Protein 7CPO (pdb70)

B-factor: mean 33.88, std 17.29, range [8.69, 156.97]

Structure (mmCIF, N/CA/C/O backbone):
data_7CPO
#
_entry.id   7CPO
#
_cell.length_a   40.919
_cell.length_b   93.690
_cell.length_c   246.353
_cell.angle_alpha   90.000
_cell.angle_beta   90.000
_cell.angle_gamma   90.000
#
_symmetry.space_group_name_H-M   'I 2 2 2'
#
loop_
_entity.id
_entity.type
_entity.pdbx_description
1 polymer 'MHC CLASS I ANTIGEN'
2 polymer beta2-microglobulin
3 polymer HIS-VAL-TYR-GLY-PRO-LEU-LYS-PRO-ILE
4 water water
#
loop_
_atom_site.group_PDB
_atom_site.id
_atom_site.type_symbol
_atom_site.label_atom_id
_atom_site.label_alt_id
_atom_site.label_comp_id
_atom_site.label_asym_id
_atom_site.label_entity_id
_atom_site.label_seq_id
_atom_site.pdbx_PDB_ins_code
_atom_site.Cartn_x
_atom_site.Cartn_y
_atom_site.Cartn_z
_atom_site.occupancy
_atom_site.B_iso_or_equiv
_atom_site.auth_seq_id
_atom_site.auth_comp_id
_atom_site.auth_asym_id
_atom_site.auth_atom_id
_atom_site.pdbx_PDB_model_num
ATOM 1 N N . SER A 1 3 ? 3.08225 39.67825 33.55892 1.000 50.10116 1 SER A N 1
ATOM 2 C CA . SER A 1 3 ? 1.69569 39.77642 33.09941 1.000 48.64976 1 SER A CA 1
ATOM 3 C C . SER A 1 3 ? 1.61112 40.07994 31.59780 1.000 50.70450 1 SER A C 1
ATOM 4 O O . SER A 1 3 ? 1.10244 41.12257 31.19083 1.000 63.14104 1 SER A O 1
ATOM 7 N N . SER A 1 4 ? 2.08974 39.15465 30.77559 1.000 37.12795 2 SER A N 1
ATOM 8 C CA . SER A 1 4 ? 2.17203 39.34483 29.34076 1.000 29.54715 2 SER A CA 1
ATOM 9 C C . SER A 1 4 ? 0.95809 38.72537 28.64559 1.000 26.97924 2 SER A C 1
ATOM 10 O O . SER A 1 4 ? 0.09097 38.12344 29.27725 1.000 22.59218 2 SER A O 1
ATOM 13 N N . HIS A 1 5 ? 0.90728 38.86893 27.31801 1.000 23.44139 3 HIS A N 1
ATOM 14 C CA . HIS A 1 5 ? -0.11275 38.24062 26.48745 1.000 21.07533 3 HIS A CA 1
ATOM 15 C C . HIS A 1 5 ? 0.53548 37.51344 25.31787 1.000 21.08825 3 HIS A C 1
ATOM 16 O O . HIS A 1 5 ? 1.63512 37.85738 24.86850 1.000 20.21852 3 HIS A O 1
ATOM 23 N N . SER A 1 6 ? -0.17819 36.52865 24.79290 1.000 16.16068 4 SER A N 1
ATOM 24 C CA . SER A 1 6 ? 0.38998 35.68198 23.76471 1.000 18.00011 4 SER A CA 1
ATOM 25 C C . SER A 1 6 ? -0.67969 35.27258 22.76457 1.000 16.44296 4 SER A C 1
ATOM 26 O O . SER A 1 6 ? -1.86783 35.17892 23.08994 1.000 18.87788 4 SER A O 1
ATOM 29 N N . MET A 1 7 ? -0.23756 35.03429 21.53946 1.000 17.55838 5 MET A N 1
ATOM 30 C CA . MET A 1 7 ? -1.01890 34.34267 20.52309 1.000 20.98652 5 MET A CA 1
ATOM 31 C C . MET A 1 7 ? -0.29382 33.04991 20.17094 1.000 21.31921 5 MET A C 1
ATOM 32 O O . MET A 1 7 ? 0.91352 33.06585 19.90663 1.000 19.09669 5 MET A O 1
ATOM 37 N N . ARG A 1 8 ? -1.02583 31.94233 20.15640 1.000 20.11996 6 ARG A N 1
ATOM 38 C CA . ARG A 1 8 ? -0.41879 30.61884 20.14006 1.000 22.51465 6 ARG A CA 1
ATOM 39 C C . ARG A 1 8 ? -1.21652 29.71659 19.20473 1.000 25.22663 6 ARG A C 1
ATOM 40 O O . ARG A 1 8 ? -2.43679 29.60261 19.36670 1.000 23.28236 6 ARG A O 1
ATOM 48 N N . TYR A 1 9 ? -0.53863 29.06824 18.24505 1.000 18.41457 7 TYR A N 1
ATOM 49 C CA . TYR A 1 9 ? -1.14522 28.05211 17.38380 1.000 15.29074 7 TYR A CA 1
ATOM 50 C C . TYR A 1 9 ? -0.61123 26.65402 17.70116 1.000 19.87693 7 TYR A C 1
ATOM 51 O O . TYR A 1 9 ? 0.58357 26.46880 17.95524 1.000 15.85257 7 TYR A O 1
ATOM 60 N N . PHE A 1 10 ? -1.49753 25.66072 17.66001 1.000 16.99204 8 PHE A N 1
ATOM 61 C CA . PHE A 1 10 ? -1.13841 24.28654 17.98185 1.000 16.69935 8 PHE A CA 1
ATOM 62 C C . PHE A 1 10 ? -1.68852 23.37262 16.89849 1.000 24.67092 8 PHE A C 1
ATOM 63 O O . PHE A 1 10 ? -2.91215 23.25885 16.73502 1.000 20.85613 8 PHE A O 1
ATOM 71 N N . VAL A 1 11 ? -0.79196 22.68958 16.19627 1.000 16.65784 9 VAL A N 1
ATOM 72 C CA . VAL A 1 11 ? -1.13844 21.88272 15.04063 1.000 17.47624 9 VAL A CA 1
ATOM 73 C C . VAL A 1 11 ? -0.67944 20.45495 15.29137 1.000 21.49889 9 VAL A C 1
ATOM 74 O O . VAL A 1 11 ? 0.47109 20.23503 15.68426 1.000 19.38917 9 VAL A O 1
ATOM 78 N N . THR A 1 12 ? -1.56359 19.48689 15.02418 1.000 20.02074 10 THR A N 1
ATOM 79 C CA . THR A 1 12 ? -1.32645 18.07917 15.33779 1.000 24.51884 10 THR A CA 1
ATOM 80 C C . THR A 1 12 ? -1.72105 17.21304 14.15649 1.000 21.33903 10 THR A C 1
ATOM 81 O O . THR A 1 12 ? -2.84984 17.30466 13.65852 1.000 24.19000 10 THR A O 1
ATOM 85 N N . SER A 1 13 ? -0.81643 16.33360 13.75377 1.000 26.19157 11 SER A N 1
ATOM 86 C CA . SER A 1 13 ? -1.03897 15.45522 12.62064 1.000 25.58842 11 SER A CA 1
ATOM 87 C C . SER A 1 13 ? -0.67146 14.03689 13.03169 1.000 26.50630 11 SER A C 1
ATOM 88 O O . SER A 1 13 ? 0.43316 13.80296 13.53160 1.000 27.63480 11 SER A O 1
ATOM 91 N N . VAL A 1 14 ? -1.61186 13.10827 12.85469 1.000 22.08816 12 VAL A N 1
ATOM 92 C CA . VAL A 1 14 ? -1.44479 11.69866 13.19024 1.000 34.78870 12 VAL A CA 1
ATOM 93 C C . VAL A 1 14 ? -1.59051 10.88054 11.91361 1.000 35.00149 12 VAL A C 1
ATOM 94 O O . VAL A 1 14 ? -2.45622 11.17609 11.08228 1.000 40.34247 12 VAL A O 1
ATOM 98 N N . SER A 1 15 ? -0.77523 9.83300 11.77185 1.000 33.15918 13 SER A N 1
ATOM 99 C CA . SER A 1 15 ? -0.76684 9.05019 10.54115 1.000 52.40891 13 SER A CA 1
ATOM 100 C C . SER A 1 15 ? -1.64061 7.79654 10.60562 1.000 78.35265 13 SER A C 1
ATOM 101 O O . SER A 1 15 ? -2.50520 7.61195 9.74060 1.000 86.82505 13 SER A O 1
ATOM 104 N N . GLU A 1 16 ? -1.43593 6.87327 11.64828 1.000 67.33633 14 GLU A N 1
ATOM 105 C CA . GLU A 1 16 ? -2.54974 5.92909 11.49821 1.000 89.42069 14 GLU A CA 1
ATOM 106 C C . GLU A 1 16 ? -3.72572 6.30861 12.40933 1.000 107.65662 14 GLU A C 1
ATOM 107 O O . GLU A 1 16 ? -3.51938 6.82896 13.51019 1.000 109.82747 14 GLU A O 1
ATOM 113 N N . PRO A 1 17 ? -4.97456 6.06877 11.98042 1.000 128.90863 15 PRO A N 1
ATOM 114 C CA . PRO A 1 17 ? -6.10611 6.89312 12.45294 1.000 137.62305 15 PRO A CA 1
ATOM 115 C C . PRO A 1 17 ? -6.41264 6.74723 13.94169 1.000 141.32404 15 PRO A C 1
ATOM 116 O O . PRO A 1 17 ? -5.85386 5.91556 14.66092 1.000 140.74541 15 PRO A O 1
ATOM 120 N N . GLY A 1 18 ? -7.33999 7.60167 14.39598 1.000 154.64971 16 GLY A N 1
ATOM 121 C CA . GLY A 1 18 ? -7.74729 7.67166 15.79205 1.000 153.13900 16 GLY A CA 1
ATOM 122 C C . GLY A 1 18 ? -8.98120 8.51493 16.08748 1.000 151.19793 16 GLY A C 1
ATOM 123 O O . GLY A 1 18 ? -9.86899 8.64351 15.23813 1.000 156.96996 16 GLY A O 1
ATOM 124 N N . GLN A 1 19 ? -9.05812 9.07590 17.29812 1.000 140.40816 17 GLN A N 1
ATOM 125 C CA . GLN A 1 19 ? -10.16245 9.95623 17.70203 1.000 130.82159 17 GLN A CA 1
ATOM 126 C C . GLN A 1 19 ? -9.62786 11.23841 18.33644 1.000 119.36229 17 GLN A C 1
ATOM 127 O O . GLN A 1 19 ? -9.59399 11.36946 19.56169 1.000 111.48927 17 GLN A O 1
ATOM 133 N N . PRO A 1 22 ? -8.97098 11.81045 14.41103 1.000 139.08070 20 PRO A N 1
ATOM 134 C CA . PRO A 1 22 ? -8.64673 11.03510 13.20958 1.000 132.17953 20 PRO A CA 1
ATOM 135 C C . PRO A 1 22 ? -7.41997 11.58725 12.48837 1.000 109.88040 20 PRO A C 1
ATOM 136 O O . PRO A 1 22 ? -6.71220 10.81832 11.84621 1.000 107.35496 20 PRO A O 1
ATOM 140 N N . PHE A 1 24 ? -5.96466 15.36024 11.84971 1.000 22.69968 22 PHE A N 1
ATOM 141 C CA . PHE A 1 24 ? -5.51230 16.75973 11.86231 1.000 26.17881 22 PHE A CA 1
ATOM 142 C C . PHE A 1 24 ? -6.26596 17.66993 12.81288 1.000 24.97220 22 PHE A C 1
ATOM 143 O O . PHE A 1 24 ? -7.48702 17.65486 12.84862 1.000 28.73812 22 PHE A O 1
ATOM 151 N N . SER A 1 25 ? -5.51524 18.49386 13.54859 1.000 27.24750 23 SER A N 1
ATOM 152 C CA . SER A 1 25 ? -6.06008 19.47127 14.48752 1.000 21.22677 23 SER A CA 1
ATOM 153 C C . SER A 1 25 ? -5.22104 20.75258 14.45183 1.000 23.12971 23 SER A C 1
ATOM 154 O O . SER A 1 25 ? -3.99006 20.68686 14.38735 1.000 24.39220 23 SER A O 1
ATOM 157 N N . TYR A 1 26 ? -5.88604 21.91297 14.51841 1.000 22.32381 24 TYR A N 1
ATOM 158 C CA . TYR A 1 26 ? -5.23322 23.21695 14.33733 1.000 15.80644 24 TYR A CA 1
ATOM 159 C C . TYR A 1 26 ? -6.00131 24.23441 15.16854 1.000 19.14923 24 TYR A C 1
ATOM 160 O O . TYR A 1 26 ? -7.09459 24.64012 14.77399 1.000 20.88017 24 TYR A O 1
ATOM 169 N N . VAL A 1 27 ? -5.44024 24.67610 16.28793 1.000 17.29285 25 VAL A N 1
ATOM 170 C CA . VAL A 1 27 ? -6.16560 25.51821 17.23619 1.000 21.96571 25 VAL A CA 1
ATOM 171 C C . VAL A 1 27 ? -5.37413 26.79436 17.52230 1.000 16.79327 25 VAL A C 1
ATOM 172 O O . VAL A 1 27 ? -4.15057 26.76238 17.70125 1.000 19.20398 25 VAL A O 1
ATOM 176 N N . GLY A 1 28 ? -6.08343 27.91112 17.60518 1.000 15.50960 26 GLY A N 1
ATOM 177 C CA . GLY A 1 28 ? -5.48389 29.20664 17.88176 1.000 13.89123 26 GLY A CA 1
ATOM 178 C C . GLY A 1 28 ? -5.96830 29.73621 19.22124 1.000 16.94908 26 GLY A C 1
ATOM 179 O O . GLY A 1 28 ? -7.15616 29.64220 19.54181 1.000 14.33517 26 GLY A O 1
ATOM 180 N N . TYR A 1 29 ? -5.03388 30.28998 19.99677 1.000 18.02781 27 TYR A N 1
ATOM 181 C CA . TYR A 1 29 ? -5.31845 30.86795 21.30488 1.000 20.36215 27 TYR A CA 1
ATOM 182 C C . TYR A 1 29 ? -4.79523 32.29567 21.41381 1.000 20.72673 27 TYR A C 1
ATOM 183 O O . TYR A 1 29 ? -3.72763 32.64132 20.88315 1.000 18.63893 27 TYR A O 1
ATOM 192 N N . VAL A 1 30 ? -5.54408 33.11078 22.14358 1.000 19.85572 28 VAL A N 1
ATOM 193 C CA . VAL A 1 30 ? -5.02632 34.31827 22.76609 1.0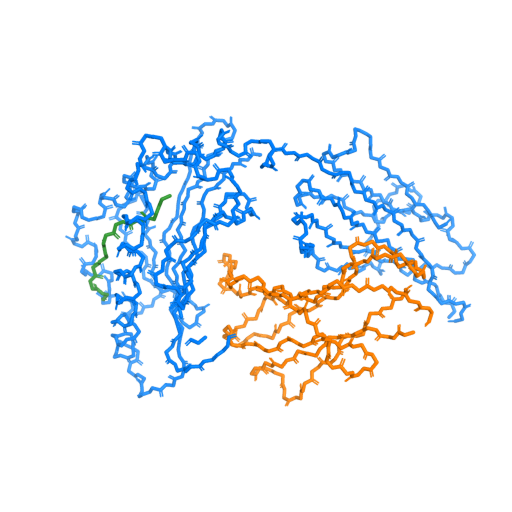00 17.04000 28 VAL A CA 1
ATOM 194 C C . VAL A 1 30 ? -5.17874 34.09242 24.26359 1.000 19.12105 28 VAL A C 1
ATOM 195 O O . VAL A 1 30 ? -6.30293 33.91727 24.75365 1.000 16.09916 28 VAL A O 1
ATOM 199 N N . ASP A 1 31 ? -4.04884 34.01026 24.97648 1.000 21.68501 29 ASP A N 1
ATOM 200 C CA . ASP A 1 31 ? -4.01976 33.85325 26.43719 1.000 19.99578 29 ASP A CA 1
ATOM 201 C C . ASP A 1 31 ? -4.91722 32.70910 26.90203 1.000 38.01645 29 ASP A C 1
ATOM 202 O O . ASP A 1 31 ? -5.83239 32.89711 27.71178 1.000 40.51785 29 ASP A O 1
ATOM 207 N N . ASP A 1 32 ? -4.67241 31.52573 26.35539 1.000 27.53685 30 ASP A N 1
ATOM 208 C CA . ASP A 1 32 ? -5.45885 30.32029 26.67870 1.000 42.76126 30 ASP A CA 1
ATOM 209 C C . ASP A 1 32 ? -6.98094 30.50943 26.52044 1.000 25.93895 30 ASP A C 1
ATOM 210 O O . ASP A 1 32 ? -7.75517 29.69161 27.02276 1.000 25.38275 30 ASP A O 1
ATOM 215 N N . GLN A 1 33 ? -7.44734 31.52603 25.78383 1.000 23.51582 31 GLN A N 1
ATOM 216 C CA . GLN A 1 33 ? -8.80095 31.51517 25.22076 1.000 28.20531 31 GLN A CA 1
ATOM 217 C C . GLN A 1 33 ? -8.71104 31.08501 23.76358 1.000 22.35828 31 GLN A C 1
ATOM 218 O O . GLN A 1 33 ? -8.01485 31.72226 22.96817 1.000 28.28372 31 GLN A O 1
ATOM 224 N N . GLU A 1 34 ? -9.38430 30.00150 23.41374 1.000 16.70258 32 GLU A N 1
ATOM 225 C CA . GLU A 1 34 ? -9.36350 29.56236 22.03078 1.000 16.34551 32 GLU A CA 1
ATOM 226 C C . GLU A 1 34 ? -10.23071 30.49851 21.19883 1.000 14.27195 32 GLU A C 1
ATOM 227 O O . GLU A 1 34 ? -11.33830 30.83966 21.60113 1.000 24.34963 32 GLU A O 1
ATOM 233 N N . PHE A 1 35 ? -9.72320 30.96947 20.06461 1.000 12.64262 33 PHE A N 1
ATOM 234 C CA . PHE A 1 35 ? -10.51498 31.87761 19.25122 1.000 13.41778 33 PHE A CA 1
ATOM 235 C C . PHE A 1 35 ? -10.73320 31.40521 17.82052 1.000 15.61207 33 PHE A C 1
ATOM 236 O O . PHE A 1 35 ? -11.70617 31.84408 17.19381 1.000 19.30833 33 PHE A O 1
ATOM 244 N N . VAL A 1 36 ? -9.89950 30.50149 17.29860 1.000 11.64738 34 VAL A N 1
ATOM 245 C CA . VAL A 1 36 ? -10.09665 29.94023 15.96886 1.000 12.62612 34 VAL A CA 1
ATOM 246 C C . VAL A 1 36 ? -9.72430 28.47361 16.03035 1.000 14.01903 34 VAL A C 1
ATOM 247 O O . VAL A 1 36 ? -8.94702 28.04505 16.88243 1.000 15.71800 34 VAL A O 1
ATOM 251 N N . SER A 1 37 ? -10.29729 27.68742 15.12488 1.000 13.52704 35 SER A N 1
ATOM 252 C CA . SER A 1 37 ? -9.75114 26.35563 14.95382 1.000 20.97133 35 SER A CA 1
ATOM 253 C C . SER A 1 37 ? -9.99130 25.92948 13.52146 1.000 17.98769 35 SER A C 1
ATOM 254 O O . SER A 1 37 ? -10.88646 26.43285 12.84325 1.000 17.96688 35 SER A O 1
ATOM 257 N N . TYR A 1 38 ? -9.14174 25.05691 13.04329 1.000 18.90390 36 TYR A N 1
ATOM 258 C CA . TYR A 1 38 ? -9.31338 24.51126 11.71457 1.000 24.84689 36 TYR A CA 1
ATOM 259 C C . TYR A 1 38 ? -9.86298 23.11919 11.93080 1.000 30.08797 36 TYR A C 1
ATOM 260 O O . TYR A 1 38 ? -9.16103 22.20969 12.37225 1.000 27.31851 36 TYR A O 1
ATOM 269 N N . ASN A 1 39 ? -11.13260 22.97368 11.64427 1.000 34.39626 37 ASN A N 1
ATOM 270 C CA . ASN A 1 39 ? -11.82771 21.72370 11.86917 1.000 55.32081 37 ASN A CA 1
ATOM 271 C C . ASN A 1 39 ? -11.46255 20.85609 10.65553 1.000 48.84615 37 ASN A C 1
ATOM 272 O O . ASN A 1 39 ? -11.83255 21.15553 9.51382 1.000 41.92906 37 ASN A O 1
ATOM 277 N N . ALA A 1 40 ? -10.57875 19.87044 10.88359 1.000 54.68134 38 ALA A N 1
ATOM 278 C CA . ALA A 1 40 ? -10.08164 19.04089 9.78701 1.000 43.65137 38 ALA A CA 1
ATOM 279 C C . ALA A 1 40 ? -11.22841 18.31848 9.11586 1.000 48.18587 38 ALA A C 1
ATOM 280 O O . ALA A 1 40 ? -11.15375 17.93894 7.93922 1.000 47.26401 38 ALA A O 1
ATOM 282 N N . SER A 1 41 ? -12.31152 18.11502 9.84802 1.000 51.54753 39 SER A N 1
ATOM 283 C CA . SER A 1 41 ? -13.55484 17.86032 9.15856 1.000 55.14383 39 SER A CA 1
ATOM 284 C C . SER A 1 41 ? -13.87536 19.05983 8.28393 1.000 63.55807 39 SER A C 1
ATOM 285 O O . SER A 1 41 ? -13.79522 18.93869 7.06661 1.000 78.08381 39 SER A O 1
ATOM 288 N N . THR A 1 42 ? -14.06084 20.27449 8.85888 1.000 66.86517 40 THR A N 1
ATOM 289 C CA . THR A 1 42 ? -14.66058 21.35797 8.02180 1.000 60.96806 40 THR A CA 1
ATOM 290 C C . THR A 1 42 ? -13.84383 21.71576 6.80994 1.000 54.93043 40 THR A C 1
ATOM 291 O O . THR A 1 42 ? -14.39854 22.26307 5.85016 1.000 50.26233 40 THR A O 1
ATOM 295 N N . ARG A 1 43 ? -12.52434 21.53812 6.87018 1.000 44.01577 41 ARG A N 1
ATOM 296 C CA . ARG A 1 43 ? -11.61352 22.14059 5.88567 1.000 42.82271 41 ARG A CA 1
ATOM 297 C C . ARG A 1 43 ? -11.74459 23.65726 5.85808 1.000 34.20335 41 ARG A C 1
ATOM 298 O O . ARG A 1 43 ? -11.33194 24.28729 4.89760 1.000 48.48691 41 ARG A O 1
ATOM 306 N N . ARG A 1 44 ? -12.34154 24.21350 6.91957 1.000 28.95943 42 ARG A N 1
ATOM 307 C CA . ARG A 1 44 ? -12.53050 25.64593 7.10952 1.000 25.96616 42 ARG A CA 1
ATOM 308 C C . ARG A 1 44 ? -11.84638 26.03828 8.39983 1.000 25.94157 42 ARG A C 1
ATOM 309 O O . ARG A 1 44 ? -11.97262 25.33260 9.39466 1.000 25.10770 42 ARG A O 1
ATOM 317 N N . TYR A 1 45 ? -11.07137 27.11216 8.35445 1.000 19.62254 43 TYR A N 1
ATOM 318 C CA . TYR A 1 45 ? -10.65023 27.80238 9.55999 1.000 20.72610 43 TYR A CA 1
ATOM 319 C C . TYR A 1 45 ? -11.86022 28.56352 10.10984 1.000 17.61217 43 TYR A C 1
ATOM 320 O O . TYR A 1 45 ? -12.43454 29.40624 9.41317 1.000 19.73902 43 TYR A O 1
ATOM 329 N N . LEU A 1 46 ? -12.28101 28.24053 11.32957 1.000 15.71528 44 LEU A N 1
ATOM 330 C CA . LEU A 1 46 ? -13.56119 28.73117 11.82357 1.000 20.84854 44 LEU A CA 1
ATOM 331 C C . LEU A 1 46 ? -13.41353 29.61429 13.06260 1.000 18.57671 44 LEU A C 1
ATOM 332 O O . LEU A 1 46 ? -12.49074 29.43992 13.86216 1.000 17.54260 44 LEU A O 1
ATOM 337 N N . PRO A 1 47 ? -14.32245 30.56981 13.24607 1.000 15.71064 45 PRO A N 1
ATOM 338 C CA . PRO A 1 47 ? -14.32058 31.35299 14.47888 1.000 14.88632 45 PRO A CA 1
ATOM 339 C C . PRO A 1 47 ? -14.86157 30.52828 15.63161 1.000 17.90790 45 PRO A C 1
ATOM 340 O O . PRO A 1 47 ? -15.78717 29.72986 15.46744 1.000 23.56460 45 PRO A O 1
ATOM 344 N N . LYS A 1 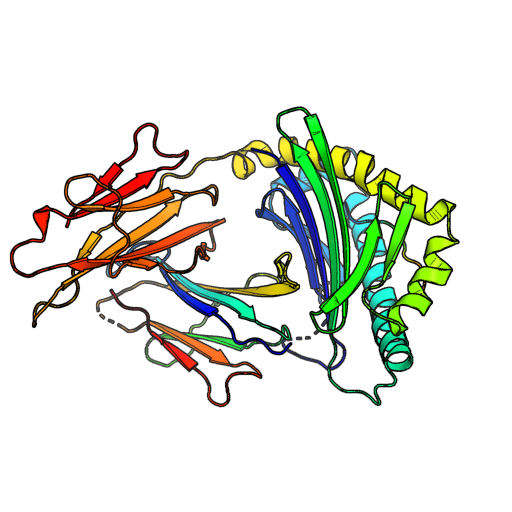48 ? -14.27980 30.73630 16.80613 1.000 15.71817 46 LYS A N 1
ATOM 345 C CA . LYS A 1 48 ? -14.68984 30.03612 18.01120 1.000 18.09182 46 LYS A CA 1
ATOM 346 C C . LYS A 1 48 ? -15.23143 30.96631 19.07900 1.000 18.29452 46 LYS A C 1
ATOM 347 O O . LYS A 1 48 ? -15.63339 30.48733 20.14133 1.000 20.91752 46 LYS A O 1
ATOM 353 N N . VAL A 1 49 ? -15.21197 32.27606 18.84067 1.000 18.77467 47 VAL A N 1
ATOM 354 C CA . VAL A 1 49 ? -15.68777 33.27820 19.79360 1.000 19.55964 47 VAL A CA 1
ATOM 355 C C . VAL A 1 49 ? -16.29936 34.42626 18.99630 1.000 18.08483 47 VAL A C 1
ATOM 356 O O . VAL A 1 49 ? -15.98327 34.61463 17.82468 1.000 23.35799 47 VAL A O 1
ATOM 360 N N . PRO A 1 50 ? -17.18757 35.19956 19.62269 1.000 20.75852 48 PRO A N 1
ATOM 361 C CA . PRO A 1 50 ? -17.89941 36.22262 18.83613 1.000 28.23165 48 PRO A CA 1
ATOM 362 C C . PRO A 1 50 ? -17.00567 37.35731 18.36370 1.000 21.75040 48 PRO A C 1
ATOM 363 O O . PRO A 1 50 ? -17.27758 37.96513 17.32340 1.000 29.21241 48 PRO A O 1
ATOM 367 N N . TRP A 1 51 ? -15.94962 37.67007 19.08927 1.000 18.45168 49 TRP A N 1
ATOM 368 C CA . TRP A 1 51 ? -15.25720 38.91804 18.82386 1.000 20.60127 49 TRP A CA 1
ATOM 369 C C . TRP A 1 51 ? -14.33034 38.84359 17.61616 1.000 27.23185 49 TRP A C 1
ATOM 370 O O . TRP A 1 51 ? -13.98702 39.89347 17.05853 1.000 28.27773 49 TRP A O 1
ATOM 381 N N . ILE A 1 52 ? -13.94522 37.64205 17.17016 1.000 28.96773 50 ILE A N 1
ATOM 382 C CA . ILE A 1 52 ? -13.00722 37.55401 16.04775 1.000 24.81986 50 ILE A CA 1
ATOM 383 C C . ILE A 1 52 ? -13.65052 37.98697 14.73231 1.000 24.79481 50 ILE A C 1
ATOM 384 O O . ILE A 1 52 ? -12.92797 38.33908 13.78816 1.000 24.88034 50 ILE A O 1
ATOM 389 N N . SER A 1 53 ? -14.98636 38.03627 14.64677 1.000 22.89078 51 SER A N 1
ATOM 390 C CA . SER A 1 53 ? -15.58265 38.52108 13.40296 1.000 25.70803 51 SER A CA 1
ATOM 391 C C . SER A 1 53 ? -15.30138 40.00243 13.16985 1.000 23.99872 51 SER A C 1
ATOM 392 O O . SER A 1 53 ? -15.44767 40.48342 12.04190 1.000 27.15255 51 SER A O 1
ATOM 395 N N . LYS A 1 54 ? -14.87069 40.73248 14.19368 1.000 20.11105 52 LYS A N 1
ATOM 396 C CA . LYS A 1 54 ? -14.49251 42.11991 13.97570 1.000 18.54318 52 LYS A CA 1
ATOM 397 C C . LYS A 1 54 ? -13.34025 42.25894 12.97748 1.000 20.72356 52 LYS A C 1
ATOM 398 O O . LYS A 1 54 ? -13.12317 43.35458 12.43836 1.000 18.51707 52 LYS A O 1
ATOM 404 N N . VAL A 1 55 ? -12.59935 41.18184 12.71031 1.000 16.24590 53 VAL A N 1
ATOM 405 C CA . VAL A 1 55 ? -11.52771 41.24049 11.72228 1.000 20.85126 53 VAL A CA 1
ATOM 406 C C . VAL A 1 55 ? -12.05084 41.45146 10.30721 1.000 21.83819 53 VAL A C 1
ATOM 407 O O . VAL A 1 55 ? -11.26805 41.72911 9.40120 1.000 25.79016 53 VAL A O 1
ATOM 411 N N . GLU A 1 56 ? -13.36517 41.35544 10.09971 1.000 24.97270 54 GLU A N 1
ATOM 412 C CA . GLU A 1 56 ? -13.89185 41.27388 8.74200 1.000 29.26393 54 GLU A CA 1
ATOM 413 C C . GLU A 1 56 ? -14.05955 42.63964 8.08969 1.000 31.02078 54 GLU A C 1
ATOM 414 O O . GLU A 1 56 ? -13.98374 42.73837 6.85580 1.000 23.84052 54 GLU A O 1
ATOM 420 N N . LYS A 1 57 ? -14.28103 43.69315 8.88567 1.000 25.68822 55 LYS A N 1
ATOM 421 C CA . LYS A 1 57 ? -14.43103 45.02314 8.30857 1.000 26.85706 55 LYS A CA 1
ATOM 422 C C . LYS A 1 57 ? -13.21746 45.38799 7.45011 1.000 31.26839 55 LYS A C 1
ATOM 423 O O . LYS A 1 57 ? -13.35932 45.72249 6.26828 1.000 38.18749 55 LYS A O 1
ATOM 429 N N . ASN A 1 58 ? -12.01133 45.28487 8.01226 1.000 26.15996 56 ASN A N 1
ATOM 430 C CA . ASN A 1 58 ? -10.79523 45.62499 7.27504 1.000 30.23829 56 ASN A CA 1
ATOM 431 C C . ASN A 1 58 ? -10.25905 44.47627 6.43643 1.000 31.58957 56 ASN A C 1
ATOM 432 O O . ASN A 1 58 ? -9.65899 44.71938 5.38771 1.000 36.95740 56 ASN A O 1
ATOM 437 N N . ASP A 1 59 ? -10.45114 43.23097 6.86220 1.000 28.58555 57 ASP A N 1
ATOM 438 C CA . ASP A 1 59 ? -9.89021 42.07251 6.16804 1.000 29.13235 57 ASP A CA 1
ATOM 439 C C . 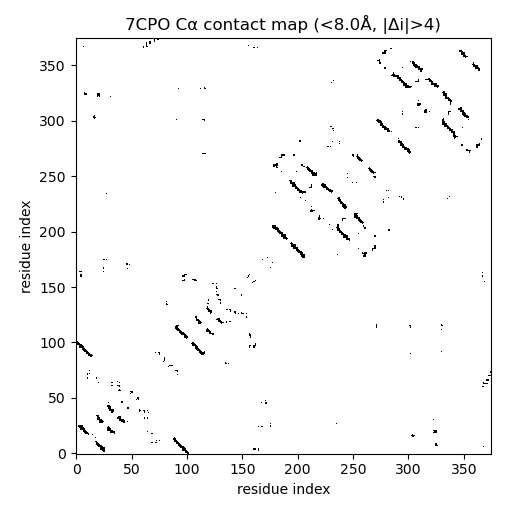ASP A 1 59 ? -11.00044 41.06994 5.86118 1.000 27.63868 57 ASP A C 1
ATOM 440 O O . ASP A 1 59 ? -11.08202 39.98909 6.46150 1.000 19.94660 57 ASP A O 1
ATOM 445 N N . PRO A 1 60 ? -11.86741 41.39683 4.90126 1.000 27.01791 58 PRO A N 1
ATOM 446 C CA . PRO A 1 60 ? -12.95397 40.47460 4.55179 1.000 26.71749 58 PRO A CA 1
ATOM 447 C C . PRO A 1 60 ? -12.46559 39.13879 4.01331 1.000 23.28505 58 PRO A C 1
ATOM 448 O O . PRO A 1 60 ? -13.27228 38.20717 3.91386 1.000 31.46805 58 PRO A O 1
ATOM 452 N N . ASP A 1 61 ? -11.18189 38.99283 3.70438 1.000 18.24125 59 ASP A N 1
ATOM 453 C CA . ASP A 1 61 ? -10.64613 37.73775 3.18587 1.000 23.94342 59 ASP A CA 1
ATOM 454 C C . ASP A 1 61 ? -9.98133 36.88490 4.25503 1.000 29.00741 59 ASP A C 1
ATOM 455 O O . ASP A 1 61 ? -9.42596 35.82576 3.92913 1.000 20.18813 59 ASP A O 1
ATOM 460 N N . TYR A 1 62 ? -10.03633 37.32792 5.51623 1.000 19.32712 60 TYR A N 1
ATOM 461 C CA . TYR A 1 62 ? -9.38887 36.64022 6.63006 1.000 18.76491 60 TYR A CA 1
ATOM 462 C C . TYR A 1 62 ? -9.68684 35.13970 6.65617 1.000 19.42815 60 TYR A C 1
ATOM 463 O O . TYR A 1 62 ? -8.77486 34.31746 6.80975 1.000 19.44689 60 TYR A O 1
ATOM 472 N N . TRP A 1 63 ? -10.96034 34.76278 6.51271 1.000 15.58369 61 TRP A N 1
ATOM 473 C CA . TRP A 1 63 ? -11.33568 33.35965 6.66195 1.000 18.51816 61 TRP A CA 1
ATOM 474 C C . TRP A 1 63 ? -10.86515 32.51821 5.47511 1.000 26.47458 61 TRP A C 1
ATOM 475 O O . TRP A 1 63 ? -10.41118 31.38021 5.66083 1.000 21.69403 61 TRP A O 1
ATOM 486 N N . GLU A 1 64 ? -10.93689 33.05738 4.25391 1.000 18.00460 62 GLU A N 1
ATOM 487 C CA . GLU A 1 64 ? -10.43476 32.30573 3.10984 1.000 23.62798 62 GLU A CA 1
ATOM 488 C C . GLU A 1 64 ? -8.92036 32.14431 3.18034 1.000 22.70734 62 GLU A C 1
ATOM 489 O O . GLU A 1 64 ? -8.39891 31.04098 2.96180 1.000 22.24924 62 GLU A O 1
ATOM 495 N N . ARG A 1 65 ? -8.19428 33.23630 3.46048 1.000 13.96266 63 ARG A N 1
ATOM 496 C CA . ARG A 1 65 ? -6.73254 33.15764 3.50474 1.000 21.70204 63 ARG A CA 1
ATOM 497 C C . ARG A 1 65 ? -6.26565 32.14531 4.54904 1.000 21.70068 63 ARG A C 1
ATOM 498 O O . ARG A 1 65 ? -5.47619 31.24520 4.24130 1.000 19.42648 63 ARG A O 1
ATOM 506 N N . ASN A 1 66 ? -6.78637 32.24278 5.77900 1.000 16.86599 64 ASN A N 1
ATOM 507 C CA . ASN A 1 66 ? -6.40597 31.29354 6.82276 1.000 16.55844 64 ASN A CA 1
ATOM 508 C C . ASN A 1 66 ? -6.80735 29.86716 6.46360 1.000 17.60345 64 ASN A C 1
ATOM 509 O O . ASN A 1 66 ? -6.06817 28.91462 6.74480 1.000 21.65662 64 ASN A O 1
ATOM 514 N N . THR A 1 67 ? -7.97970 29.69574 5.85310 1.000 18.95006 65 THR A N 1
ATOM 515 C CA . THR A 1 67 ? -8.40837 28.37444 5.39452 1.000 16.59510 65 THR A CA 1
ATOM 516 C C . THR A 1 67 ? -7.43645 27.79160 4.35772 1.000 21.70290 65 THR A C 1
ATOM 517 O O . THR A 1 67 ? -7.00852 26.63577 4.47155 1.000 17.35269 65 THR A O 1
ATOM 521 N N . LEU A 1 68 ? -7.08400 28.57419 3.32910 1.000 19.99128 66 LEU A N 1
ATOM 522 C CA . LEU A 1 68 ? -6.16027 28.08174 2.30053 1.000 24.13040 66 LEU A CA 1
ATOM 523 C C . LEU A 1 68 ? -4.80082 27.72569 2.90349 1.000 20.18020 66 LEU A C 1
ATOM 524 O O . LEU A 1 68 ? -4.24675 26.65891 2.62087 1.000 21.73053 66 LEU A O 1
ATOM 529 N N . TYR A 1 69 ? -4.26440 28.59770 3.76371 1.000 17.02760 67 TYR A N 1
ATOM 530 C CA . TYR A 1 69 ? -2.99794 28.31557 4.43477 1.000 16.97564 67 TYR A CA 1
ATOM 531 C C . TYR A 1 69 ? -3.09635 27.07521 5.31298 1.000 21.34986 67 TYR A C 1
ATOM 532 O O . TYR A 1 69 ? -2.20197 26.21822 5.29638 1.000 17.94287 67 TYR A O 1
ATOM 541 N N . ALA A 1 70 ? -4.15656 26.98793 6.13384 1.000 19.70466 68 ALA A N 1
ATOM 542 C CA . ALA A 1 70 ? -4.29465 25.84251 7.03310 1.000 27.07830 68 ALA A CA 1
ATOM 543 C C . ALA A 1 70 ? -4.40015 24.54268 6.23907 1.000 24.33190 68 ALA A C 1
ATOM 544 O O . ALA A 1 70 ? -3.76070 23.53538 6.58309 1.000 19.18390 68 ALA A O 1
ATOM 546 N N . GLN A 1 71 ? -5.18427 24.56238 5.15676 1.000 21.82433 69 GLN A N 1
ATOM 547 C CA . GLN A 1 71 ? -5.22280 23.43968 4.22652 1.000 21.13058 69 GLN A CA 1
ATOM 548 C C . GLN A 1 71 ? -3.83594 23.11992 3.69844 1.000 21.22574 69 GLN A C 1
ATOM 549 O O . GLN A 1 71 ? -3.43869 21.95067 3.64445 1.000 26.58275 69 GLN A O 1
ATOM 555 N N . GLY A 1 72 ? -3.09078 24.14723 3.27783 1.000 19.02250 70 GLY A N 1
ATOM 556 C CA . GLY A 1 72 ? -1.72084 23.91922 2.84218 1.000 16.32246 70 GLY A CA 1
ATOM 557 C C . GLY A 1 72 ? -0.88592 23.23638 3.90899 1.000 19.33562 70 GLY A C 1
ATOM 558 O O . GLY A 1 72 ? -0.13766 22.29814 3.62478 1.000 16.33533 70 GLY A O 1
ATOM 559 N N . HIS A 1 73 ? -1.01847 23.68251 5.15990 1.000 21.58112 71 HIS A N 1
ATOM 560 C CA . HIS A 1 73 ? -0.24146 23.08081 6.24319 1.000 27.23193 71 HIS A CA 1
ATOM 561 C C . HIS A 1 73 ? -0.62493 21.61798 6.45671 1.000 24.07914 71 HIS A C 1
ATOM 562 O O . HIS A 1 73 ? 0.24598 20.76985 6.68453 1.000 21.61601 71 HIS A O 1
ATOM 569 N N . GLU A 1 74 ? -1.92599 21.30548 6.39022 1.000 22.92258 72 GLU A N 1
ATOM 570 C CA . GLU A 1 74 ? -2.36910 19.91881 6.51301 1.000 22.17693 72 GLU A CA 1
ATOM 571 C C . GLU A 1 74 ? -1.71018 19.02574 5.46408 1.000 19.21181 72 GLU A C 1
ATOM 572 O O . GLU A 1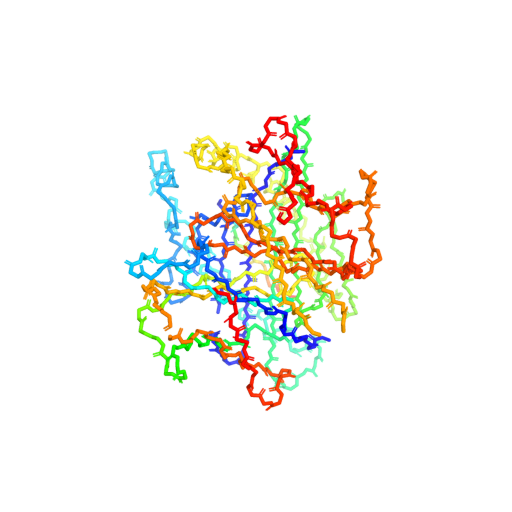 74 ? -1.17710 17.95864 5.78955 1.000 22.60860 72 GLU A O 1
ATOM 578 N N . ARG A 1 75 ? -1.72054 19.44853 4.19891 1.000 18.66704 73 ARG A N 1
ATOM 579 C CA . ARG A 1 75 ? -1.08119 18.63992 3.16151 1.000 18.01825 73 ARG A CA 1
ATOM 580 C C . ARG A 1 75 ? 0.41917 18.52084 3.40047 1.000 18.46673 73 ARG A C 1
ATOM 581 O O . ARG A 1 75 ? 0.99998 17.44561 3.21577 1.000 28.43707 73 ARG A O 1
ATOM 589 N N . SER A 1 76 ? 1.06661 19.61280 3.82004 1.000 25.54668 74 SER A N 1
ATOM 590 C CA . SER A 1 76 ? 2.50098 19.56524 4.12206 1.000 23.39208 74 SER A CA 1
ATOM 591 C C . SER A 1 76 ? 2.79225 18.57328 5.24029 1.000 23.33686 74 SER A C 1
ATOM 592 O O . SER A 1 76 ? 3.80435 17.86600 5.20873 1.000 22.54974 74 SER A O 1
ATOM 595 N N . PHE A 1 77 ? 1.91842 18.51148 6.24841 1.000 19.73156 75 PHE A N 1
ATOM 596 C CA . PHE A 1 77 ? 2.18261 17.62815 7.37844 1.000 23.94570 75 PHE A CA 1
ATOM 597 C C . PHE A 1 77 ? 2.06830 16.16530 6.96596 1.000 23.25702 75 PHE A C 1
ATOM 598 O O . PHE A 1 77 ? 2.85975 15.33082 7.41877 1.000 27.60635 75 PHE A O 1
ATOM 606 N N . ARG A 1 78 ? 1.12899 15.83686 6.07319 1.000 23.85723 76 ARG A N 1
ATOM 607 C CA . ARG A 1 78 ? 1.08854 14.47942 5.52802 1.000 26.43314 76 ARG A CA 1
ATOM 608 C C . ARG A 1 78 ? 2.41070 14.12371 4.87088 1.000 22.55354 76 ARG A C 1
ATOM 609 O O . ARG A 1 78 ? 2.96560 13.04082 5.10232 1.000 23.68491 76 ARG A O 1
ATOM 617 N N . ASP A 1 79 ? 2.93773 15.03739 4.05314 1.000 23.26176 77 ASP A N 1
ATOM 618 C CA . ASP A 1 79 ? 4.26737 14.84687 3.48653 1.000 19.88072 77 ASP A CA 1
ATOM 619 C C . ASP A 1 79 ? 5.32631 14.71087 4.57672 1.000 24.54565 77 ASP A C 1
ATOM 620 O O . ASP A 1 79 ? 6.23189 13.87891 4.46441 1.000 30.77645 77 ASP A O 1
ATOM 625 N N . HIS A 1 80 ? 5.25333 15.53640 5.62865 1.000 22.92481 78 HIS A N 1
ATOM 626 C CA . HIS A 1 80 ? 6.29450 15.48052 6.65329 1.000 27.84740 78 HIS A CA 1
ATOM 627 C C . HIS A 1 80 ? 6.29546 14.11651 7.32219 1.000 29.43332 78 HIS A C 1
ATOM 628 O O . HIS A 1 80 ? 7.34774 13.47956 7.45642 1.000 29.28317 78 HIS A O 1
ATOM 635 N N . LEU A 1 81 ? 5.11129 13.64323 7.72642 1.000 19.96903 79 LEU A N 1
ATOM 636 C CA . LEU A 1 81 ? 5.01301 12.33367 8.36273 1.000 24.40023 79 LEU A CA 1
ATOM 637 C C . LEU A 1 81 ? 5.60559 11.23606 7.48293 1.000 33.65118 79 LEU A C 1
ATOM 638 O O . LEU A 1 81 ? 6.24214 10.30799 7.99550 1.000 28.84695 79 LEU A O 1
ATOM 643 N N . ALA A 1 82 ? 5.42557 11.33149 6.15364 1.000 27.80436 80 ALA A N 1
ATOM 644 C CA . ALA A 1 82 ? 5.99608 10.32456 5.26070 1.000 26.47448 80 ALA A CA 1
ATOM 645 C C . ALA A 1 82 ? 7.51718 10.41493 5.21570 1.000 33.33072 80 ALA A C 1
ATOM 646 O O . ALA A 1 82 ? 8.20756 9.38974 5.20671 1.000 44.61637 80 ALA A O 1
ATOM 648 N N . THR A 1 83 ? 8.05870 11.62995 5.19049 1.000 35.67284 81 THR A N 1
ATOM 649 C CA . THR A 1 83 ? 9.50415 11.79114 5.08693 1.000 35.01311 81 THR A CA 1
ATOM 650 C C . THR A 1 83 ? 10.20709 11.37184 6.37396 1.000 39.37953 81 THR A C 1
ATOM 651 O O . THR A 1 83 ? 11.30198 10.79057 6.32693 1.000 35.52212 81 THR A O 1
ATOM 655 N N . LEU A 1 84 ? 9.59606 11.66194 7.53400 1.000 30.30690 82 LEU A N 1
ATOM 656 C CA . LEU A 1 84 ? 10.22718 11.31431 8.80474 1.000 38.39971 82 LEU A CA 1
ATOM 657 C C . LEU A 1 84 ? 10.27421 9.81341 9.02206 1.000 34.06697 82 LEU A C 1
ATOM 658 O O . LEU A 1 84 ? 11.18189 9.31679 9.69386 1.000 34.22838 82 LEU A O 1
ATOM 663 N N . ALA A 1 85 ? 9.29183 9.08427 8.49877 1.000 34.67247 83 ALA A N 1
ATOM 664 C CA . ALA A 1 85 ? 9.38980 7.63385 8.49937 1.000 37.36768 83 ALA A CA 1
ATOM 665 C C . ALA A 1 85 ? 10.67738 7.19150 7.82422 1.000 38.03131 83 ALA A C 1
ATOM 666 O O . ALA A 1 85 ? 11.38907 6.32320 8.33761 1.000 40.32464 83 ALA A O 1
ATOM 668 N N . GLU A 1 86 ? 11.00668 7.80265 6.68401 1.000 30.18363 84 GLU A N 1
ATOM 669 C CA . GLU A 1 86 ? 12.25151 7.47559 6.00225 1.000 38.40032 84 GLU A CA 1
ATOM 670 C C . GLU A 1 86 ? 13.45895 7.89219 6.83809 1.000 38.97612 84 GLU A C 1
ATOM 671 O O . GLU A 1 86 ? 14.35987 7.08356 7.08045 1.000 37.16846 84 GLU A O 1
ATOM 677 N N . TYR A 1 87 ? 13.46438 9.13652 7.33189 1.000 37.60955 85 TYR A N 1
ATOM 678 C CA . TYR A 1 87 ? 14.58880 9.64647 8.12101 1.000 38.53422 85 TYR A CA 1
ATOM 679 C C . TYR A 1 87 ? 14.91297 8.74571 9.30680 1.000 37.00504 85 TYR A C 1
ATOM 680 O O . TYR A 1 87 ? 16.08941 8.52552 9.62833 1.000 35.42638 85 TYR A O 1
ATOM 689 N N . TYR A 1 88 ? 13.88525 8.26290 10.00023 1.000 35.89389 86 TYR A N 1
ATOM 690 C CA . TYR A 1 88 ? 14.04559 7.36298 11.13062 1.000 34.96975 86 TYR A CA 1
ATOM 691 C C . TYR A 1 88 ? 13.93711 5.89562 10.71640 1.000 48.18251 86 TYR A C 1
ATOM 692 O O . TYR A 1 88 ? 13.97819 5.01248 11.58293 1.000 36.73054 86 TYR A O 1
ATOM 701 N N . ASN A 1 89 ? 13.83725 5.62603 9.40835 1.000 42.29135 87 ASN A N 1
ATOM 702 C CA . ASN A 1 89 ? 13.76592 4.27190 8.84878 1.000 51.51585 87 ASN A CA 1
ATOM 703 C C . ASN A 1 89 ? 12.79252 3.38327 9.62755 1.000 47.45064 87 ASN A C 1
ATOM 704 O O . ASN A 1 89 ? 13.16170 2.34037 10.17694 1.000 40.65370 87 ASN A O 1
ATOM 709 N N . GLN A 1 90 ? 11.53063 3.80260 9.66361 1.000 34.30685 88 GLN A N 1
ATOM 710 C CA . GLN A 1 90 ? 10.48264 3.08912 10.38016 1.000 45.41893 88 GLN A CA 1
ATOM 711 C C . GLN A 1 90 ? 9.48963 2.52582 9.37140 1.000 49.11315 88 GLN A C 1
ATOM 712 O O . GLN A 1 90 ? 8.82525 3.29136 8.66251 1.000 45.10465 88 GLN A O 1
ATOM 718 N N . SER A 1 91 ? 9.39340 1.18964 9.31150 1.000 49.97293 89 SER A N 1
ATOM 719 C CA . SER A 1 91 ? 8.51020 0.54346 8.34089 1.000 54.10446 89 SER A CA 1
ATOM 720 C C . SER A 1 91 ? 7.09055 1.07982 8.44816 1.000 52.86164 89 SER A C 1
ATOM 721 O O . SER A 1 91 ? 6.40469 1.23943 7.43374 1.000 50.44851 89 SER A O 1
ATOM 724 N N . GLY A 1 92 ? 6.63145 1.36158 9.65597 1.000 41.39943 90 GLY A N 1
ATOM 725 C CA . GLY A 1 92 ? 5.47596 2.21439 9.76242 1.000 49.29080 90 GLY A CA 1
ATOM 726 C C . GLY A 1 92 ? 4.48112 1.79446 10.80787 1.000 49.24857 90 GLY A C 1
ATOM 727 O O . GLY A 1 92 ? 3.75829 0.81234 10.62976 1.000 74.42776 90 GLY A O 1
ATOM 728 N N . GLY A 1 93 ? 4.42729 2.53271 11.90206 1.000 43.23658 91 GLY A N 1
ATOM 729 C CA . GLY A 1 93 ? 3.31959 2.37636 12.82014 1.000 41.58917 91 GLY A CA 1
ATOM 730 C C . GLY A 1 93 ? 2.45097 3.62225 12.84952 1.000 48.40435 91 GLY A C 1
ATOM 731 O O . GLY A 1 93 ? 2.30032 4.31303 11.83501 1.000 45.24248 91 GLY A O 1
ATOM 732 N N . LEU A 1 94 ? 1.86818 3.92055 14.00540 1.000 39.06405 92 LEU A N 1
ATOM 733 C CA . LEU A 1 94 ? 1.17170 5.18045 14.20776 1.000 43.18462 92 LEU A CA 1
ATOM 734 C C . LEU A 1 94 ? 2.17239 6.21117 14.71624 1.000 42.45494 92 LEU A C 1
ATOM 735 O O . LEU A 1 94 ? 2.90468 5.95784 15.67781 1.000 36.86340 92 LEU A O 1
ATOM 740 N N . HIS A 1 95 ? 2.18623 7.37705 14.07945 1.000 39.34722 93 HIS A N 1
ATOM 741 C CA . HIS A 1 95 ? 3.16795 8.40205 14.37763 1.000 33.13220 93 HIS A CA 1
ATOM 742 C C . HIS A 1 95 ? 2.47786 9.75510 14.44706 1.000 33.04630 93 HIS A C 1
ATOM 743 O O . HIS A 1 95 ? 1.37612 9.93828 13.92512 1.000 28.81071 93 HIS A O 1
ATOM 750 N N . THR A 1 96 ? 3.14814 10.70580 15.09502 1.000 23.15928 94 THR A N 1
ATOM 751 C CA . THR A 1 96 ? 2.58808 12.02217 15.35757 1.000 25.60567 94 THR A CA 1
ATOM 752 C C . THR A 1 96 ? 3.55307 13.11775 14.91835 1.000 21.14002 94 THR A C 1
ATOM 753 O O . THR A 1 96 ? 4.75893 13.01927 15.13670 1.000 23.53556 94 THR A O 1
ATOM 757 N N . PHE A 1 97 ? 3.01693 14.16751 14.30961 1.000 22.67773 95 PHE A N 1
ATOM 758 C CA . PHE A 1 97 ? 3.77707 15.37760 14.03286 1.000 20.10718 95 PHE A CA 1
ATOM 759 C C . PHE A 1 97 ? 3.04431 16.57817 14.61984 1.000 20.52904 95 PHE A C 1
ATOM 760 O O . PHE A 1 97 ? 1.84356 16.74205 14.39593 1.000 24.37636 95 PHE A O 1
ATOM 768 N N . GLN A 1 98 ? 3.76144 17.40547 15.38013 1.000 22.87071 96 GLN A N 1
ATOM 769 C CA . GLN A 1 98 ? 3.17956 18.54944 16.06860 1.000 22.02533 96 GLN A CA 1
ATOM 770 C C . GLN A 1 98 ? 3.99180 19.80099 15.76866 1.000 21.38267 96 GLN A C 1
ATOM 771 O O . GLN A 1 98 ? 5.21128 19.74773 15.60091 1.000 20.12404 96 GLN A O 1
ATOM 777 N N . TRP A 1 99 ? 3.29758 20.92983 15.71705 1.000 15.95268 97 TRP A N 1
ATOM 778 C CA . TRP A 1 99 ? 3.88669 22.22157 15.40190 1.000 16.37890 97 TRP A CA 1
ATOM 779 C C . TRP A 1 99 ? 3.27295 23.23078 16.35210 1.000 19.00129 97 TRP A C 1
ATOM 780 O O . TRP A 1 99 ? 2.04503 23.32646 16.42709 1.000 18.36430 97 TRP A O 1
ATOM 791 N N . MET A 1 100 ? 4.10433 23.95031 17.10240 1.000 14.20292 98 MET A N 1
ATOM 792 C CA . MET A 1 100 ? 3.59566 25.06205 17.89625 1.000 18.40589 98 MET A CA 1
ATOM 793 C C . MET A 1 100 ? 4.38975 26.31579 17.56872 1.000 18.23255 98 MET A C 1
ATOM 794 O O . MET A 1 100 ? 5.61056 26.27447 17.39858 1.000 19.08537 98 MET A O 1
ATOM 799 N N . TYR A 1 101 ? 3.68161 27.42627 17.45362 1.000 16.13523 99 TYR A N 1
ATOM 800 C CA . TYR A 1 101 ? 4.33950 28.68730 17.18902 1.000 17.13551 99 TYR A CA 1
ATOM 801 C C . TYR A 1 101 ? 3.47093 29.80896 17.71107 1.000 18.79986 99 TYR A C 1
ATOM 802 O O . TYR A 1 101 ? 2.24917 29.66989 17.82941 1.000 21.40454 99 TYR A O 1
ATOM 811 N N . GLY A 1 102 ? 4.11962 30.92320 18.00948 1.000 18.49946 100 GLY A N 1
ATOM 812 C CA . GLY A 1 102 ? 3.39999 32.10527 18.42094 1.000 21.01965 100 GLY A CA 1
ATOM 813 C C . GLY A 1 102 ? 4.35922 33.12422 18.99332 1.000 15.98515 100 GLY A C 1
ATOM 814 O O . GLY A 1 102 ? 5.57508 32.94998 18.95144 1.000 18.21879 100 GLY A O 1
ATOM 815 N N . CYS A 1 103 ? 3.77948 34.17584 19.55045 1.000 13.17311 101 CYS A N 1
ATOM 816 C CA . CYS A 1 103 ? 4.53395 35.29158 20.08415 1.000 18.09832 101 CYS A CA 1
ATOM 817 C C . CYS A 1 103 ? 4.02439 35.67421 21.45908 1.000 16.49624 101 CYS A C 1
ATOM 818 O O . CYS A 1 103 ? 2.88406 35.40183 21.83222 1.000 20.74609 101 CYS A O 1
ATOM 821 N N . GLU A 1 104 ? 4.87712 36.37154 22.17736 1.000 16.65774 102 GLU A N 1
ATOM 822 C CA . GLU A 1 104 ? 4.56217 36.89743 23.49215 1.000 23.18601 102 GLU A CA 1
ATOM 823 C C . GLU A 1 104 ? 4.83828 38.39544 23.49688 1.000 22.12755 102 GLU A C 1
ATOM 824 O O . GLU A 1 104 ? 5.89469 38.83659 23.03293 1.000 22.07046 102 GLU A O 1
ATOM 830 N N . LEU A 1 105 ? 3.89619 39.17027 24.01007 1.000 18.20381 103 LEU A N 1
ATOM 831 C CA . LEU A 1 105 ? 4.06836 40.60568 24.20637 1.000 21.44137 103 LEU A CA 1
ATOM 832 C C . LEU A 1 105 ? 4.02637 40.89457 25.70277 1.000 22.70889 103 LEU A C 1
ATOM 833 O O . LEU A 1 105 ? 2.96438 40.79131 26.32932 1.000 26.94044 103 LEU A O 1
ATOM 838 N N . ARG A 1 106 ? 5.16221 41.27281 26.27817 1.000 20.36728 104 ARG A N 1
ATOM 839 C CA . ARG A 1 106 ? 5.16172 41.50555 27.71872 1.000 19.49740 104 ARG A CA 1
ATOM 840 C C . ARG A 1 106 ? 4.69080 42.92222 28.04160 1.000 26.42309 104 ARG A C 1
ATOM 841 O O . ARG A 1 106 ? 4.57315 43.78637 27.16217 1.000 24.20292 104 ARG A O 1
ATOM 849 N N . ASN A 1 107 ? 4.38719 43.14815 29.33002 1.000 37.39351 105 ASN A N 1
ATOM 850 C CA . ASN A 1 107 ? 3.86527 44.44107 29.77420 1.000 30.18053 105 ASN A CA 1
ATOM 851 C C . ASN A 1 107 ? 4.87205 45.56385 29.61550 1.000 25.73465 105 ASN A C 1
ATOM 852 O O . ASN A 1 107 ? 4.48162 46.73580 29.58149 1.000 22.50578 105 ASN A O 1
ATOM 857 N N . ASP A 1 108 ? 6.15173 45.23805 29.54008 1.000 24.07027 106 ASP A N 1
ATOM 858 C CA . ASP A 1 108 ? 7.17057 46.24163 29.30007 1.000 23.14566 106 ASP A CA 1
ATOM 859 C C . ASP A 1 108 ? 7.40339 46.49440 27.80928 1.000 21.47350 106 ASP A C 1
ATOM 860 O O . ASP A 1 108 ? 8.35561 47.19765 27.46288 1.000 28.88367 106 ASP A O 1
ATOM 865 N N . TRP A 1 109 ? 6.56753 45.91977 26.93792 1.000 20.43671 107 TRP A N 1
ATOM 866 C CA . TRP A 1 109 ? 6.63102 46.05454 25.48159 1.000 22.57993 107 TRP A CA 1
ATOM 867 C C . TRP A 1 109 ? 7.86303 45.38710 24.86360 1.000 24.37673 107 TRP A C 1
ATOM 868 O O . TRP A 1 109 ? 8.21067 45.65184 23.70183 1.000 21.47244 107 TRP A O 1
ATOM 879 N N . SER A 1 110 ? 8.52595 44.50948 25.61018 1.000 21.16477 108 SER A N 1
ATOM 880 C CA . SER A 1 110 ? 9.39306 43.52498 24.99144 1.000 23.43705 108 SER A CA 1
ATOM 881 C C . SER A 1 110 ? 8.55545 42.34335 24.48813 1.000 25.72602 108 SER A C 1
ATOM 882 O O . SER A 1 110 ? 7.41933 42.10417 24.92904 1.000 22.62733 108 SER A O 1
ATOM 885 N N . LYS A 1 111 ? 9.13187 41.59826 23.55237 1.000 19.72143 109 LYS A N 1
ATOM 886 C CA . LYS A 1 111 ? 8.41620 40.52835 22.88740 1.000 22.05297 109 LYS A CA 1
ATOM 887 C C . LYS A 1 111 ? 9.29808 39.29426 22.77104 1.000 23.64167 109 LYS A C 1
ATOM 888 O O . LYS A 1 111 ? 10.52164 39.36441 22.85711 1.000 27.52710 109 LYS A O 1
ATOM 894 N N . GLY A 1 112 ? 8.64234 38.14791 22.60124 1.000 24.81622 110 GLY A N 1
ATOM 895 C CA . GLY A 1 112 ? 9.33088 36.91420 22.30716 1.000 17.50583 110 GLY A CA 1
ATOM 896 C C . GLY A 1 112 ? 8.53302 36.10439 21.30718 1.000 25.33583 110 GLY A C 1
ATOM 897 O O . GLY A 1 112 ? 7.42761 36.47936 20.90501 1.000 23.40602 110 GLY A O 1
ATOM 898 N N . GLY A 1 113 ? 9.10481 34.98396 20.90923 1.000 22.09129 111 GLY A N 1
ATOM 899 C CA . GLY A 1 113 ? 8.42180 34.14013 19.95432 1.000 18.67857 111 GLY A CA 1
ATOM 900 C C . GLY A 1 113 ? 9.11696 32.80766 19.85490 1.000 27.23750 111 GLY A C 1
ATOM 901 O O . GLY A 1 113 ? 10.28050 32.65950 20.24688 1.000 25.50276 111 GLY A O 1
ATOM 902 N N . TYR A 1 114 ? 8.38190 31.83428 19.33094 1.000 16.57116 112 TYR A N 1
ATOM 903 C CA . TYR A 1 114 ? 8.89760 30.48313 19.24253 1.000 19.14153 112 TYR A CA 1
ATOM 904 C C . TYR A 1 114 ? 8.27103 29.82502 18.02841 1.000 17.09205 112 TYR A C 1
ATOM 905 O O . TYR A 1 114 ? 7.25309 30.27640 17.50600 1.000 14.88720 112 TYR A O 1
ATOM 914 N N . TYR A 1 115 ? 8.89501 28.74072 17.59365 1.000 21.64469 113 TYR A N 1
ATOM 915 C CA . TYR A 1 115 ? 8.50272 28.06994 16.36419 1.000 24.54522 113 TYR A CA 1
ATOM 916 C C . TYR A 1 115 ? 9.14286 26.68489 16.38006 1.000 21.56147 113 TYR A C 1
ATOM 917 O O . TYR A 1 115 ? 10.34960 26.55985 16.15410 1.000 20.13541 113 TYR A O 1
ATOM 926 N N . GLN A 1 116 ? 8.35568 25.64797 16.68744 1.000 17.97911 114 GLN A N 1
ATOM 927 C CA . GLN A 1 116 ? 8.88509 24.35766 17.11085 1.000 14.38264 114 GLN A CA 1
ATOM 928 C C . GLN A 1 116 ? 8.05809 23.21647 16.54178 1.000 16.96199 114 GLN A C 1
ATOM 929 O O . GLN A 1 116 ? 6.83505 23.31985 16.40562 1.000 23.69566 114 GLN A O 1
ATOM 935 N N . TYR A 1 117 ? 8.73962 22.10558 16.26002 1.000 19.35622 115 TYR A N 1
ATOM 936 C CA . TYR A 1 117 ? 8.13636 20.88892 15.73549 1.000 16.02038 115 TYR A CA 1
ATOM 937 C C . TYR A 1 117 ? 8.55311 19.69794 16.58434 1.000 19.69886 115 TYR A C 1
ATOM 938 O O . TYR A 1 117 ? 9.69894 19.62663 17.03452 1.000 24.60879 115 TYR A O 1
ATOM 947 N N . ALA A 1 118 ? 7.63852 18.74815 16.77658 1.000 18.07304 116 ALA A N 1
ATOM 948 C CA . ALA A 1 118 ? 7.92218 17.51470 17.50448 1.000 22.47358 116 ALA A CA 1
ATOM 949 C C . ALA A 1 118 ? 7.47152 16.30059 16.70461 1.000 34.22333 116 ALA A C 1
ATOM 950 O O . ALA A 1 118 ? 6.37451 16.29629 16.12310 1.000 26.44965 116 ALA A O 1
ATOM 952 N N . TYR A 1 119 ? 8.29588 15.25260 16.71470 1.000 20.08968 117 TYR A N 1
ATOM 953 C CA . TYR A 1 119 ? 7.92823 13.97270 16.11675 1.000 23.59752 117 TYR A CA 1
ATOM 954 C C . TYR A 1 119 ? 7.69134 12.94416 17.21340 1.000 23.25633 117 TYR A C 1
ATOM 955 O O . TYR A 1 119 ? 8.54399 12.75492 18.08795 1.000 35.16099 117 TYR A O 1
ATOM 964 N N . ASP A 1 120 ? 6.54020 12.28663 17.16740 1.000 24.15465 118 ASP A N 1
ATOM 965 C CA . ASP A 1 120 ? 6.16544 11.29673 18.17850 1.000 26.45770 118 ASP A CA 1
ATOM 966 C C . ASP A 1 120 ? 6.36332 11.82788 19.59784 1.000 30.09921 118 ASP A C 1
ATOM 967 O O . ASP A 1 120 ? 6.83154 11.10949 20.48724 1.000 28.25777 118 ASP A O 1
ATOM 972 N N . GLY A 1 121 ? 6.03693 13.10668 19.80832 1.000 25.61953 119 GLY A N 1
ATOM 973 C CA . GLY A 1 121 ? 6.04151 13.69162 21.14514 1.000 26.68443 119 GLY A CA 1
ATOM 974 C C . GLY A 1 121 ? 7.39375 14.10795 21.69699 1.000 30.92874 119 GLY A C 1
ATOM 975 O O . GLY A 1 121 ? 7.45912 14.55053 22.85372 1.000 30.37412 119 GLY A O 1
ATOM 976 N N . ARG A 1 122 ? 8.46577 13.96498 20.91832 1.000 31.62146 120 ARG A N 1
ATOM 977 C CA . ARG A 1 122 ? 9.81742 14.38383 21.25851 1.000 27.22285 120 ARG A CA 1
ATOM 978 C C . ARG A 1 122 ? 10.21936 15.49114 20.29563 1.000 31.48899 120 ARG A C 1
ATOM 979 O O . ARG A 1 122 ? 9.81309 15.48243 19.12669 1.000 29.89712 120 ARG A O 1
ATOM 987 N N . ASP A 1 123 ? 11.00830 16.44829 20.78784 1.000 30.09207 121 ASP A N 1
ATOM 988 C CA . ASP A 1 123 ? 11.47027 17.54717 19.94784 1.000 25.87398 121 ASP A CA 1
ATOM 989 C C . ASP A 1 123 ? 12.07901 17.03044 18.66171 1.000 23.69505 121 ASP A C 1
ATOM 990 O O . ASP A 1 123 ? 12.82406 16.04734 18.65959 1.000 27.15533 121 ASP A O 1
ATOM 995 N N . TYR A 1 124 ? 11.77331 17.71085 17.56078 1.000 20.09359 122 TYR A N 1
ATOM 996 C CA . TYR A 1 124 ? 12.39951 17.38432 16.29774 1.000 16.60225 122 TYR A CA 1
ATOM 997 C C . TYR A 1 124 ? 13.31020 18.50467 15.80795 1.000 24.81200 122 TYR A C 1
ATOM 998 O O . TYR A 1 124 ? 14.52233 18.29585 15.67140 1.000 21.36322 122 TYR A O 1
ATOM 1007 N N . ILE A 1 125 ? 12.76127 19.68959 15.53416 1.000 24.31092 123 ILE A N 1
ATOM 1008 C CA . ILE A 1 125 ? 13.53693 20.84340 15.08580 1.000 18.60364 123 ILE A CA 1
ATOM 1009 C C . ILE A 1 125 ? 12.80625 22.10272 15.53650 1.000 23.30620 123 ILE A C 1
ATOM 1010 O O . ILE A 1 125 ? 11.57441 22.12372 15.64594 1.000 25.25020 123 ILE A O 1
ATOM 1015 N N . SER A 1 126 ? 13.57124 23.15145 15.84090 1.000 21.84874 124 SER A N 1
ATOM 1016 C CA . SER A 1 126 ? 12.97773 24.43411 16.20189 1.000 20.33368 124 SER A CA 1
ATOM 1017 C C . SER A 1 126 ? 13.83023 25.55971 15.64185 1.000 22.33140 124 SER A C 1
ATOM 1018 O O . SER A 1 126 ? 15.03422 25.40836 15.43979 1.000 26.35259 124 SER A O 1
ATOM 1021 N N . LEU A 1 127 ? 13.19518 26.68843 15.37609 1.000 23.64812 125 LEU A N 1
ATOM 1022 C CA . LEU A 1 127 ? 13.89910 27.83123 14.82506 1.000 24.24942 125 LEU A CA 1
ATOM 1023 C C . LEU A 1 127 ? 14.46244 28.64867 15.97107 1.000 19.37203 125 LEU A C 1
ATOM 1024 O O . LEU A 1 127 ? 13.75163 28.93864 16.93441 1.000 24.09251 125 LEU A O 1
ATOM 1029 N N . ASP A 1 128 ? 15.74300 28.98430 15.88238 1.000 29.26527 126 ASP A N 1
ATOM 1030 C CA . ASP A 1 128 ? 16.33994 29.98735 16.76191 1.000 29.29315 126 ASP A CA 1
ATOM 1031 C C . ASP A 1 128 ? 16.26379 31.30959 16.00834 1.000 33.04730 126 ASP A C 1
ATOM 1032 O O . ASP A 1 128 ? 17.01318 31.55392 15.05214 1.000 32.60002 126 ASP A O 1
ATOM 1037 N N . LYS A 1 129 ? 15.32626 32.14590 16.44671 1.000 31.78933 127 LYS A N 1
ATOM 1038 C CA . LYS A 1 129 ? 15.07855 33.45020 15.84954 1.000 35.11539 127 LYS A CA 1
ATOM 1039 C C . LYS A 1 129 ? 16.30757 34.36100 15.92716 1.000 28.79955 127 LYS A C 1
ATOM 1040 O O . LYS A 1 129 ? 16.52236 35.19516 15.03946 1.000 21.02413 127 LYS A O 1
ATOM 1046 N N . ASP A 1 130 ? 17.11955 34.21245 16.97465 1.000 22.16455 128 ASP A N 1
ATOM 1047 C CA . ASP A 1 130 ? 18.19612 35.14802 17.27444 1.000 29.62510 128 ASP A CA 1
ATOM 1048 C C . ASP A 1 130 ? 19.47802 34.86539 16.49785 1.000 32.36688 128 ASP A C 1
ATOM 1049 O O . ASP A 1 130 ? 20.28104 35.78692 16.29940 1.000 30.60096 128 ASP A O 1
ATOM 1054 N N . THR A 1 131 ? 19.69860 33.62081 16.06684 1.000 29.03412 129 THR A N 1
ATOM 1055 C CA . THR A 1 131 ? 20.82084 33.28186 15.20304 1.000 24.73095 129 THR A CA 1
ATOM 1056 C C . THR A 1 131 ? 20.38879 32.97975 13.78301 1.000 27.04069 129 THR A C 1
ATOM 1057 O O . THR A 1 131 ? 21.25290 32.79001 12.92065 1.000 30.42200 129 THR A O 1
ATOM 1061 N N . LEU A 1 132 ? 19.07853 32.92629 13.53054 1.000 26.89252 130 LEU A N 1
ATOM 1062 C CA . LEU A 1 132 ? 18.49668 32.49366 12.26218 1.000 18.48564 130 LEU A CA 1
ATOM 1063 C C . LEU A 1 132 ? 19.06519 31.15076 11.80558 1.000 20.96607 130 LEU A C 1
ATOM 1064 O O . LEU A 1 132 ? 19.42279 30.96400 10.64106 1.000 18.48928 130 LEU A O 1
ATOM 1069 N N . THR A 1 133 ? 19.14280 30.20179 12.73912 1.000 21.08973 131 THR A N 1
ATOM 1070 C CA . THR A 1 133 ? 19.52808 28.82733 12.44137 1.000 18.46625 131 THR A CA 1
ATOM 1071 C C . THR A 1 133 ? 18.53306 27.88786 13.10740 1.000 22.88146 131 THR A C 1
ATOM 1072 O O . THR A 1 133 ? 17.73042 28.29821 13.95149 1.000 22.40941 131 THR A O 1
ATOM 1076 N N . TRP A 1 134 ? 18.60548 26.60732 12.75423 1.000 21.41106 132 TRP A N 1
ATOM 1077 C CA . TRP A 1 134 ? 17.67964 25.61207 13.27956 1.000 20.51264 132 TRP A CA 1
ATOM 1078 C C . TRP A 1 134 ? 18.39316 24.66165 14.23638 1.000 26.52912 132 TRP A C 1
ATOM 1079 O O . TRP A 1 134 ? 19.53199 24.25626 13.98565 1.000 26.31080 132 TRP A O 1
ATOM 1090 N N . MET A 1 135 ? 17.71886 24.31213 15.33465 1.000 18.42787 133 MET A N 1
ATOM 1091 C CA . MET A 1 135 ? 18.20532 23.32207 16.29102 1.000 27.90073 133 MET A CA 1
ATOM 1092 C C . MET A 1 135 ? 17.55508 21.96937 16.01105 1.000 24.28385 133 MET A C 1
ATOM 1093 O O . MET A 1 135 ? 16.37289 21.76832 16.30396 1.000 27.10323 133 MET A O 1
ATOM 1098 N N . ALA A 1 136 ? 18.34602 21.03627 15.49561 1.000 25.15882 134 ALA A N 1
ATOM 1099 C CA . ALA A 1 136 ? 17.91838 19.65811 15.30775 1.000 27.26383 134 ALA A CA 1
ATOM 1100 C C . ALA A 1 136 ? 18.10025 18.87921 16.59875 1.000 24.46861 134 ALA A C 1
ATOM 1101 O O . ALA A 1 136 ? 19.11186 19.02279 17.28672 1.000 36.06692 134 ALA A O 1
ATOM 1103 N N . ALA A 1 137 ? 17.12490 18.03796 16.92214 1.000 28.07031 135 ALA A N 1
ATOM 1104 C CA . ALA A 1 137 ? 17.19540 17.31264 18.18338 1.000 31.63568 135 ALA A CA 1
ATOM 1105 C C . ALA A 1 137 ? 18.02339 16.03593 18.08301 1.000 30.91999 135 ALA A C 1
ATOM 1106 O O . ALA A 1 137 ? 18.49009 15.54265 19.11180 1.000 31.11406 135 ALA A O 1
ATOM 1108 N N . ASP A 1 138 ? 18.22644 15.49901 16.87982 1.000 31.82387 136 ASP A N 1
ATOM 1109 C CA . ASP A 1 138 ? 18.96195 14.25353 16.69965 1.000 34.25810 136 ASP A CA 1
ATOM 1110 C C . ASP A 1 138 ? 19.56775 14.23868 15.30301 1.000 39.03691 136 ASP A C 1
ATOM 1111 O O . ASP A 1 138 ? 19.38803 15.17586 14.52012 1.000 37.21189 136 ASP A O 1
ATOM 1116 N N . VAL A 1 139 ? 20.24729 13.14254 14.97173 1.000 45.07223 137 VAL A N 1
ATOM 1117 C CA . VAL A 1 139 ? 20.97632 13.07751 13.70489 1.000 39.84378 137 VAL A CA 1
ATOM 1118 C C . VAL A 1 139 ? 20.02324 12.94312 12.51348 1.000 42.54745 137 VAL A C 1
ATOM 1119 O O . VAL A 1 139 ? 20.32029 13.52912 11.46038 1.000 40.11445 137 VAL A O 1
ATOM 1123 N N . PRO A 1 140 ? 18.86428 12.25594 12.60379 1.000 36.65905 138 PRO A N 1
ATOM 1124 C CA . PRO A 1 140 ? 17.90231 12.35600 11.48528 1.000 36.09745 138 PRO A CA 1
ATOM 1125 C C . PRO A 1 140 ? 17.42434 13.77001 11.21207 1.000 33.70445 138 PRO A C 1
ATOM 1126 O O . PRO A 1 140 ? 17.35200 14.17481 10.04498 1.000 31.82654 138 PRO A O 1
ATOM 1130 N N . ALA A 1 141 ? 17.09706 14.54211 12.25082 1.000 33.12231 139 ALA A N 1
ATOM 1131 C CA . ALA A 1 141 ? 16.67337 15.92100 12.02375 1.000 29.64340 139 ALA A CA 1
ATOM 1132 C C . ALA A 1 141 ? 17.75137 16.76672 11.34918 1.000 30.84730 139 ALA A C 1
ATOM 1133 O O . ALA A 1 141 ? 17.42699 17.81340 10.76507 1.000 26.80148 139 ALA A O 1
ATOM 1135 N N . GLN A 1 142 ? 19.01757 16.32937 11.38502 1.000 25.21919 140 GLN A N 1
ATOM 1136 C CA . GLN A 1 142 ? 20.07122 17.08393 10.71192 1.000 26.34051 140 GLN A CA 1
ATOM 1137 C C . GLN A 1 142 ? 19.86375 17.12633 9.21354 1.000 26.96491 140 GLN A C 1
ATOM 1138 O O . GLN A 1 142 ? 20.33017 18.06599 8.56009 1.000 31.43493 140 GLN A O 1
ATOM 1144 N N . ASN A 1 143 ? 19.13586 16.15738 8.65957 1.000 26.96862 141 ASN A N 1
ATOM 1145 C CA . ASN A 1 143 ? 18.67936 16.28291 7.27958 1.000 30.79537 141 ASN A CA 1
ATOM 1146 C C . ASN A 1 143 ? 17.83448 17.54377 7.10605 1.000 30.27136 141 ASN A C 1
ATOM 1147 O O . ASN A 1 143 ? 18.07054 18.34942 6.20071 1.000 35.86918 141 ASN A O 1
ATOM 1152 N N . THR A 1 144 ? 16.86719 17.75528 7.99524 1.000 27.74177 142 THR A N 1
ATOM 1153 C CA . THR A 1 144 ? 16.03535 18.94538 7.88261 1.000 26.87307 142 THR A CA 1
ATOM 1154 C C . THR A 1 144 ? 16.83544 20.21227 8.17751 1.000 31.02128 142 THR A C 1
ATOM 1155 O O . THR A 1 144 ? 16.66854 21.22741 7.48941 1.000 23.53150 142 THR A O 1
ATOM 1159 N N . LYS A 1 145 ? 17.73740 20.16840 9.17395 1.000 25.42072 143 LYS A N 1
ATOM 1160 C CA . LYS A 1 145 ? 18.51095 21.36259 9.53348 1.000 28.41395 143 LYS A CA 1
ATOM 1161 C C . LYS A 1 145 ? 19.25569 21.92118 8.34104 1.000 32.69878 143 LYS A C 1
ATOM 1162 O O . LYS A 1 145 ? 19.61905 23.10036 8.29315 1.000 35.24797 143 LYS A O 1
ATOM 1168 N N . ARG A 1 146 ? 19.42791 21.11007 7.34846 1.000 39.87423 144 ARG A N 1
ATOM 1169 C CA . ARG A 1 146 ? 20.23953 21.44788 6.21460 1.000 33.59559 144 ARG A CA 1
ATOM 1170 C C . ARG A 1 146 ? 19.63625 22.33645 5.16965 1.000 31.35044 144 ARG A C 1
ATOM 1171 O O . ARG A 1 146 ? 20.20026 23.35162 4.74644 1.000 41.61225 144 ARG A O 1
ATOM 1179 N N . LYS A 1 147 ? 18.55349 21.80497 4.65121 1.000 34.43174 145 LYS A N 1
ATOM 1180 C CA . LYS A 1 147 ? 17.72939 22.53486 3.73350 1.000 35.04233 145 LYS A CA 1
ATOM 1181 C C . LYS A 1 147 ? 17.32578 23.85175 4.36697 1.000 32.09565 145 LYS A C 1
ATOM 1182 O O . LYS A 1 147 ? 17.50681 24.91800 3.76696 1.000 34.77338 145 LYS A O 1
ATOM 1188 N N . TRP A 1 148 ? 16.95472 23.81013 5.64606 1.000 24.15643 146 TRP A N 1
ATOM 1189 C CA . TRP A 1 148 ? 16.34620 24.98140 6.25820 1.000 28.17016 146 TRP A CA 1
ATOM 1190 C C . TRP A 1 148 ? 17.38490 26.01222 6.68717 1.000 25.80662 146 TRP A C 1
ATOM 1191 O O . TRP A 1 148 ? 17.15256 27.21430 6.52195 1.000 27.14434 146 TRP A O 1
ATOM 1202 N N . ASP A 1 149 ? 18.53693 25.57915 7.21426 1.000 24.44043 147 ASP A N 1
ATOM 1203 C CA . ASP A 1 149 ? 19.60143 26.53809 7.51078 1.000 22.90170 147 ASP A CA 1
ATOM 1204 C C . ASP A 1 149 ? 19.97214 27.34147 6.27882 1.000 23.00470 147 ASP A C 1
ATOM 1205 O O . ASP A 1 149 ? 20.25063 28.53991 6.37446 1.000 28.09531 147 ASP A O 1
ATOM 1210 N N . ALA A 1 150 ? 19.94843 26.71384 5.11013 1.000 29.23836 148 ALA A N 1
ATOM 1211 C CA . ALA A 1 150 ? 20.36864 27.38481 3.88707 1.000 30.32679 148 ALA A CA 1
ATOM 1212 C C . ALA A 1 150 ? 19.28902 28.24450 3.23935 1.000 35.45070 148 ALA A C 1
ATOM 1213 O O . ALA A 1 150 ? 19.59888 28.94628 2.27085 1.000 41.37519 148 ALA A O 1
ATOM 1215 N N . ASP A 1 151 ? 18.04605 28.21010 3.72640 1.000 28.69458 149 ASP A N 1
ATOM 1216 C CA . ASP A 1 151 ? 16.95660 28.98042 3.11337 1.000 24.87318 149 ASP A CA 1
ATOM 1217 C C . ASP A 1 151 ? 16.82153 30.33474 3.81190 1.000 27.81815 149 ASP A C 1
ATOM 1218 O O . ASP A 1 151 ? 15.84985 30.61056 4.52182 1.000 26.97812 149 ASP A O 1
ATOM 1223 N N . PHE A 1 152 ? 17.82206 31.19116 3.56143 1.000 23.40236 150 PHE A N 1
ATOM 1224 C CA . PHE A 1 152 ? 17.96039 32.45206 4.28526 1.000 26.48361 150 PHE A CA 1
ATOM 1225 C C . PHE A 1 152 ? 16.69465 33.28860 4.19507 1.000 25.42862 150 PHE A C 1
ATOM 1226 O O . PHE A 1 152 ? 16.24015 33.84996 5.20346 1.000 27.02998 150 PHE A O 1
ATOM 1234 N N . ARG A 1 153 ? 16.10683 33.37196 2.99534 1.000 23.48982 151 ARG A N 1
ATOM 1235 C CA . ARG A 1 153 ? 14.92628 34.20736 2.79449 1.000 27.68556 151 ARG A CA 1
ATOM 1236 C C . ARG A 1 153 ? 13.73663 33.68220 3.59778 1.000 25.12989 151 ARG A C 1
ATOM 1237 O O . ARG A 1 153 ? 13.06697 34.44749 4.30316 1.000 24.22332 151 ARG A O 1
ATOM 1245 N N . ASP A 1 154 ? 13.46689 32.37346 3.51759 1.000 32.75164 152 ASP A N 1
ATOM 1246 C CA . ASP A 1 154 ? 12.33415 31.81797 4.25193 1.000 32.34691 152 ASP A CA 1
ATOM 1247 C C . ASP A 1 154 ? 12.54682 31.95158 5.74933 1.000 26.65011 152 ASP A C 1
ATOM 1248 O O . ASP A 1 154 ? 11.60326 32.24435 6.49036 1.000 31.29958 152 ASP A O 1
ATOM 1253 N N . ASN A 1 155 ? 13.78184 31.76063 6.21327 1.000 31.53026 153 ASN A N 1
ATOM 1254 C CA . ASN A 1 155 ? 14.04865 31.93878 7.63472 1.000 27.75756 153 ASN A CA 1
ATOM 1255 C C . ASN A 1 155 ? 13.75403 33.36391 8.07730 1.000 22.92949 153 ASN A C 1
ATOM 1256 O O . ASN A 1 155 ? 13.31948 33.57649 9.21320 1.000 18.32164 153 ASN A O 1
ATOM 1261 N N . GLU A 1 156 ? 13.95564 34.34951 7.19260 1.000 19.94117 154 GLU A N 1
ATOM 1262 C CA . GLU A 1 156 ? 13.63581 35.72104 7.56731 1.000 18.56826 154 GLU A CA 1
ATOM 1263 C C . GLU A 1 156 ? 12.12907 35.96311 7.58250 1.000 23.92443 154 GLU A C 1
ATOM 1264 O O . GLU A 1 156 ? 11.63706 36.70923 8.43676 1.000 29.92648 154 GLU A O 1
ATOM 1270 N N . TYR A 1 157 ? 11.36612 35.32541 6.68139 1.000 20.27204 155 TYR A N 1
ATOM 1271 C CA . TYR A 1 157 ? 9.90645 35.43508 6.77166 1.000 24.23623 155 TYR A CA 1
ATOM 1272 C C . TYR A 1 157 ? 9.41771 35.00969 8.14320 1.000 24.68625 155 TYR A C 1
ATOM 1273 O O . TYR A 1 157 ? 8.47114 35.59642 8.68185 1.000 17.30074 155 TYR A O 1
ATOM 1282 N N . LYS A 1 158 ? 10.04170 33.96945 8.71160 1.000 16.92070 156 LYS A N 1
ATOM 1283 C CA . LYS A 1 158 ? 9.59672 33.45930 10.00087 1.000 19.78375 156 LYS A CA 1
ATOM 1284 C C . LYS A 1 158 ? 9.95479 34.41507 11.13099 1.000 18.45712 156 LYS A C 1
ATOM 1285 O O . LYS A 1 158 ? 9.12325 34.67758 12.00817 1.000 22.17598 156 LYS A O 1
ATOM 1291 N N . LYS A 1 159 ? 11.17310 34.96268 11.11332 1.000 17.39068 157 LYS A N 1
ATOM 1292 C CA . LYS A 1 159 ? 11.54305 35.99925 12.07275 1.000 23.09376 157 LYS A CA 1
ATOM 1293 C C . LYS A 1 159 ? 10.60057 37.19527 11.97486 1.000 21.50149 157 LYS A C 1
ATOM 1294 O O . LYS A 1 159 ? 10.08403 37.68099 12.98874 1.000 20.89229 157 LYS A O 1
ATOM 1300 N N . THR A 1 160 ? 10.35951 37.67920 10.75381 1.000 18.63594 158 THR A N 1
ATOM 1301 C CA . THR A 1 160 ? 9.39779 38.75675 10.55798 1.000 16.34380 158 THR A CA 1
ATOM 1302 C C . THR A 1 160 ? 8.02878 38.37448 11.11401 1.000 22.00436 158 THR A C 1
ATOM 1303 O O . THR A 1 160 ? 7.40066 39.15344 11.84788 1.000 20.65873 158 THR A O 1
ATOM 1307 N N . TYR A 1 161 ? 7.55960 37.16564 10.79289 1.000 14.99416 159 TYR A N 1
ATOM 1308 C CA . TYR A 1 161 ? 6.25591 36.73733 11.28133 1.000 17.98712 159 TYR A CA 1
ATOM 1309 C C . TYR A 1 161 ? 6.22801 36.71227 12.80553 1.000 19.51925 159 TYR A C 1
ATOM 1310 O O . TYR A 1 161 ? 5.29006 37.21507 13.42717 1.000 17.68959 159 TYR A O 1
ATOM 1319 N N . LEU A 1 162 ? 7.25291 36.13122 13.42581 1.000 17.05010 160 LEU A N 1
ATOM 1320 C CA . LEU A 1 162 ? 7.23705 35.99805 14.87496 1.000 13.58268 160 LEU A CA 1
ATOM 1321 C C . LEU A 1 162 ? 7.39845 37.34495 15.56042 1.000 17.15938 160 LEU A C 1
ATOM 1322 O O . LEU A 1 162 ? 6.76292 37.60179 16.58940 1.000 22.83687 160 LEU A O 1
ATOM 1327 N N . GLU A 1 163 ? 8.22535 38.22315 15.00442 1.000 18.72671 161 GLU A N 1
ATOM 1328 C CA . GLU A 1 163 ? 8.55016 39.46639 15.68358 1.000 23.48815 161 GLU A CA 1
ATOM 1329 C C . GLU A 1 163 ? 7.58917 40.59174 15.34791 1.000 25.32359 161 GLU A C 1
ATOM 1330 O O . GLU A 1 163 ? 7.43048 41.52188 16.15186 1.000 20.41883 161 GLU A O 1
ATOM 1336 N N . GLU A 1 164 ? 6.92393 40.52380 14.19887 1.000 18.80395 162 GLU A N 1
ATOM 1337 C CA . GLU A 1 164 ? 6.10367 41.65384 13.80580 1.000 21.28235 162 GLU A CA 1
ATOM 1338 C C . GLU A 1 164 ? 4.67847 41.24219 13.46868 1.000 21.72083 162 GLU A C 1
ATOM 1339 O O . GLU A 1 164 ? 3.74203 41.71793 14.11279 1.000 23.88583 162 GLU A O 1
ATOM 1345 N N . THR A 1 165 ? 4.50245 40.35150 12.48875 1.000 21.61771 163 THR A N 1
ATOM 1346 C CA . THR A 1 165 ? 3.16362 40.01182 12.02446 1.000 19.53228 163 THR A CA 1
ATOM 1347 C C . THR A 1 165 ? 2.32079 39.43683 13.15412 1.000 24.07320 163 THR A C 1
ATOM 1348 O O . THR A 1 165 ? 1.19206 39.89351 13.39415 1.000 18.71801 163 THR A O 1
ATOM 1352 N N . CYS A 1 166 ? 2.87939 38.44876 13.87249 1.000 22.13632 164 CYS A N 1
ATOM 1353 C CA . CYS A 1 166 ? 2.21024 37.80240 15.00014 1.000 20.52376 164 CYS A CA 1
ATOM 1354 C C . CYS A 1 166 ? 1.84712 38.80495 16.10060 1.000 20.39743 164 CYS A C 1
ATOM 1355 O O . CYS A 1 166 ? 0.75441 38.73610 16.67798 1.000 17.21196 164 CYS A O 1
ATOM 1358 N N . ILE A 1 167 ? 2.76114 39.72829 16.41527 1.000 21.33200 165 ILE A N 1
ATOM 1359 C CA . ILE A 1 167 ? 2.52270 40.73379 17.45118 1.000 21.69914 165 ILE A CA 1
ATOM 1360 C C . ILE A 1 167 ? 1.41888 41.69261 17.02765 1.000 15.92031 165 ILE A C 1
ATOM 1361 O O . ILE A 1 167 ? 0.57267 42.08614 17.83656 1.000 14.45267 165 ILE A O 1
ATOM 1366 N N . GLU A 1 168 ? 1.41505 42.08418 15.75564 1.000 20.37129 166 GLU A N 1
ATOM 1367 C CA . GLU A 1 168 ? 0.39396 42.99342 15.25068 1.000 22.11937 166 GLU A CA 1
ATOM 1368 C C . GLU A 1 168 ? -0.99465 42.36370 15.30456 1.000 23.26669 166 GLU A C 1
ATOM 1369 O O . GLU A 1 168 ? -1.96609 43.02317 15.69728 1.000 21.98868 166 GLU A O 1
ATOM 1375 N N . TRP A 1 169 ? -1.11516 41.08977 14.93156 1.000 16.54426 167 TRP A N 1
ATOM 1376 C CA . TRP A 1 169 ? -2.40750 40.43345 15.07533 1.000 17.79386 167 TRP A CA 1
ATOM 1377 C C . TRP A 1 169 ? -2.78860 40.29062 16.54455 1.000 23.24674 167 TRP A C 1
ATOM 1378 O O . TRP A 1 169 ? -3.93793 40.55963 16.92649 1.000 16.59890 167 TRP A O 1
ATOM 1389 N N . LEU A 1 170 ? -1.82584 39.89356 17.38378 1.000 20.45641 168 LEU A N 1
ATOM 1390 C CA . LEU A 1 170 ? -2.08704 39.77628 18.80900 1.000 18.58169 168 LEU A CA 1
ATOM 1391 C C . LEU A 1 170 ? -2.63851 41.08206 19.35555 1.000 21.28358 168 LEU A C 1
ATOM 1392 O O . LEU A 1 170 ? -3.64594 41.09142 20.06820 1.000 18.90685 168 LEU A O 1
ATOM 1397 N N . GLN A 1 171 ? -2.01455 42.20308 18.98993 1.000 17.24360 169 GLN A N 1
ATOM 1398 C CA . GLN A 1 171 ? -2.49589 43.48733 19.47440 1.000 19.81628 169 GLN A CA 1
ATOM 1399 C C . GLN A 1 171 ? -3.87584 43.81845 18.91911 1.000 18.54160 169 GLN A C 1
ATOM 1400 O O . GLN A 1 171 ? -4.68651 44.42863 19.61846 1.000 17.65249 169 GLN A O 1
ATOM 1406 N N . ARG A 1 172 ? -4.16552 43.42595 17.67818 1.000 18.15948 170 ARG A N 1
ATOM 1407 C CA . ARG A 1 172 ? -5.51946 43.59202 17.15793 1.000 19.86072 170 ARG A CA 1
ATOM 1408 C C . ARG A 1 172 ? -6.49879 42.73328 17.93302 1.000 20.35094 170 ARG A C 1
ATOM 1409 O O . ARG A 1 172 ? -7.58578 43.19238 18.29608 1.000 16.76398 170 ARG A O 1
ATOM 1417 N N . TYR A 1 173 ? -6.13193 41.47168 18.18067 1.000 21.46163 171 TYR A N 1
ATOM 1418 C CA . TYR A 1 173 ? -7.05259 40.54991 18.84019 1.000 19.31819 171 TYR A CA 1
ATOM 1419 C C . TYR A 1 173 ? -7.37920 41.02916 20.24760 1.000 17.05553 171 TYR A C 1
ATOM 1420 O O . TYR A 1 173 ? -8.54057 40.99881 20.66656 1.000 16.04784 171 TYR A O 1
ATOM 1429 N N . LEU A 1 174 ? -6.37068 41.51436 20.97612 1.000 15.06844 172 LEU A N 1
ATOM 1430 C CA . LEU A 1 174 ? -6.58769 41.93233 22.35529 1.000 14.73243 172 LEU A CA 1
ATOM 1431 C C . LEU A 1 174 ? -7.61316 43.04647 22.43290 1.000 15.70762 172 LEU A C 1
ATOM 1432 O O . LEU A 1 174 ? -8.45657 43.05818 23.33056 1.000 15.74929 172 LEU A O 1
ATOM 1437 N N . ASN A 1 175 ? -7.56393 43.99016 21.49407 1.000 16.93625 173 ASN A N 1
ATOM 1438 C CA . ASN A 1 175 ? -8.57118 45.03812 21.46894 1.000 16.37526 173 ASN A CA 1
ATOM 1439 C C . ASN A 1 175 ? -9.93346 44.47498 21.08324 1.000 19.05631 173 ASN A C 1
ATOM 1440 O O . ASN A 1 175 ? -10.94205 44.78213 21.72485 1.000 19.98360 173 ASN A O 1
ATOM 1445 N N . TYR A 1 176 ? -9.97361 43.64511 20.03297 1.000 16.66060 174 TYR A N 1
ATOM 1446 C CA . TYR A 1 176 ? -11.21351 43.01224 19.59940 1.000 18.17564 174 TYR A CA 1
ATOM 1447 C C . TYR A 1 176 ? -11.91246 42.32992 20.76290 1.000 19.76481 174 TYR A C 1
ATOM 1448 O O . TYR A 1 176 ? -13.11290 42.53137 20.98382 1.000 20.50881 174 TYR A O 1
ATOM 1457 N N . GLY A 1 177 ? -11.16886 41.52083 21.52287 1.000 14.04140 175 GLY A N 1
ATOM 1458 C CA . GLY A 1 177 ? -11.77442 40.66957 22.53352 1.000 18.75720 175 GLY A CA 1
ATOM 1459 C C . GLY A 1 177 ? -11.53495 41.06497 23.97506 1.000 15.74124 175 GLY A C 1
ATOM 1460 O O . GLY A 1 177 ? -11.66703 40.22977 24.86463 1.000 19.33930 175 GLY A O 1
ATOM 1461 N N . LYS A 1 178 ? -11.19157 42.33104 24.21940 1.000 18.46050 176 LYS A N 1
ATOM 1462 C CA . LYS A 1 178 ? -10.80519 42.76675 25.56395 1.000 22.39505 176 LYS A CA 1
ATOM 1463 C C . LYS A 1 178 ? -11.89506 42.49394 26.60379 1.000 21.99374 176 LYS A C 1
ATOM 1464 O O . LYS A 1 178 ? -11.59022 42.16566 27.75767 1.000 27.10067 176 LYS A O 1
ATOM 1470 N N . GLU A 1 179 ? -13.16757 42.64410 26.22346 1.000 21.76999 177 GLU A N 1
ATOM 1471 C CA . GLU A 1 179 ? -14.25902 42.49565 27.18524 1.000 23.24610 177 GLU A CA 1
ATOM 1472 C C . GLU A 1 179 ? -14.27704 41.10711 27.80328 1.000 27.66696 177 GLU A C 1
ATOM 1473 O O . GLU A 1 179 ? -14.60609 40.95903 28.98406 1.000 27.02032 177 GLU A O 1
ATOM 1479 N N . THR A 1 180 ? -13.91742 40.07980 27.04388 1.000 25.60832 178 THR A N 1
ATOM 1480 C CA . THR A 1 180 ? -13.83937 38.75308 27.63764 1.000 26.58330 178 THR A CA 1
ATOM 1481 C C . THR A 1 180 ? -12.41073 38.30053 27.91346 1.000 26.43350 178 THR A C 1
ATOM 1482 O O . THR A 1 180 ? -12.19054 37.56257 28.87871 1.000 25.48405 178 THR A O 1
ATOM 1486 N N . LEU A 1 181 ? -11.43048 38.75388 27.12173 1.000 20.13302 179 LEU A N 1
ATOM 1487 C CA . LEU A 1 181 ? -10.04937 38.32165 27.32496 1.000 26.15238 179 LEU A CA 1
ATOM 1488 C C . LEU A 1 181 ? -9.44893 38.88640 28.60893 1.000 31.34826 179 LEU A C 1
ATOM 1489 O O . LEU A 1 181 ? -8.58513 38.24640 29.22585 1.000 33.02378 179 LEU A O 1
ATOM 1494 N N . LEU A 1 182 ? -9.87978 40.07533 29.02406 1.000 23.27495 180 LEU A N 1
ATOM 1495 C CA . LEU A 1 182 ? -9.28204 40.75800 30.15916 1.000 24.79415 180 LEU A CA 1
ATOM 1496 C C . LEU A 1 182 ? -10.24051 40.85609 31.33597 1.000 25.92050 180 LEU A C 1
ATOM 1497 O O . LEU A 1 182 ? -9.98847 41.61862 32.27098 1.000 31.52004 180 LEU A O 1
ATOM 1502 N N . ARG A 1 183 ? -11.32597 40.09287 31.31576 1.000 25.68475 181 ARG A N 1
ATOM 1503 C CA . ARG A 1 183 ? -12.25777 40.06654 32.42722 1.000 30.76670 181 ARG A CA 1
ATOM 1504 C C . ARG A 1 183 ? -11.63645 39.34501 33.62465 1.000 32.38680 181 ARG A C 1
ATOM 1505 O O . ARG A 1 183 ? -10.61414 38.65908 33.51886 1.000 23.05049 181 ARG A O 1
ATOM 1513 N N . THR A 1 184 ? -12.26382 39.50922 34.78397 1.000 25.91193 182 THR A N 1
ATOM 1514 C CA . THR A 1 184 ? -11.92296 38.70199 35.94877 1.000 33.13452 182 THR A CA 1
ATOM 1515 C C . THR A 1 184 ? -13.20629 38.09077 36.47914 1.000 27.79728 182 THR A C 1
ATOM 1516 O O . THR A 1 184 ? -14.24633 38.75402 36.51805 1.000 35.37718 182 THR A O 1
ATOM 1520 N N . GLU A 1 185 ? -13.14110 36.81613 36.84745 1.000 30.20881 183 GLU A N 1
ATOM 1521 C CA . GLU A 1 185 ? -14.24879 36.12486 37.49586 1.000 30.01600 183 GLU A CA 1
ATOM 1522 C C . GLU A 1 185 ? -13.79807 35.66330 38.87761 1.000 25.05610 183 GLU A C 1
ATOM 1523 O O . GLU A 1 185 ? -12.70825 35.09879 39.02023 1.000 23.24447 183 GLU A O 1
ATOM 1529 N N . VAL A 1 186 ? -14.63442 35.90718 39.88434 1.000 33.93848 184 VAL A N 1
ATOM 1530 C CA . VAL A 1 186 ? -14.23780 35.72143 41.28951 1.000 30.69671 184 VAL A CA 1
ATOM 1531 C C . VAL A 1 186 ? -14.19785 34.23219 41.62467 1.000 23.23973 184 VAL A C 1
ATOM 1532 O O . VAL A 1 186 ? -15.15607 33.50672 41.32446 1.000 25.53698 184 VAL A O 1
ATOM 1536 N N . PRO A 1 187 ? -13.11334 33.72861 42.21338 1.000 26.14003 185 PRO A N 1
ATOM 1537 C CA . PRO A 1 187 ? -13.11668 32.34708 42.70760 1.000 27.96236 185 PRO A CA 1
ATOM 1538 C C . PRO A 1 187 ? -14.23769 32.10655 43.71175 1.000 29.84712 185 PRO A C 1
ATOM 1539 O O . PRO A 1 187 ? -14.63385 32.99234 44.47467 1.000 16.16841 185 PRO A O 1
ATOM 1543 N N . GLU A 1 188 ? -14.74695 30.88002 43.68713 1.000 33.41170 186 GLU A N 1
ATOM 1544 C CA . GLU A 1 188 ? -15.80107 30.40029 44.56949 1.000 31.83658 186 GLU A CA 1
ATOM 1545 C C . GLU A 1 188 ? -15.18004 29.28987 45.40492 1.000 26.17038 186 GLU A C 1
ATOM 1546 O O . GLU A 1 188 ? -14.90280 28.20347 44.87928 1.000 25.85869 186 GLU A O 1
ATOM 1552 N N . VAL A 1 189 ? -14.95582 29.56952 46.69245 1.000 24.11179 187 VAL A N 1
ATOM 1553 C CA . VAL A 1 189 ? -14.17467 28.71693 47.59278 1.000 24.85078 187 VAL A CA 1
ATOM 1554 C C . VAL A 1 189 ? -15.10394 28.02163 48.57769 1.000 31.71302 187 VAL A C 1
ATOM 1555 O O . VAL A 1 189 ? -15.83780 28.68047 49.32483 1.000 33.25208 187 VAL A O 1
ATOM 1559 N N A LYS A 1 190 ? -15.04816 26.69251 48.60616 0.000 33.80088 188 LYS A N 1
ATOM 1560 N N B LYS A 1 190 ? -15.03418 26.69961 48.61961 1.000 33.80309 188 LYS A N 1
ATOM 1561 C CA A LYS A 1 190 ? -15.88157 25.88954 49.49107 0.000 31.28194 188 LYS A CA 1
ATOM 1562 C CA B LYS A 1 190 ? -15.87347 25.90440 49.50051 1.000 32.98900 188 LYS A CA 1
ATOM 1563 C C A LYS A 1 190 ? -15.01763 24.84591 50.18244 0.000 31.86333 188 LYS A C 1
ATOM 1564 C C B LYS A 1 190 ? -15.00538 24.86316 50.19432 1.000 29.58616 188 LYS A C 1
ATOM 1565 O O A LYS A 1 190 ? -14.29991 24.09439 49.51441 0.000 29.05727 188 LYS A O 1
ATOM 1566 O O B LYS A 1 190 ? -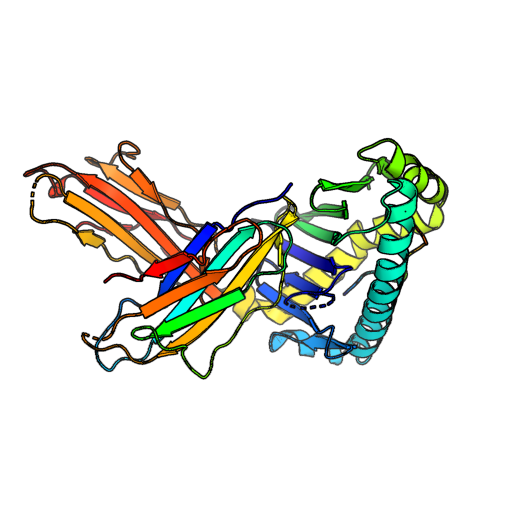14.25825 24.13849 49.53717 1.000 29.63961 188 LYS A O 1
ATOM 1577 N N . VAL A 1 191 ? -15.08244 24.79872 51.51415 1.000 29.10613 189 VAL A N 1
ATOM 1578 C CA . VAL A 1 191 ? -14.33305 23.81832 52.29624 1.000 31.52584 189 VAL A CA 1
ATOM 1579 C C . VAL A 1 191 ? -15.28455 22.71898 52.73269 1.000 28.17618 189 VAL A C 1
ATOM 1580 O O . VAL A 1 191 ? -16.31748 22.99524 53.35085 1.000 36.12281 189 VAL A O 1
ATOM 1584 N N . THR A 1 192 ? -14.93503 21.47716 52.43167 1.000 24.04893 190 THR A N 1
ATOM 1585 C CA . THR A 1 192 ? -15.63731 20.32799 52.96353 1.000 24.26295 190 THR A CA 1
ATOM 1586 C C . THR A 1 192 ? -14.69760 19.48137 53.82956 1.000 41.06373 190 THR A C 1
ATOM 1587 O O . THR A 1 192 ? -13.48568 19.71294 53.90404 1.000 39.45810 190 THR A O 1
ATOM 1591 N N . ARG A 1 193 ? -15.28459 18.48131 54.48872 1.000 44.07926 191 ARG A N 1
ATOM 1592 C CA . ARG A 1 193 ? -14.61813 17.63940 55.47400 1.000 38.73653 191 ARG A CA 1
ATOM 1593 C C . ARG A 1 193 ? -15.07218 16.21143 55.22827 1.000 29.54415 191 ARG A C 1
ATOM 1594 O O . ARG A 1 193 ? -16.27656 15.96934 55.14919 1.000 29.20304 191 ARG A O 1
ATOM 1602 N N . LYS A 1 194 ? -14.13723 15.26213 55.12604 1.000 34.68697 192 LYS A N 1
ATOM 1603 C CA . LYS A 1 194 ? -14.45238 14.00208 54.45212 1.000 42.68692 192 LYS A CA 1
ATOM 1604 C C . LYS A 1 194 ? -14.85375 12.85091 55.37615 1.000 67.48433 192 LYS A C 1
ATOM 1605 O O . LYS A 1 194 ? -15.98276 12.35900 55.27187 1.000 84.09452 192 LYS A O 1
ATOM 1611 N N . GLU A 1 195 ? -13.96774 12.35731 56.23907 1.000 56.45501 193 GLU A N 1
ATOM 1612 C CA . GLU A 1 195 ? -14.29151 11.13248 56.97048 1.000 65.80375 193 GLU A CA 1
ATOM 1613 C C . GLU A 1 195 ? -14.45480 11.41131 58.46252 1.000 88.07414 193 GLU A C 1
ATOM 1614 O O . GLU A 1 195 ? -13.65625 12.14764 59.05339 1.000 95.21874 193 GLU A O 1
ATOM 1620 N N . ASP A 1 196 ? -15.51468 10.83540 59.06100 1.000 98.93992 194 ASP A N 1
ATOM 1621 C CA . ASP A 1 196 ? -15.75341 10.89315 60.50688 1.000 103.76544 194 ASP A CA 1
ATOM 1622 C C . ASP A 1 196 ? -14.94926 9.85144 61.28353 1.000 118.95433 194 ASP A C 1
ATOM 1623 O O . ASP A 1 196 ? -14.76074 10.00561 62.49977 1.000 110.31326 194 ASP A O 1
ATOM 1628 N N . TYR A 1 197 ? -14.47295 8.80931 60.60150 1.000 127.02748 195 TYR A N 1
ATOM 1629 C CA . TYR A 1 197 ? -13.88181 7.62277 61.21463 1.000 119.85178 195 TYR A CA 1
ATOM 1630 C C . TYR A 1 197 ? -12.53402 7.28478 60.57471 1.000 113.75270 195 TYR A C 1
ATOM 1631 O O . TYR A 1 197 ? -12.34093 7.45878 59.36964 1.000 112.38148 195 TYR A O 1
ATOM 1640 N N . GLY A 1 199 ? -9.07679 7.47619 61.63152 1.000 49.61080 197 GLY A N 1
ATOM 1641 C CA . GLY A 1 199 ? -9.56477 8.43962 62.60813 1.000 59.18609 197 GLY A CA 1
ATOM 1642 C C . GLY A 1 199 ? -9.02682 9.84740 62.42559 1.000 59.73019 197 GLY A C 1
ATOM 1643 O O . GLY A 1 199 ? -9.00381 10.65381 63.35689 1.000 68.55879 197 GLY A O 1
ATOM 1644 N N . MET A 1 200 ? -8.56566 10.13077 61.21534 1.000 55.75383 198 MET A N 1
ATOM 1645 C CA . MET A 1 200 ? -8.13192 11.45629 60.80871 1.000 51.03978 198 MET A CA 1
ATOM 1646 C C . MET A 1 200 ? -9.12800 12.00044 59.79488 1.000 44.55139 198 MET A C 1
ATOM 1647 O O . MET A 1 200 ? -9.91875 11.25225 59.22677 1.000 45.95504 198 MET A O 1
ATOM 1652 N N . GLU A 1 201 ? -9.10410 13.31309 59.58248 1.000 41.28609 199 GLU A N 1
ATOM 1653 C CA . GLU A 1 201 ? -9.99643 13.95451 58.62417 1.000 41.24271 199 GLU A CA 1
ATOM 1654 C C . GLU A 1 201 ? -9.18561 14.56148 57.49260 1.000 37.24808 199 GLU A C 1
ATOM 1655 O O . GLU A 1 201 ? -8.07966 15.06289 57.70962 1.000 40.50542 199 GLU A O 1
ATOM 1661 N N . THR A 1 202 ? -9.74164 14.51319 56.28243 1.000 45.46491 200 THR A N 1
ATOM 1662 C CA . THR A 1 202 ? -9.20251 15.25050 55.14357 1.000 31.92121 200 THR A CA 1
ATOM 1663 C C . THR A 1 202 ? -10.08318 16.47160 54.89750 1.000 32.62568 200 THR A C 1
ATOM 1664 O O . THR A 1 202 ? -11.29371 16.33692 54.67166 1.000 29.50976 200 THR A O 1
ATOM 1668 N N . LEU A 1 203 ? -9.47986 17.65633 54.96083 1.000 23.17823 201 LEU A N 1
ATOM 1669 C CA . LEU A 1 203 ? -10.17405 18.89938 54.64772 1.000 31.49799 201 LEU A CA 1
ATOM 1670 C C . LEU A 1 203 ? -9.94105 19.24648 53.17897 1.000 38.04274 201 LEU A C 1
ATOM 1671 O O . LEU A 1 203 ? -8.78964 19.41003 52.74896 1.000 33.51147 201 LEU A O 1
ATOM 1676 N N . ILE A 1 204 ? -11.02330 19.36048 52.40871 1.000 29.23417 202 ILE A N 1
ATOM 1677 C CA . ILE A 1 204 ? -10.93787 19.63037 50.97419 1.000 26.75395 202 ILE A CA 1
ATOM 1678 C C . ILE A 1 204 ? -11.33455 21.07400 50.69779 1.000 28.79963 202 ILE A C 1
ATOM 1679 O O . ILE A 1 204 ? -12.39376 21.53501 51.13794 1.000 34.23721 202 ILE A O 1
ATOM 1684 N N . CYS A 1 205 ? -10.49378 21.78505 49.96295 1.000 30.59394 203 CYS A N 1
ATOM 1685 C CA . CYS A 1 205 ? -10.80207 23.14370 49.52837 1.000 33.61660 203 CYS A CA 1
ATOM 1686 C C . CYS A 1 205 ? -11.08142 23.13192 48.02254 1.000 29.90340 203 CYS A C 1
ATOM 1687 O O . CYS A 1 205 ? -10.15881 22.94680 47.22134 1.000 27.00461 203 CYS A O 1
ATOM 1690 N N . ARG A 1 206 ? -12.35425 23.30292 47.64207 1.000 29.50077 204 ARG A N 1
ATOM 1691 C CA . ARG A 1 206 ? -12.75422 23.40493 46.23931 1.000 26.27368 204 ARG A CA 1
ATOM 1692 C C . ARG A 1 206 ? -12.78217 24.87320 45.84093 1.000 28.19874 204 ARG A C 1
ATOM 1693 O O . ARG A 1 206 ? -13.41191 25.69625 46.51655 1.000 28.50481 204 ARG A O 1
ATOM 1701 N N . VAL A 1 207 ? -12.09078 25.19941 44.75330 1.000 25.34500 205 VAL A N 1
ATOM 1702 C CA . VAL A 1 207 ? -11.94903 26.57561 44.28332 1.000 31.90367 205 VAL A CA 1
ATOM 1703 C C . VAL A 1 207 ? -12.27846 26.57101 42.80330 1.000 28.02565 205 VAL A C 1
ATOM 1704 O O . VAL A 1 207 ? -11.54983 25.97015 42.00468 1.000 28.46935 205 VAL A O 1
ATOM 1708 N N . GLY A 1 208 ? -13.38246 27.21171 42.43700 1.000 28.08381 206 GLY A N 1
ATOM 1709 C CA . GLY A 1 208 ? -13.89362 27.06563 41.08988 1.000 28.88373 206 GLY A CA 1
ATOM 1710 C C . GLY A 1 208 ? -14.51461 28.35189 40.59741 1.000 34.85979 206 GLY A C 1
ATOM 1711 O O . GLY A 1 208 ? -14.79083 29.27088 41.37354 1.000 32.99966 206 GLY A O 1
ATOM 1712 N N . GLY A 1 209 ? -14.73485 28.40642 39.28347 1.000 33.02674 207 GLY A N 1
ATOM 1713 C CA . GLY A 1 209 ? -15.33367 29.58586 38.69762 1.000 27.90266 207 GLY A CA 1
ATOM 1714 C C . GLY A 1 209 ? -14.42658 30.78503 38.59270 1.000 22.79739 207 GLY A C 1
ATOM 1715 O O . GLY A 1 209 ? -14.92883 31.91072 38.53960 1.000 29.04915 207 GLY A O 1
ATOM 1716 N N . PHE A 1 210 ? -13.10833 30.59303 38.56522 1.000 20.97350 208 PHE A N 1
ATOM 1717 C CA . PHE A 1 210 ? -12.18781 31.72037 38.56101 1.000 22.62469 208 PHE A CA 1
ATOM 1718 C C . PHE A 1 210 ? -11.57958 31.91471 37.17345 1.000 32.21809 208 PHE A C 1
ATOM 1719 O O . PHE A 1 210 ? -11.45288 30.97121 36.38423 1.000 30.71027 208 PHE A O 1
ATOM 1727 N N . TYR A 1 211 ? -11.23523 33.17371 36.87625 1.000 30.95190 209 TYR A N 1
ATOM 1728 C CA . TYR A 1 211 ? -10.59827 33.57051 35.62903 1.000 31.80161 209 TYR A CA 1
ATOM 1729 C C . TYR A 1 211 ? -9.92198 34.90595 35.86860 1.000 27.13898 209 TYR A C 1
ATOM 1730 O O . TYR A 1 211 ? -10.54427 35.80120 36.45825 1.000 24.85691 209 TYR A O 1
ATOM 1739 N N . PRO A 1 212 ? -8.67763 35.09239 35.42375 1.000 28.08536 210 PRO A N 1
ATOM 1740 C CA . PRO A 1 212 ? -7.85706 34.14706 34.65024 1.000 26.27151 210 PRO A CA 1
ATOM 1741 C C . PRO A 1 212 ? -7.31342 32.93950 35.43009 1.000 29.24920 210 PRO A C 1
ATOM 1742 O O . PRO A 1 212 ? -7.64953 32.73774 36.59718 1.000 27.94822 210 PRO A O 1
ATOM 1746 N N . LYS A 1 213 ? -6.44839 32.16512 34.76323 1.000 30.10501 211 LYS A N 1
ATOM 1747 C CA . LYS A 1 213 ? -6.01167 30.86762 35.27315 1.000 24.19379 211 LYS A CA 1
ATOM 1748 C C . LYS A 1 213 ? -5.10483 30.98823 36.50270 1.000 33.07694 211 LYS A C 1
ATOM 1749 O O . LYS A 1 213 ? -5.09762 30.09274 37.35843 1.000 28.73003 211 LYS A O 1
ATOM 1755 N N . ASP A 1 214 ? -4.35194 32.07958 36.61919 1.000 31.51121 212 ASP A N 1
ATOM 1756 C CA . ASP A 1 214 ? -3.33719 32.19579 37.65784 1.000 29.68789 212 ASP A CA 1
ATOM 1757 C C . ASP A 1 214 ? -3.97724 32.36661 39.03151 1.000 33.44739 212 ASP A C 1
ATOM 1758 O O . ASP A 1 214 ? -4.84626 33.22310 39.22347 1.000 40.33896 212 ASP A O 1
ATOM 1763 N N . ILE A 1 215 ? -3.53691 31.56056 39.99697 1.000 24.42039 213 ILE A N 1
ATOM 1764 C CA . ILE A 1 215 ? -4.15671 31.55023 41.31518 1.000 34.70603 213 ILE A CA 1
ATOM 1765 C C . ILE A 1 215 ? -3.16689 30.96890 42.31379 1.000 41.02709 213 ILE A C 1
ATOM 1766 O O . ILE A 1 215 ? -2.33143 30.12898 41.96564 1.000 27.15811 213 ILE A O 1
ATOM 1771 N N . ASP A 1 216 ? -3.25051 31.44020 43.56159 1.000 30.70891 214 ASP A N 1
ATOM 1772 C CA . ASP A 1 216 ? -2.41581 30.95138 44.65407 1.000 33.71486 214 ASP A CA 1
ATOM 1773 C C . ASP A 1 216 ? -3.33839 30.40562 45.73577 1.000 30.99641 214 ASP A C 1
ATOM 1774 O O . ASP A 1 216 ? -4.07670 31.16110 46.37619 1.000 33.06182 214 ASP A O 1
ATOM 1779 N N . ILE A 1 217 ? -3.30688 29.09228 45.91555 1.000 35.77115 215 ILE A N 1
ATOM 1780 C CA . ILE A 1 217 ? -4.10912 28.39295 46.90302 1.000 25.91001 215 ILE A CA 1
ATOM 1781 C C . ILE A 1 217 ? -3.16545 27.64092 47.81964 1.000 33.83583 215 ILE A C 1
ATOM 1782 O O . ILE A 1 217 ? -2.34126 26.84427 47.35241 1.000 31.34884 215 ILE A O 1
ATOM 1787 N N . ASP A 1 218 ? -3.29505 27.88091 49.11813 1.000 33.20236 216 ASP A N 1
ATOM 1788 C CA . ASP A 1 218 ? -2.50844 27.16118 50.10694 1.000 39.51948 216 ASP A CA 1
ATOM 1789 C C . ASP A 1 218 ? -3.36046 26.90991 51.34055 1.000 33.64718 216 ASP A C 1
ATOM 1790 O O . ASP A 1 218 ? -4.13551 27.77138 51.76684 1.000 32.71487 216 ASP A O 1
ATOM 1795 N N . TRP A 1 219 ? -3.21986 25.71906 51.90134 1.000 36.54679 217 TRP A N 1
ATOM 1796 C CA . TRP A 1 219 ? -3.69332 25.47200 53.25223 1.000 29.26855 217 TRP A CA 1
ATOM 1797 C C . TRP A 1 219 ? -2.73511 26.10265 54.26463 1.000 33.25034 217 TRP A C 1
ATOM 1798 O O . TRP A 1 219 ? -1.51036 25.95382 54.16866 1.000 24.53841 217 TRP A O 1
ATOM 1809 N N . THR A 1 220 ? -3.29214 26.82414 55.22494 1.000 32.56034 218 THR A N 1
ATOM 1810 C CA . THR A 1 220 ? -2.49387 27.37989 56.29758 1.000 33.29884 218 THR A CA 1
ATOM 1811 C C . THR A 1 220 ? -2.77177 26.64620 57.60711 1.000 32.57779 218 THR A C 1
ATOM 1812 O O . THR A 1 220 ? -3.78743 25.96852 57.77465 1.000 35.00967 218 THR A O 1
ATOM 1816 N N . ARG A 1 221 ? -1.81213 26.75317 58.51711 1.000 32.95726 219 ARG A N 1
ATOM 1817 C CA . ARG A 1 221 ? -1.88998 26.16429 59.84977 1.000 39.17136 219 ARG A CA 1
ATOM 1818 C C . ARG A 1 221 ? -1.42193 27.23840 60.81175 1.000 34.80968 219 ARG A C 1
ATOM 1819 O O . ARG A 1 221 ? -0.27556 27.68659 60.71195 1.000 31.64528 219 ARG A O 1
ATOM 1827 N N . ASP A 1 222 ? -2.30965 27.68067 61.70550 1.000 30.17926 220 ASP A N 1
ATOM 1828 C CA . ASP A 1 222 ? -2.04287 28.86443 62.53355 1.000 41.49983 220 ASP A CA 1
ATOM 1829 C C . ASP A 1 222 ? -1.51620 30.01327 61.67910 1.000 39.91117 220 ASP A C 1
ATOM 1830 O O . ASP A 1 222 ? -0.60070 30.74128 62.07170 1.000 44.62718 220 ASP A O 1
ATOM 1835 N N . GLY A 1 223 ? -2.07630 30.15379 60.48180 1.000 34.56476 221 GLY A N 1
ATOM 1836 C CA . GLY A 1 223 ? -1.75436 31.25299 59.61342 1.000 33.41867 221 GLY A CA 1
ATOM 1837 C C . GLY A 1 223 ? -0.59630 31.02227 58.66663 1.000 41.10436 221 GLY A C 1
ATOM 1838 O O . GLY A 1 223 ? -0.43747 31.79987 57.72161 1.000 39.00210 221 GLY A O 1
ATOM 1839 N N . GLU A 1 224 ? 0.21313 29.98361 58.88523 1.000 40.47160 222 GLU A N 1
ATOM 1840 C CA . GLU A 1 224 ? 1.41543 29.73812 58.09192 1.000 38.45755 222 GLU A CA 1
ATOM 1841 C C . GLU A 1 224 ? 1.14577 28.73389 56.96809 1.000 39.33249 222 GLU A C 1
ATOM 1842 O O . GLU A 1 224 ? 0.36022 27.79560 57.12558 1.000 33.82169 222 GLU A O 1
ATOM 1848 N N . VAL A 1 225 ? 1.82714 28.92344 55.83246 1.000 25.87623 223 VAL A N 1
ATOM 1849 C CA . VAL A 1 225 ? 1.66052 27.99921 54.71529 1.000 29.84735 223 VAL A CA 1
ATOM 1850 C C . VAL A 1 225 ? 2.09760 26.60498 55.13866 1.000 29.41964 223 VAL A C 1
ATOM 1851 O O . VAL A 1 225 ? 3.14291 26.42375 55.77758 1.000 38.38685 223 VAL A O 1
ATOM 1855 N N . TRP A 1 226 ? 1.30568 25.60404 54.76619 1.000 30.17388 224 TRP A N 1
ATOM 1856 C CA . TRP A 1 226 ? 1.48519 24.24411 55.25938 1.000 37.45742 224 TRP A CA 1
ATOM 1857 C C . TRP A 1 226 ? 1.40628 23.27478 54.08818 1.000 34.64122 224 TRP A C 1
ATOM 1858 O O . TRP A 1 226 ? 0.46658 23.33474 53.28534 1.000 31.94745 224 TRP A O 1
ATOM 1869 N N . LEU A 1 227 ? 2.39834 22.38796 53.98630 1.000 38.84104 225 LEU A N 1
ATOM 1870 C CA . LEU A 1 227 ? 2.49559 21.47704 52.85333 1.000 33.79916 225 LEU A CA 1
ATOM 1871 C C . LEU A 1 227 ? 2.59008 20.01964 53.26577 1.000 32.54990 225 LEU A C 1
ATOM 1872 O O . LEU A 1 227 ? 2.67747 19.14862 52.39750 1.000 38.80430 225 LEU A O 1
ATOM 1877 N N . GLN A 1 228 ? 2.57517 19.72937 54.55445 1.000 30.24635 226 GLN A N 1
ATOM 1878 C CA . GLN A 1 228 ? 2.59742 18.34999 55.00044 1.000 37.58495 226 GLN A CA 1
ATOM 1879 C C . GLN A 1 228 ? 1.22990 17.71604 54.77717 1.000 39.43241 226 GLN A C 1
ATOM 1880 O O . GLN A 1 228 ? 0.20053 18.28089 55.16464 1.000 26.19540 226 GLN A O 1
ATOM 1886 N N . ASP A 1 229 ? 1.22006 16.54452 54.14054 1.000 38.63667 227 ASP A N 1
ATOM 1887 C CA . ASP A 1 229 ? -0.02013 15.82139 53.87264 1.000 33.14075 227 ASP A CA 1
ATOM 1888 C C . ASP A 1 229 ? -0.98805 16.68439 53.06328 1.000 42.53008 227 ASP A C 1
ATOM 1889 O O . ASP A 1 229 ? -2.20304 16.66606 53.27826 1.000 41.04886 227 ASP A O 1
ATOM 1894 N N . VAL A 1 230 ? -0.43756 17.45729 52.12886 1.000 37.95978 228 VAL A N 1
ATOM 1895 C CA . VAL A 1 230 ? -1.20955 18.35769 51.28546 1.000 40.07759 228 VAL A CA 1
ATOM 1896 C C . VAL A 1 230 ? -1.13029 17.87631 49.84371 1.000 33.73703 228 VAL A C 1
ATOM 1897 O O . VAL A 1 230 ? -0.03654 17.69520 49.29738 1.000 37.86211 228 VAL A O 1
ATOM 1901 N N . PHE A 1 231 ? -2.28489 17.66142 49.23588 1.000 30.44183 229 PHE A N 1
ATOM 1902 C CA . PHE A 1 231 ? -2.37756 17.27414 47.84063 1.000 24.76267 229 PHE A CA 1
ATOM 1903 C C . PHE A 1 231 ? -3.27090 18.26732 47.10472 1.000 37.03009 229 PHE A C 1
ATOM 1904 O O . PHE A 1 231 ? -4.00353 19.05976 47.71136 1.000 27.11434 229 PHE A O 1
ATOM 1912 N N . HIS A 1 232 ? -3.18195 18.23946 45.77836 1.000 33.26502 230 HIS A N 1
ATOM 1913 C CA . HIS A 1 232 ? -3.89036 19.21416 44.97070 1.000 21.54012 230 HIS A CA 1
ATOM 1914 C C . HIS A 1 232 ? -4.30307 18.55522 43.66940 1.000 28.68694 230 HIS A C 1
ATOM 1915 O O . HIS A 1 232 ? -3.69996 17.56889 43.23919 1.000 26.74052 230 HIS A O 1
ATOM 1922 N N . GLY A 1 233 ? -5.35802 19.08839 43.05927 1.000 27.91751 231 GLY A N 1
ATOM 1923 C CA . GLY A 1 233 ? -5.83724 18.58704 41.79188 1.000 30.17619 231 GLY A CA 1
ATOM 1924 C C . GLY A 1 233 ? -5.13266 19.23944 40.61529 1.000 32.30560 231 GLY A C 1
ATOM 1925 O O . GLY A 1 233 ? -4.16140 19.98500 40.75876 1.000 29.28677 231 GLY A O 1
ATOM 1926 N N . LEU A 1 234 ? -5.62951 18.91631 39.42458 1.000 23.75224 232 LEU A N 1
ATOM 1927 C CA . LEU A 1 234 ? -5.31262 19.68207 38.23582 1.000 21.52784 232 LEU A CA 1
ATOM 1928 C C . LEU A 1 234 ? -6.03178 21.02661 38.27076 1.000 23.30251 232 LEU A C 1
ATOM 1929 O O . LEU A 1 234 ? -7.09179 21.17499 38.88418 1.000 33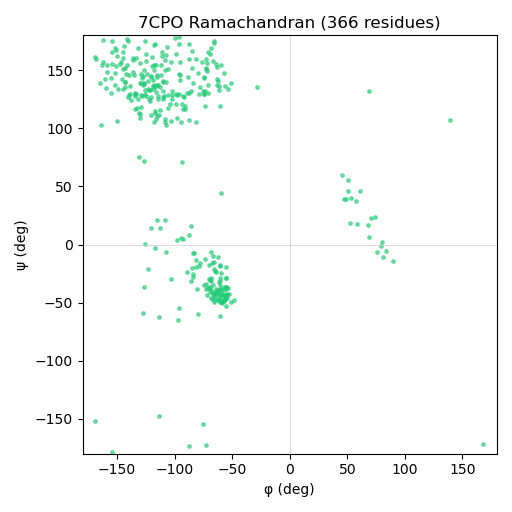.46744 232 LEU A O 1
ATOM 1934 N N . VAL A 1 235 ? -5.43464 22.01823 37.62440 1.000 20.46958 233 VAL A N 1
ATOM 1935 C CA . VAL A 1 235 ? -6.12951 23.25217 37.28483 1.000 26.75954 233 VAL A CA 1
ATOM 1936 C C . VAL A 1 235 ? -6.79818 22.99514 35.94098 1.000 30.57117 233 VAL A C 1
ATOM 1937 O O . VAL A 1 235 ? -6.12208 22.90665 34.91422 1.000 32.88026 233 VAL A O 1
ATOM 1941 N N . SER A 1 236 ? -8.12108 22.84864 35.95179 1.000 24.13545 234 SER A N 1
ATOM 1942 C CA . SER A 1 236 ? -8.84167 22.30368 34.82061 1.000 26.14945 234 SER A CA 1
ATOM 1943 C C . SER A 1 236 ? -9.91491 23.27404 34.34100 1.000 29.20492 234 SER A C 1
ATOM 1944 O O . SER A 1 236 ? -10.51975 24.00261 35.14324 1.000 28.28166 234 SER A O 1
ATOM 1947 N N . PRO A 1 237 ? -10.17522 23.29847 33.03718 1.000 25.43152 235 PRO A N 1
ATOM 1948 C CA . PRO A 1 237 ? -11.10119 24.29171 32.48611 1.000 28.37822 235 PRO A CA 1
ATOM 1949 C C . PRO A 1 237 ? -12.55300 23.86048 32.55755 1.000 24.01933 235 PRO A C 1
ATOM 1950 O O . PRO A 1 237 ? -12.90556 22.74002 32.16784 1.000 20.30348 235 PRO A O 1
ATOM 1954 N N . ASN A 1 238 ? -13.39442 24.76749 33.03812 1.000 19.50993 236 ASN A N 1
ATOM 1955 C CA . ASN A 1 238 ? -14.82610 24.66546 32.83670 1.000 21.26666 236 ASN A CA 1
ATOM 1956 C C . ASN A 1 238 ? -15.19564 25.06663 31.40458 1.000 30.22209 236 ASN A C 1
ATOM 1957 O O . ASN A 1 238 ? -14.47580 25.80542 30.71848 1.000 20.83579 236 ASN A O 1
ATOM 1962 N N . SER A 1 239 ? -16.35011 24.57411 30.96123 1.000 27.03455 237 SER A N 1
ATOM 1963 C CA . SER A 1 239 ? -16.81268 24.86743 29.61682 1.000 24.17774 237 SER A CA 1
ATOM 1964 C C . SER A 1 239 ? -17.11851 26.34049 29.40969 1.000 22.24393 237 SER A C 1
ATOM 1965 O O . SER A 1 239 ? -17.14020 26.79125 28.26316 1.000 32.07077 237 SER A O 1
ATOM 1968 N N . ASP A 1 240 ? -17.39035 27.09797 30.47195 1.000 24.73468 238 ASP A N 1
ATOM 1969 C CA . ASP A 1 240 ? -17.62341 28.53134 30.33833 1.000 20.31848 238 ASP A CA 1
ATOM 1970 C C . ASP A 1 240 ? -16.32063 29.33716 30.36147 1.000 24.16146 238 ASP A C 1
ATOM 1971 O O . ASP A 1 240 ? -16.35709 30.55377 30.57765 1.000 29.87545 238 ASP A O 1
ATOM 1976 N N . GLY A 1 241 ? -15.17371 28.67944 30.15986 1.000 24.52921 239 GLY A N 1
ATOM 1977 C CA . GLY A 1 241 ? -13.88045 29.32852 30.13209 1.000 25.44604 239 GLY A CA 1
ATOM 1978 C C . GLY A 1 241 ? -13.28701 29.66702 31.48521 1.000 34.83088 239 GLY A C 1
ATOM 1979 O O . GLY A 1 241 ? -12.16840 30.20107 31.54441 1.000 28.58938 239 GLY A O 1
ATOM 1980 N N . THR A 1 242 ? -13.98981 29.37575 32.56667 1.000 29.21544 240 THR A N 1
ATOM 1981 C CA . THR A 1 242 ? -13.51020 29.61154 33.91567 1.000 32.15076 240 THR A CA 1
ATOM 1982 C C . THR A 1 242 ? -12.70068 28.37475 34.35042 1.000 27.05620 240 THR A C 1
ATOM 1983 O O . THR A 1 242 ? -12.66535 27.36828 33.63812 1.000 24.49127 240 THR A O 1
ATOM 1987 N N . TYR A 1 243 ? -12.02376 28.43420 35.50633 1.000 22.06237 241 TYR A N 1
ATOM 1988 C CA . TYR A 1 243 ? -11.19245 27.29848 35.91982 1.000 21.75379 241 TYR A CA 1
ATOM 1989 C C . TYR A 1 243 ? -11.62752 26.69365 37.24984 1.000 28.49705 241 TYR A C 1
ATOM 1990 O O . TYR A 1 243 ? -12.32467 27.32254 38.05429 1.000 29.58043 241 TYR A O 1
ATOM 1999 N N . TYR A 1 244 ? -11.17786 25.45623 37.48039 1.000 27.94631 242 TYR A N 1
ATOM 2000 C CA . TYR A 1 244 ? -11.49149 24.71781 38.69994 1.000 29.59210 242 TYR A CA 1
ATOM 2001 C C . TYR A 1 244 ? -10.26240 23.96084 39.19797 1.000 30.41893 242 TYR A C 1
ATOM 2002 O O . TYR A 1 244 ? -9.46817 23.45730 38.39277 1.000 26.15744 242 TYR A O 1
ATOM 2011 N N . THR A 1 245 ? -10.13225 23.85124 40.52502 1.000 20.20566 243 THR A N 1
ATOM 2012 C CA . THR A 1 245 ? -9.12981 22.98603 41.14107 1.000 22.09314 243 THR A CA 1
ATOM 2013 C C . THR A 1 245 ? -9.50806 22.73323 42.60036 1.000 29.97115 243 THR A C 1
ATOM 2014 O O . THR A 1 245 ? -10.48332 23.28928 43.11823 1.000 29.20401 243 THR A O 1
ATOM 2018 N N . TRP A 1 246 ? -8.71452 21.88884 43.26854 1.000 28.41629 244 TRP A N 1
ATOM 2019 C CA . TRP A 1 246 ? -8.89312 21.61943 44.69086 1.000 22.87867 244 TRP A CA 1
ATOM 2020 C C . TRP A 1 246 ? -7.54356 21.41610 45.37162 1.000 33.48156 244 TRP A C 1
ATOM 2021 O O . TRP A 1 246 ? -6.52839 21.12104 44.73577 1.000 25.84195 244 TRP A O 1
ATOM 2032 N N . ARG A 1 247 ? -7.55782 21.57019 46.69354 1.000 33.10754 245 ARG A N 1
ATOM 2033 C CA . ARG A 1 247 ? -6.39615 21.34743 47.53660 1.000 26.66706 245 ARG A CA 1
ATOM 2034 C C . ARG A 1 247 ? -6.85278 20.76810 48.86658 1.000 28.98007 245 ARG A C 1
ATOM 2035 O O . ARG A 1 247 ? -7.79725 21.28148 49.47613 1.000 27.29692 245 ARG A O 1
ATOM 2043 N N . SER A 1 248 ? -6.15838 19.72390 49.31990 1.000 29.22941 246 SER A N 1
ATOM 2044 C CA . SER A 1 248 ? -6.53724 18.95336 50.49398 1.000 23.20411 246 SER A CA 1
ATOM 2045 C C . SER A 1 248 ? -5.39769 18.89744 51.50193 1.000 31.16613 246 SER A C 1
ATOM 2046 O O . SER A 1 248 ? -4.22385 19.08143 51.16986 1.000 26.75644 246 SER A O 1
ATOM 2049 N N . VAL A 1 249 ? -5.77581 18.64161 52.75139 1.000 29.50227 247 VAL A N 1
ATOM 2050 C CA . VAL A 1 249 ? -4.83743 18.42406 53.84646 1.000 33.03556 247 VAL A CA 1
ATOM 2051 C C . VAL A 1 249 ? -5.44989 17.39449 54.79102 1.000 35.19975 247 VAL A C 1
ATOM 2052 O O . VAL A 1 249 ? -6.66803 17.36071 54.99149 1.000 33.07592 247 VAL A O 1
ATOM 2056 N N . LYS A 1 250 ? -4.61448 16.51608 55.33222 1.000 33.58921 248 LYS A N 1
ATOM 2057 C CA . LYS A 1 250 ? -5.06743 15.59121 56.35906 1.000 38.99054 248 LYS A CA 1
ATOM 2058 C C . LYS A 1 250 ? -4.83140 16.24721 57.71269 1.000 41.98766 248 LYS A C 1
ATOM 2059 O O . LYS A 1 250 ? -3.69311 16.59629 58.05056 1.000 39.06857 248 LYS A O 1
ATOM 2065 N N . VAL A 1 251 ? -5.90960 16.46273 58.46078 1.000 35.32056 249 VAL A N 1
ATOM 2066 C CA . VAL A 1 251 ? -5.82707 17.15809 59.73252 1.000 43.41793 249 VAL A CA 1
ATOM 2067 C C . VAL A 1 251 ? -6.27091 16.22139 60.83290 1.000 42.95879 249 VAL A C 1
ATOM 2068 O O . VAL A 1 251 ? -6.84605 15.15500 60.60372 1.000 44.78032 249 VAL A O 1
ATOM 2072 N N . ASP A 1 252 ? -6.07498 16.67804 61.99507 1.000 56.37468 250 ASP A N 1
ATOM 2073 C CA . ASP A 1 252 ? -5.86958 15.90537 63.18632 1.000 68.31234 250 ASP A CA 1
ATOM 2074 C C . ASP A 1 252 ? -7.16239 15.79041 63.97560 1.000 80.28134 250 ASP A C 1
ATOM 2075 O O . ASP A 1 252 ? -8.13115 16.52493 63.72476 1.000 42.35824 250 ASP A O 1
ATOM 2080 N N . PRO A 1 253 ? -7.22853 14.84631 64.91791 1.000 98.77743 251 PRO A N 1
ATOM 2081 C CA . PRO A 1 253 ? -8.36604 14.84245 65.83551 1.000 100.45850 251 PRO A CA 1
ATOM 2082 C C . PRO A 1 253 ? -8.32998 16.13067 66.63588 1.000 91.41054 251 PRO A C 1
ATOM 2083 O O . PRO A 1 253 ? -7.26009 16.59222 67.04191 1.000 95.66082 251 PRO A O 1
ATOM 2087 N N . LYS A 1 254 ? -9.49842 16.74207 66.81194 1.000 71.00547 252 LYS A N 1
ATOM 2088 C CA . LYS A 1 254 ? -9.69705 17.85979 67.72013 1.000 59.44170 252 LYS A CA 1
ATOM 2089 C C . LYS A 1 254 ? -9.00341 19.12684 67.25160 1.000 50.43182 252 LYS A C 1
ATOM 2090 O O . LYS A 1 254 ? -8.97491 20.10132 68.00149 1.000 46.64313 252 LYS A O 1
ATOM 2096 N N . GLU A 1 255 ? -8.42105 19.15291 66.05460 1.000 61.64440 253 GLU A N 1
ATOM 2097 C CA . GLU A 1 255 ? -7.54290 20.25911 65.69177 1.000 53.07184 253 GLU A CA 1
ATOM 2098 C C . GLU A 1 255 ? -8.02066 21.01970 64.46654 1.000 45.42668 253 GLU A C 1
ATOM 2099 O O . GLU A 1 255 ? -7.26701 21.83063 63.92713 1.000 45.47821 253 GLU A O 1
ATOM 2105 N N . ARG A 1 256 ? -9.27276 20.80968 64.05878 1.000 45.53999 254 ARG A N 1
ATOM 2106 C CA . ARG A 1 256 ? -9.77182 21.32951 62.78862 1.000 41.18551 254 ARG A CA 1
ATOM 2107 C C . ARG A 1 256 ? -9.54608 22.82769 62.63328 1.000 34.05307 254 ARG A C 1
ATOM 2108 O O . ARG A 1 256 ? -9.15216 23.29145 61.55575 1.000 39.79797 254 ARG A O 1
ATOM 2116 N N . GLU A 1 257 ? -9.78241 23.59709 63.70081 1.000 31.91716 255 GLU A N 1
ATOM 2117 C CA . GLU A 1 257 ? -9.84131 25.05879 63.65433 1.000 30.95769 255 GLU A CA 1
ATOM 2118 C C . GLU A 1 257 ? -8.49519 25.72033 63.38017 1.000 32.22776 255 GLU A C 1
ATOM 2119 O O . GLU A 1 257 ? -8.44414 26.94783 63.23781 1.000 40.14218 255 GLU A O 1
ATOM 2125 N N . ARG A 1 258 ? -7.40566 24.96398 63.34457 1.000 35.26337 256 ARG A N 1
ATOM 2126 C CA . ARG A 1 258 ? -6.11750 25.55129 63.01501 1.000 38.54753 256 ARG A CA 1
ATOM 2127 C C . ARG A 1 258 ? -5.91782 25.71878 61.50956 1.000 42.54221 256 ARG A C 1
ATOM 2128 O O . ARG A 1 258 ? -5.00433 26.44564 61.10076 1.000 38.18369 256 ARG A O 1
ATOM 2136 N N . TYR A 1 259 ? -6.76025 25.09094 60.68601 1.000 32.83673 257 TYR A N 1
ATOM 2137 C CA . TYR A 1 259 ? -6.57360 25.02902 59.23983 1.000 42.66183 257 TYR A CA 1
ATOM 2138 C C . TYR A 1 259 ? -7.60504 25.87498 58.49926 1.000 40.90385 257 TYR A C 1
ATOM 2139 O O . TYR A 1 259 ? -8.81320 25.77427 58.75419 1.000 47.94944 257 TYR A O 1
ATOM 2148 N N . LYS A 1 260 ? -7.11571 26.68366 57.56598 1.000 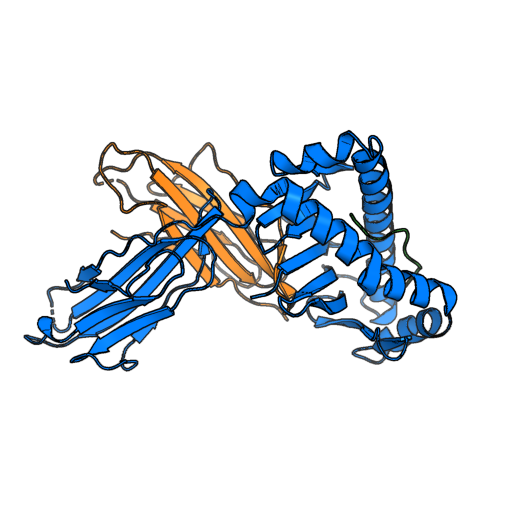37.68257 258 LYS A N 1
ATOM 2149 C CA . LYS A 1 260 ? -7.91607 27.54848 56.71513 1.000 33.86074 258 LYS A CA 1
ATOM 2150 C C . LYS A 1 260 ? -7.39728 27.41641 55.29669 1.000 39.17912 258 LYS A C 1
ATOM 2151 O O . LYS A 1 260 ? -6.19572 27.22291 55.08848 1.000 35.36082 258 LYS A O 1
ATOM 2157 N N . CYS A 1 261 ? -8.29192 27.50836 54.32465 1.000 38.59239 259 CYS A N 1
ATOM 2158 C CA . CYS A 1 261 ? -7.88255 27.48112 52.92909 1.000 28.74902 259 CYS A CA 1
ATOM 2159 C C . CYS A 1 261 ? -7.63275 28.91716 52.46582 1.000 39.22799 259 CYS A C 1
ATOM 2160 O O . CYS A 1 261 ? -8.55397 29.74136 52.45518 1.000 41.74234 259 CYS A O 1
ATOM 2163 N N . HIS A 1 262 ? -6.38922 29.21878 52.09754 1.000 27.70964 260 HIS A N 1
ATOM 2164 C CA . HIS A 1 262 ? -5.97417 30.56924 51.73581 1.000 34.01707 260 HIS A CA 1
ATOM 2165 C C . HIS A 1 262 ? -5.87119 30.70711 50.21514 1.000 40.64396 260 HIS A C 1
ATOM 2166 O O . HIS A 1 262 ? -5.19239 29.90463 49.56083 1.000 35.02319 260 HIS A O 1
ATOM 2173 N N . VAL A 1 263 ? -6.52362 31.73691 49.65924 1.000 29.11338 261 VAL A N 1
ATOM 2174 C CA . VAL A 1 263 ? -6.68009 31.89206 48.21479 1.000 35.04199 261 VAL A CA 1
ATOM 2175 C C . VAL A 1 263 ? -6.36965 33.33346 47.81779 1.000 35.85635 261 VAL A C 1
ATOM 2176 O O . VAL A 1 263 ? -6.94347 34.27620 48.37652 1.000 29.91662 261 VAL A O 1
ATOM 2180 N N . GLU A 1 264 ? -5.47353 33.50389 46.84511 1.000 29.88693 262 GLU A N 1
ATOM 2181 C CA . GLU A 1 264 ? -5.14549 34.81900 46.29797 1.000 34.31858 262 GLU A CA 1
ATOM 2182 C C . GLU A 1 264 ? -5.38929 34.80792 44.79291 1.000 29.15847 262 GLU A C 1
ATOM 2183 O O . GLU A 1 264 ? -4.96496 33.87718 44.09510 1.000 20.01256 262 GLU A O 1
ATOM 2185 N N . HIS A 1 265 ? -6.05645 35.84935 44.29608 1.000 30.92666 263 HIS A N 1
ATOM 2186 C CA . HIS A 1 265 ? -6.45784 35.89832 42.89770 1.000 31.83835 263 HIS A CA 1
ATOM 2187 C C . HIS A 1 265 ? -6.81019 37.32951 42.52105 1.000 33.07075 263 HIS A C 1
ATOM 2188 O O . HIS A 1 265 ? -7.22127 38.12025 43.37499 1.000 33.44666 263 HIS A O 1
ATOM 2195 N N . ASP A 1 266 ? -6.67351 37.64350 41.22402 1.000 31.40269 264 ASP A N 1
ATOM 2196 C CA . ASP A 1 266 ? -7.06030 38.96842 40.72704 1.000 35.28668 264 ASP A CA 1
ATOM 2197 C C . ASP A 1 266 ? -8.51742 39.32334 41.05094 1.000 40.26369 264 ASP A C 1
ATOM 2198 O O . ASP A 1 266 ? -8.85651 40.50706 41.16886 1.000 33.86092 264 ASP A O 1
ATOM 2203 N N . GLY A 1 267 ? -9.40027 38.33155 41.16608 1.000 36.37998 265 GLY A N 1
ATOM 2204 C CA . GLY A 1 267 ? -10.77554 38.64066 41.51581 1.000 34.57693 265 GLY A CA 1
ATOM 2205 C C . GLY A 1 267 ? -10.98193 39.02789 42.96292 1.000 38.19711 265 GLY A C 1
ATOM 2206 O O . GLY A 1 267 ? -12.05651 39.53028 43.30607 1.000 40.01442 265 GLY A O 1
ATOM 2207 N N . LEU A 1 268 ? -9.98254 38.80343 43.81480 1.000 49.11290 266 LEU A N 1
ATOM 2208 C CA . LEU A 1 268 ? -10.07856 39.08343 45.24414 1.000 44.63493 266 LEU A CA 1
ATOM 2209 C C . LEU A 1 268 ? -9.21696 40.29723 45.55076 1.000 42.17431 266 LEU A C 1
ATOM 2210 O O . LEU A 1 268 ? -7.97869 40.19219 45.56938 1.000 36.15175 266 LEU A O 1
ATOM 2215 N N . PRO A 1 269 ? -9.80677 41.46798 45.78288 1.000 43.23155 267 PRO A N 1
ATOM 2216 C CA . PRO A 1 269 ? -8.98019 42.59920 46.23257 1.000 40.11444 267 PRO A CA 1
ATOM 2217 C C . PRO A 1 269 ? -8.22088 42.27308 47.51487 1.000 56.44166 267 PRO A C 1
ATOM 2218 O O . PRO A 1 269 ? -7.04653 42.64055 47.64075 1.000 61.27077 267 PRO A O 1
ATOM 2222 N N . ASN A 1 270 ? -8.85769 41.53576 48.47861 1.000 45.88032 268 ASN A N 1
ATOM 2223 C CA . ASN A 1 270 ? -8.14554 40.95940 49.61808 1.000 40.87393 268 ASN A CA 1
ATOM 2224 C C . ASN A 1 270 ? -8.12028 39.44165 49.50927 1.000 37.21330 268 ASN A C 1
ATOM 2225 O O . ASN A 1 270 ? -9.08220 38.84710 49.02194 1.000 38.25289 268 ASN A O 1
ATOM 2230 N N . PRO A 1 271 ? -7.06096 38.77665 49.95811 1.000 45.49961 269 PRO A N 1
ATOM 2231 C CA . PRO A 1 271 ? -7.08883 37.30876 49.97797 1.000 40.25776 269 PRO A CA 1
ATOM 2232 C C . PRO A 1 271 ? -8.18414 36.81875 50.91828 1.000 38.80293 269 PRO A C 1
ATOM 2233 O O . PRO A 1 271 ? -8.57500 37.51589 51.85332 1.000 41.88649 269 PRO A O 1
ATOM 2237 N N . VAL A 1 272 ? -8.70727 35.62196 50.64438 1.000 28.25999 270 VAL A N 1
ATOM 2238 C CA . VAL A 1 272 ? -9.70254 34.99510 51.50945 1.000 35.54781 270 VAL A CA 1
ATOM 2239 C C . VAL A 1 272 ? -9.06085 33.82717 52.25113 1.000 41.47014 270 VAL A C 1
ATOM 2240 O O . VAL A 1 272 ? -8.12554 33.18346 51.75818 1.000 34.72365 270 VAL A O 1
ATOM 2244 N N . ASP A 1 273 ? -9.56989 33.56704 53.45822 1.000 33.51503 271 ASP A N 1
ATOM 2245 C CA . ASP A 1 273 ? -9.15239 32.44095 54.28931 1.000 27.77785 271 ASP A CA 1
ATOM 2246 C C . ASP A 1 273 ? -10.41770 31.72983 54.74565 1.000 34.65944 271 ASP A C 1
ATOM 2247 O O . ASP A 1 273 ? -11.18376 32.27720 55.54763 1.000 27.38055 271 ASP A O 1
ATOM 2252 N N . VAL A 1 274 ? -10.63003 30.51180 54.25676 1.000 28.67349 272 VAL A N 1
ATOM 2253 C CA . VAL A 1 274 ? -11.86840 29.77681 54.48021 1.000 38.65403 272 VAL A CA 1
ATOM 2254 C C . VAL A 1 274 ? -11.57431 28.53949 55.32241 1.000 31.68390 272 VAL A C 1
ATOM 2255 O O . VAL A 1 274 ? -10.68413 27.74739 54.99086 1.000 27.44556 272 VAL A O 1
ATOM 2259 N N . ALA A 1 275 ? -12.32279 28.38302 56.41328 1.000 38.64385 273 ALA A N 1
ATOM 2260 C CA . ALA A 1 275 ? -12.26809 27.22097 57.29350 1.000 35.43392 273 ALA A CA 1
ATOM 2261 C C . ALA A 1 275 ? -13.50114 26.35314 57.09192 1.000 29.51419 273 ALA A C 1
ATOM 2262 O O . ALA A 1 275 ? -14.46465 26.73853 56.42546 1.000 42.10588 273 ALA A O 1
ATOM 2264 N N . TRP A 1 276 ? -13.47412 25.16898 57.68499 1.000 29.40513 274 TRP A N 1
ATOM 2265 C CA . TRP A 1 276 ? -14.63746 24.28876 57.59823 1.000 37.00643 274 TRP A CA 1
ATOM 2266 C C . TRP A 1 276 ? -15.85236 24.88346 58.33096 1.000 43.56759 274 TRP A C 1
ATOM 2267 O O . TRP A 1 276 ? -15.74086 25.57708 59.35054 1.000 35.14428 274 TRP A O 1
ATOM 2279 N N . THR B 2 1 ? 7.83450 7.99280 26.19138 1.000 50.20034 1 THR B N 1
ATOM 2280 C CA . THR B 2 1 ? 7.21968 8.59190 25.01091 1.000 68.78178 1 THR B CA 1
ATOM 2281 C C . THR B 2 1 ? 5.71800 8.34724 24.96369 1.000 61.54242 1 THR B C 1
ATOM 2282 O O . THR B 2 1 ? 4.95852 9.21587 24.53506 1.000 65.27019 1 THR B O 1
ATOM 2286 N N . GLN B 2 2 ? 5.29496 7.15177 25.36663 1.000 54.31434 2 GLN B N 1
ATOM 2287 C CA . GLN B 2 2 ? 3.90268 6.93576 25.72897 1.000 44.68814 2 GLN B CA 1
ATOM 2288 C C . GLN B 2 2 ? 3.67824 7.49001 27.12205 1.000 38.84759 2 GLN B C 1
ATOM 2289 O O . GLN B 2 2 ? 4.50716 7.30409 28.01441 1.000 45.81360 2 GLN B O 1
ATOM 2295 N N . LYS B 2 3 ? 2.57605 8.20574 27.29859 1.000 39.94001 3 LYS B N 1
ATOM 2296 C CA . LYS B 2 3 ? 2.28360 8.84460 28.57105 1.000 30.99727 3 LYS B CA 1
ATOM 2297 C C . LYS B 2 3 ? 0.80787 8.67473 28.89007 1.000 33.98021 3 LYS B C 1
ATOM 2298 O O . LYS B 2 3 ? -0.05002 8.83478 28.01896 1.000 38.10460 3 LYS B O 1
ATOM 2304 N N . ALA B 2 4 ? 0.52683 8.33913 30.12638 1.000 35.09628 4 ALA B N 1
ATOM 2305 C CA . ALA B 2 4 ? -0.83181 8.05070 30.52951 1.000 33.25425 4 ALA B CA 1
ATOM 2306 C C . ALA B 2 4 ? -1.56130 9.34209 30.88157 1.000 31.83845 4 ALA B C 1
ATOM 2307 O O . ALA B 2 4 ? -0.93998 10.32233 31.29048 1.000 34.50360 4 ALA B O 1
ATOM 2309 N N . PRO B 2 5 ? -2.87775 9.37246 30.71346 1.000 31.37201 5 PRO B N 1
ATOM 2310 C CA . PRO B 2 5 ? -3.62995 10.58429 31.05108 1.000 28.56455 5 PRO B CA 1
ATOM 2311 C C . PRO B 2 5 ? -3.71822 10.83339 32.55164 1.000 32.71880 5 PRO B C 1
ATOM 2312 O O . PRO B 2 5 ? -3.93373 9.91417 33.34233 1.000 42.03656 5 PRO B O 1
ATOM 2316 N N . SER B 2 6 ? -3.53948 12.10038 32.93425 1.000 33.82838 6 SER B N 1
ATOM 2317 C CA . SER B 2 6 ? -3.99860 12.61267 34.22141 1.000 27.60138 6 SER B CA 1
ATOM 2318 C C . SER B 2 6 ? -5.40361 13.16825 34.02567 1.000 32.47999 6 SER B C 1
ATOM 2319 O O . SER B 2 6 ? -5.62832 14.00096 33.13728 1.000 30.93796 6 SER B O 1
ATOM 2322 N N . VAL B 2 7 ? -6.34428 12.71040 34.84732 1.000 32.52014 7 VAL B N 1
ATOM 2323 C CA . VAL B 2 7 ? -7.76615 12.91786 34.60466 1.000 24.66976 7 VAL B CA 1
ATOM 2324 C C . VAL B 2 7 ? -8.39901 13.54983 35.83893 1.000 26.20791 7 VAL B C 1
ATOM 2325 O O . VAL B 2 7 ? -7.94168 13.34473 36.96532 1.000 33.12548 7 VAL B O 1
ATOM 2329 N N . GLN B 2 8 ? -9.44490 14.34541 35.61812 1.000 24.78017 8 GLN B N 1
ATOM 2330 C CA . GLN B 2 8 ? -10.14243 15.03178 36.69294 1.000 23.68089 8 GLN B CA 1
ATOM 2331 C C . GLN B 2 8 ? -11.59266 15.24267 36.27708 1.000 26.30435 8 GLN B C 1
ATOM 2332 O O . GLN B 2 8 ? -11.86855 15.59569 35.12941 1.000 28.15760 8 GLN B O 1
ATOM 2338 N N . VAL B 2 9 ? -12.51208 15.00563 37.20598 1.000 23.34280 9 VAL B N 1
ATOM 2339 C CA . VAL B 2 9 ? -13.94215 15.17480 36.97839 1.000 23.97996 9 VAL B CA 1
ATOM 2340 C C . VAL B 2 9 ? -14.48108 16.20274 37.96534 1.000 22.02677 9 VAL B C 1
ATOM 2341 O O . VAL B 2 9 ? -14.03480 16.27462 39.11551 1.000 25.77231 9 VAL B O 1
ATOM 2345 N N . TYR B 2 10 ? -15.44060 17.01084 37.51258 1.000 24.62206 10 TYR B N 1
ATOM 2346 C CA . TYR B 2 10 ? -15.94391 18.09841 38.35048 1.000 23.70059 10 TYR B CA 1
ATOM 2347 C C . TYR B 2 10 ? -17.21228 18.66595 37.72451 1.000 31.98136 10 TYR B C 1
ATOM 2348 O O . TYR B 2 10 ? -17.46356 18.48726 36.52833 1.000 29.42553 10 TYR B O 1
ATOM 2357 N N . PHE B 2 11 ? -18.00750 19.34441 38.55940 1.000 19.49092 11 PHE B N 1
ATOM 2358 C CA . PHE B 2 11 ? -19.11240 20.19954 38.16221 1.000 20.17098 11 PHE B CA 1
ATOM 2359 C C . PHE B 2 11 ? -18.64305 21.64281 38.09088 1.000 30.57108 11 PHE B C 1
ATOM 2360 O O . PHE B 2 11 ? -17.68719 22.03486 38.76256 1.000 37.76947 11 PHE B O 1
ATOM 2368 N N . ARG B 2 12 ? -19.36293 22.45468 37.30758 1.000 32.25793 12 ARG B N 1
ATOM 2369 C CA . ARG B 2 12 ? -19.06702 23.88608 37.28148 1.000 27.74541 12 ARG B CA 1
ATOM 2370 C C . ARG B 2 12 ? -19.38320 24.53241 38.62781 1.000 37.95700 12 ARG B C 1
ATOM 2371 O O . ARG B 2 12 ? -18.61075 25.36783 39.12218 1.000 32.37181 12 ARG B O 1
ATOM 2379 N N . HIS B 2 13 ? -20.51887 24.16908 39.22922 1.000 35.21031 13 HIS B N 1
ATOM 2380 C CA . HIS B 2 13 ? -20.86679 24.56231 40.58839 1.000 36.57031 13 HIS B CA 1
ATOM 2381 C C . HIS B 2 13 ? -20.99146 23.32864 41.48080 1.000 39.88363 13 HIS B C 1
ATOM 2382 O O . HIS B 2 13 ? -21.26892 22.22873 40.99095 1.000 35.73215 13 HIS B O 1
ATOM 2389 N N . PRO B 2 14 ? -20.78745 23.47487 42.79000 1.000 44.36029 14 PRO B N 1
ATOM 2390 C CA . PRO B 2 14 ? -21.14797 22.38654 43.71369 1.000 41.05634 14 PRO B CA 1
ATOM 2391 C C . PRO B 2 14 ? -22.61859 22.01711 43.54495 1.000 40.99918 14 PRO B C 1
ATOM 2392 O O . PRO B 2 14 ? -23.48485 22.89002 43.43910 1.000 33.26058 14 PRO B O 1
ATOM 2396 N N . ALA B 2 15 ? -22.89235 20.70944 43.51538 1.000 36.13675 15 ALA B N 1
ATOM 2397 C CA . ALA B 2 15 ? -24.20041 20.20416 43.10329 1.000 46.46914 15 ALA B CA 1
ATOM 2398 C C . ALA B 2 15 ? -25.33848 20.71581 43.99461 1.000 56.97320 15 ALA B C 1
ATOM 2399 O O . ALA B 2 15 ? -25.14676 21.07675 45.15981 1.000 62.91155 15 ALA B O 1
ATOM 2401 N N . GLU B 2 16 ? -26.53612 20.76230 43.41319 1.000 54.34025 16 GLU B N 1
ATOM 2402 C CA . GLU B 2 16 ? -27.77812 21.06136 44.11304 1.000 50.57784 16 GLU B CA 1
ATOM 2403 C C . GLU B 2 16 ? -28.88166 20.30087 43.39415 1.000 57.62365 16 GLU B C 1
ATOM 2404 O O . GLU B 2 16 ? -28.92964 20.31011 42.15919 1.000 52.42559 16 GLU B O 1
ATOM 2410 N N . LYS B 2 17 ? -29.75271 19.63075 44.15362 1.000 53.16257 17 LYS B N 1
ATOM 2411 C CA . LYS B 2 17 ? -30.83537 18.88768 43.51839 1.000 55.00188 17 LYS B CA 1
ATOM 2412 C C . LYS B 2 17 ? -31.72154 19.85194 42.73869 1.000 51.06776 17 LYS B C 1
ATOM 2413 O O . LYS B 2 17 ? -32.07463 20.92619 43.23521 1.000 46.39723 17 LYS B O 1
ATOM 2419 N N . GLY B 2 18 ? -32.04538 19.48384 41.50041 1.000 44.79459 18 GLY B N 1
ATOM 2420 C CA . GLY B 2 18 ? -32.89886 20.29466 40.65541 1.000 50.54259 18 GLY B CA 1
ATOM 2421 C C . GLY B 2 18 ? -32.26766 21.52927 40.03612 1.000 44.69962 18 GLY B C 1
ATOM 2422 O O . GLY B 2 18 ? -32.92275 22.18761 39.22018 1.000 49.83624 18 GLY B O 1
ATOM 2423 N N . LYS B 2 19 ? -31.03251 21.87239 40.39355 1.000 46.90623 19 LYS B N 1
ATOM 2424 C CA . LYS B 2 19 ? -30.35326 23.06915 39.90067 1.000 44.29502 19 LYS B CA 1
ATOM 2425 C C . LYS B 2 19 ? -29.35112 22.66804 38.82351 1.000 51.10522 19 LYS B C 1
ATOM 2426 O O . LYS B 2 19 ? -28.48184 21.81926 39.06060 1.000 54.72080 19 LYS B O 1
ATOM 2432 N N . GLU B 2 20 ? -29.46009 23.28061 37.64697 1.000 43.28907 20 GLU B N 1
ATOM 2433 C CA . GLU B 2 20 ? -28.70774 22.77475 36.51336 1.000 43.90865 20 GLU B CA 1
ATOM 2434 C C . GLU B 2 20 ? -27.22617 23.11625 36.62008 1.000 43.68840 20 GLU B C 1
ATOM 2435 O O . GLU B 2 20 ? -26.83419 24.18627 37.09728 1.000 34.81681 20 GLU B O 1
ATOM 2441 N N . ASN B 2 21 ? -26.40971 22.18249 36.15246 1.000 39.03868 21 ASN B N 1
ATOM 2442 C CA . ASN B 2 21 ? -24.97532 22.19663 36.33298 1.000 38.03505 21 ASN B CA 1
ATOM 2443 C C . ASN B 2 21 ? -24.32122 21.72503 35.03686 1.000 33.24675 21 ASN B C 1
ATOM 2444 O O . ASN B 2 21 ? -24.99205 21.32422 34.07905 1.000 26.71413 21 ASN B O 1
ATOM 2449 N N . THR B 2 22 ? -22.99715 21.77493 34.99982 1.000 28.88067 22 THR B N 1
ATOM 2450 C CA . THR B 2 22 ? -22.24755 21.17380 33.90808 1.000 27.90663 22 THR B CA 1
ATOM 2451 C C . THR B 2 22 ? -21.24942 20.19782 34.49198 1.000 26.51459 22 THR B C 1
ATOM 2452 O O . THR B 2 22 ? -20.48806 20.54795 35.39826 1.000 26.97243 22 THR B O 1
ATOM 2456 N N . PHE B 2 23 ? -21.27242 18.97992 33.98011 1.000 25.06213 23 PHE B N 1
ATOM 2457 C CA . PHE B 2 23 ? -20.35723 17.93100 34.38744 1.000 27.67698 23 PHE B CA 1
ATOM 2458 C C . PHE B 2 23 ? -19.20527 17.89831 33.39685 1.000 26.85054 23 PHE B C 1
ATOM 2459 O O . PHE B 2 23 ? -19.44020 17.85438 32.18828 1.000 28.78442 23 PHE B O 1
ATOM 2467 N N . HIS B 2 24 ? -17.97246 17.91216 33.90185 1.000 24.84980 24 HIS B N 1
ATOM 2468 C CA . HIS B 2 24 ? -16.77807 17.92164 33.06641 1.000 27.40822 24 HIS B CA 1
ATOM 2469 C C . HIS B 2 24 ? -15.90448 16.71501 33.35446 1.000 25.95842 24 HIS B C 1
ATOM 2470 O O . HIS B 2 24 ? -15.77698 16.28954 34.50275 1.000 30.03261 24 HIS B O 1
ATOM 2477 N N . CYS B 2 25 ? -15.26437 16.20097 32.31024 1.000 30.34358 25 CYS B N 1
ATOM 2478 C CA . CYS B 2 25 ? -14.15417 15.27256 32.44936 1.000 24.13398 25 CYS B CA 1
ATOM 2479 C C . CYS B 2 25 ? -12.97734 15.79265 31.62464 1.000 27.00509 25 CYS B C 1
ATOM 2480 O O . CYS B 2 25 ? -13.12343 16.09128 30.43378 1.000 26.96065 25 CYS B O 1
ATOM 2483 N N . TYR B 2 26 ? -11.81425 15.90475 32.25960 1.000 28.21914 26 TYR B N 1
ATOM 2484 C CA . TYR B 2 26 ? -10.66311 16.57787 31.67398 1.000 22.84223 26 TYR B CA 1
ATOM 2485 C C . TYR B 2 26 ? -9.43747 15.68400 31.77730 1.000 24.84007 26 TYR B C 1
ATOM 2486 O O . TYR B 2 26 ? -9.12067 15.17476 32.85588 1.000 31.01483 26 TYR B O 1
ATOM 2495 N N . ALA B 2 27 ? -8.76688 15.48431 30.65322 1.000 20.15156 27 ALA B N 1
ATOM 2496 C CA . ALA B 2 27 ? -7.58817 14.64559 30.56205 1.000 23.01190 27 ALA B CA 1
ATOM 2497 C C . ALA B 2 27 ? -6.44387 15.47527 30.01383 1.000 26.61790 27 ALA B C 1
ATOM 2498 O O . ALA B 2 27 ? -6.63681 16.29526 29.11513 1.000 30.87764 27 ALA B O 1
ATOM 2500 N N . GLU B 2 28 ? -5.25320 15.25689 30.55286 1.000 28.36379 28 GLU B N 1
ATOM 2501 C CA . GLU B 2 28 ? -4.09231 16.01052 30.12292 1.000 26.96816 28 GLU B CA 1
ATOM 2502 C C . GLU B 2 28 ? -2.86037 15.14503 30.33426 1.000 27.65847 28 GLU B C 1
ATOM 2503 O O . GLU B 2 28 ? -2.92692 14.07686 30.94465 1.000 32.44874 28 GLU B O 1
ATOM 2509 N N . SER B 2 29 ? -1.74095 15.59909 29.77614 1.000 24.02777 29 SER B N 1
ATOM 2510 C CA . SER B 2 29 ? -0.42548 15.00968 29.98759 1.000 22.17245 29 SER B CA 1
ATOM 2511 C C . SER B 2 29 ? -0.26597 13.64001 29.32926 1.000 25.06801 29 SER B C 1
ATOM 2512 O O . SER B 2 29 ? 0.61633 12.87677 29.71253 1.000 29.32642 29 SER B O 1
ATOM 2515 N N . PHE B 2 30 ? -1.06006 13.31193 28.30976 1.000 32.12456 30 PHE B N 1
ATOM 2516 C CA . PHE B 2 30 ? -0.99103 11.99954 27.67291 1.000 27.52820 30 PHE B CA 1
ATOM 2517 C C . PHE B 2 30 ? -0.42907 12.09793 26.25793 1.000 29.31553 30 PHE B C 1
ATOM 2518 O O . PHE B 2 30 ? -0.34816 13.16849 25.65054 1.000 21.86969 30 PHE B O 1
ATOM 2526 N N . HIS B 2 31 ? -0.05240 10.93869 25.73572 1.000 28.15499 31 HIS B N 1
ATOM 2527 C CA . HIS B 2 31 ? 0.50374 10.80771 24.40625 1.000 26.14482 31 HIS B CA 1
ATOM 2528 C C . HIS B 2 31 ? 0.45689 9.34211 23.99948 1.000 34.27042 31 HIS B C 1
ATOM 2529 O O . HIS B 2 31 ? 0.72168 8.47280 24.83867 1.000 41.58492 31 HIS B O 1
ATOM 2536 N N . PRO B 2 32 ? 0.11301 9.00703 22.74214 1.000 39.37206 32 PRO B N 1
ATOM 2537 C CA . PRO B 2 32 ? -0.36000 9.78843 21.58710 1.000 30.14961 32 PRO B CA 1
ATOM 2538 C C . PRO B 2 32 ? -1.74757 10.39683 21.85015 1.000 30.09012 32 PRO B C 1
ATOM 2539 O O . PRO B 2 32 ? -2.31709 10.13214 22.90314 1.000 28.53471 32 PRO B O 1
ATOM 2543 N N . PRO B 2 33 ? -2.27199 11.21237 20.92628 1.000 30.12375 33 PRO B N 1
ATOM 2544 C CA . PRO B 2 33 ? -3.50055 11.96639 21.23538 1.000 23.21725 33 PRO B CA 1
ATOM 2545 C C . PRO B 2 33 ? -4.79247 11.16651 21.15802 1.000 31.26185 33 PRO B C 1
ATOM 2546 O O . PRO B 2 33 ? -5.82113 11.64309 21.65807 1.000 37.00544 33 PRO B O 1
ATOM 2550 N N . LYS B 2 34 ? -4.79122 9.99925 20.53280 1.000 32.81918 34 LYS B N 1
ATOM 2551 C CA . LYS B 2 34 ? -5.99594 9.18698 20.47966 1.000 44.41902 34 LYS B CA 1
ATOM 2552 C C . LYS B 2 34 ? -6.44409 8.81935 21.88811 1.000 50.21807 34 LYS B C 1
ATOM 2553 O O . LYS B 2 34 ? -5.70397 8.18047 22.64545 1.000 43.05473 34 LYS B O 1
ATOM 2559 N N . ILE B 2 35 ? -7.65281 9.24097 22.24360 1.000 46.63425 35 ILE B N 1
ATOM 2560 C CA . ILE B 2 35 ? -8.18835 8.98785 23.57292 1.000 38.57341 35 ILE B CA 1
ATOM 2561 C C . ILE B 2 35 ? -9.70633 9.01695 23.47315 1.000 47.75616 35 ILE B C 1
ATOM 2562 O O . ILE B 2 35 ? -10.28107 9.79298 22.70173 1.000 48.68707 35 ILE B O 1
ATOM 2567 N N . ASN B 2 36 ? -10.35537 8.15235 24.24219 1.000 42.77450 36 ASN B N 1
ATOM 2568 C CA . ASN B 2 36 ? -11.80655 8.11473 24.26955 1.000 44.16439 36 ASN B CA 1
ATOM 2569 C C . ASN B 2 36 ? -12.28104 8.38468 25.68920 1.000 42.64720 36 ASN B C 1
ATOM 2570 O O . ASN B 2 36 ? -11.84763 7.71804 26.63539 1.000 42.22990 36 ASN B O 1
ATOM 2575 N N . ILE B 2 37 ? -13.16930 9.36567 25.82538 1.000 41.69527 37 ILE B N 1
ATOM 2576 C CA . ILE B 2 37 ? -13.62980 9.87338 27.10567 1.000 36.12239 37 ILE B CA 1
ATOM 2577 C C . ILE B 2 37 ? -15.14526 9.87994 27.06529 1.000 35.16439 37 ILE B C 1
ATOM 2578 O O . ILE B 2 37 ? -15.73870 10.57393 26.23414 1.000 31.11251 37 ILE B O 1
ATOM 2583 N N . THR B 2 38 ? -15.76920 9.10806 27.95299 1.000 44.09585 38 THR B N 1
ATOM 2584 C CA . THR B 2 38 ? -17.21495 8.92628 27.96635 1.000 29.98607 38 THR B CA 1
ATOM 2585 C C . THR B 2 38 ? -17.75983 9.35821 29.31794 1.000 33.88516 38 THR B C 1
ATOM 2586 O O . THR B 2 38 ? -17.32724 8.84543 30.35580 1.000 37.53246 38 THR B O 1
ATOM 2590 N N . LEU B 2 39 ? -18.69573 10.30691 29.29888 1.000 33.26474 39 LEU B N 1
ATOM 2591 C CA . LEU B 2 39 ? -19.39619 10.73493 30.50257 1.000 37.11523 39 LEU B CA 1
ATOM 2592 C C . LEU B 2 39 ? -20.47094 9.72476 30.85407 1.000 36.27702 39 LEU B C 1
ATOM 2593 O O . LEU B 2 39 ? -21.29635 9.37369 30.00584 1.000 43.09693 39 LEU B O 1
ATOM 2598 N N . LEU B 2 40 ? -20.48103 9.28098 32.10726 1.000 36.07712 40 LEU B N 1
ATOM 2599 C CA . LEU B 2 40 ? -21.43543 8.28650 32.57391 1.000 34.70991 40 LEU B CA 1
ATOM 2600 C C . LEU B 2 40 ? -22.30126 8.86561 33.67942 1.000 36.51266 40 LEU B C 1
ATOM 2601 O O . LEU B 2 40 ? -21.80541 9.55747 34.57620 1.000 37.39874 40 LEU B O 1
ATOM 2606 N N . LYS B 2 41 ? -23.60044 8.59138 33.58582 1.000 38.80297 41 LYS B N 1
ATOM 2607 C CA . LYS B 2 41 ? -24.56759 8.81807 34.65589 1.000 42.78172 41 LYS B CA 1
ATOM 2608 C C . LYS B 2 41 ? -25.11933 7.45081 35.03321 1.000 44.76097 41 LYS B C 1
ATOM 2609 O O . LYS B 2 41 ? -25.77587 6.79757 34.21452 1.000 44.94614 41 LYS B O 1
ATOM 2615 N N . ASN B 2 42 ? -24.81300 7.00312 36.25112 1.000 51.87861 42 ASN B N 1
ATOM 2616 C CA . ASN B 2 42 ? -25.21272 5.68047 36.72811 1.000 42.47517 42 ASN B CA 1
ATOM 2617 C C . ASN B 2 42 ? -24.77923 4.59664 35.74318 1.000 43.82192 42 ASN B C 1
ATOM 2618 O O . ASN B 2 42 ? -25.51671 3.65060 35.45998 1.000 50.11591 42 ASN B O 1
ATOM 2623 N N . GLY B 2 43 ? -23.57076 4.74626 35.19540 1.000 40.96091 43 GLY B N 1
ATOM 2624 C CA . GLY B 2 43 ? -23.01480 3.76518 34.28315 1.000 31.80007 43 GLY B CA 1
ATOM 2625 C C . GLY B 2 43 ? -23.48128 3.84681 32.84167 1.000 44.72693 43 GLY B C 1
ATOM 2626 O O . GLY B 2 43 ? -22.89255 3.17320 31.98499 1.000 52.30132 43 GLY B O 1
ATOM 2627 N N . ILE B 2 44 ? -24.49928 4.64093 32.53242 1.000 44.47495 44 ILE B N 1
ATOM 2628 C CA . ILE B 2 44 ? -25.02788 4.77233 31.17354 1.000 41.84834 44 ILE B CA 1
ATOM 2629 C C . ILE B 2 44 ? -24.44204 6.03291 30.53412 1.000 47.60978 44 ILE B C 1
ATOM 2630 O O . ILE B 2 44 ? -24.50434 7.10467 31.15378 1.000 39.55493 44 ILE B O 1
ATOM 2635 N N . PRO B 2 45 ? -23.88609 5.94753 29.32058 1.000 44.00779 45 PRO B N 1
ATOM 2636 C CA . PRO B 2 45 ? -23.36446 7.15193 28.65154 1.000 43.91816 45 PRO B CA 1
ATOM 2637 C C . PRO B 2 45 ? -24.39906 8.26741 28.57586 1.000 46.48426 45 PRO B C 1
ATOM 2638 O O . PRO B 2 45 ? -25.55801 8.04074 28.22220 1.000 48.15456 45 PRO B O 1
ATOM 2642 N N . MET B 2 46 ? -23.96821 9.48148 28.92246 1.000 39.43898 46 MET B N 1
ATOM 2643 C CA . MET B 2 46 ? -24.84966 10.64230 28.86967 1.000 34.16247 46 MET B CA 1
ATOM 2644 C C . MET B 2 46 ? -25.12020 11.03798 27.42202 1.000 43.80742 46 MET B C 1
ATOM 2645 O O . MET B 2 46 ? -24.34627 10.72132 26.51555 1.000 43.68094 46 MET B O 1
ATOM 2650 N N . GLU B 2 47 ? -26.23934 11.71657 27.19537 1.000 50.16361 47 GLU B N 1
ATOM 2651 C CA . GLU B 2 47 ? -26.48103 12.26250 25.86961 1.000 51.56145 47 GLU B CA 1
ATOM 2652 C C . GLU B 2 47 ? -26.02933 13.72583 25.84774 1.000 47.67947 47 GLU B C 1
ATOM 2653 O O . GLU B 2 47 ? -25.66931 14.30297 26.87654 1.000 49.38902 47 GLU B O 1
ATOM 2659 N N . ASN B 2 48 ? -26.03050 14.34109 24.66381 1.000 38.69170 48 ASN B N 1
ATOM 2660 C CA . ASN B 2 48 ? -25.83308 15.78445 24.52668 1.000 43.87149 48 ASN B CA 1
ATOM 2661 C C . ASN B 2 48 ? -24.47384 16.21910 25.05952 1.000 38.91343 48 ASN B C 1
ATOM 2662 O O . ASN B 2 48 ? -24.33912 17.20715 25.78748 1.000 49.30509 48 ASN B O 1
ATOM 2667 N N . VAL B 2 49 ? -23.49343 15.49415 24.69252 1.000 32.06904 49 VAL B N 1
ATOM 2668 C CA . VAL B 2 49 ? -22.14452 15.63939 25.19913 1.000 39.84956 49 VAL B CA 1
ATOM 2669 C C . VAL B 2 49 ? -21.33662 16.51364 24.24750 1.000 40.11877 49 VAL B C 1
ATOM 2670 O O . VAL B 2 49 ? -21.46667 16.40964 23.02331 1.000 34.34083 49 VAL B O 1
ATOM 2674 N N . GLN B 2 50 ? -20.48400 17.37143 24.80410 1.000 40.22204 50 GLN B N 1
ATOM 2675 C CA . GLN B 2 50 ? -19.61634 18.23452 24.01616 1.000 30.56913 50 GLN B CA 1
ATOM 2676 C C . GLN B 2 50 ? -18.15877 17.93998 24.32810 1.000 30.73891 50 GLN B C 1
ATOM 2677 O O . GLN B 2 50 ? -17.82722 17.50007 25.43298 1.000 36.66153 50 GLN B O 1
ATOM 2683 N N . GLN B 2 51 ? -17.28056 18.21605 23.35876 1.000 38.80402 51 GLN B N 1
ATOM 2684 C CA . GLN B 2 51 ? -15.84340 18.04827 23.55894 1.000 30.72779 51 GLN B CA 1
ATOM 2685 C C . GLN B 2 51 ? -15.04333 19.14598 22.86216 1.000 35.21764 51 GLN B C 1
ATOM 2686 O O . GLN B 2 51 ? -15.30634 19.49286 21.70714 1.000 34.80813 51 GLN B O 1
ATOM 2692 N N . SER B 2 52 ? -14.06061 19.68196 23.57636 1.000 38.60585 52 SER B N 1
ATOM 2693 C CA . SER B 2 52 ? -13.19693 20.73046 23.06097 1.000 31.31015 52 SER B CA 1
ATOM 2694 C C . SER B 2 52 ? -12.28944 20.19425 21.96442 1.000 27.74387 52 SER B C 1
ATOM 2695 O O . SER B 2 52 ? -12.06980 18.98519 21.82926 1.000 27.13477 52 SER B O 1
ATOM 2698 N N . ASP B 2 53 ? -11.71366 21.12276 21.20600 1.000 29.08235 53 ASP B N 1
ATOM 2699 C CA . ASP B 2 53 ? -10.71394 20.73461 20.22684 1.000 25.76248 53 ASP B CA 1
ATOM 2700 C C . ASP B 2 53 ? -9.44461 20.24647 20.92900 1.000 30.77021 53 ASP B C 1
ATOM 2701 O O . ASP B 2 53 ? -9.27680 20.37422 22.14983 1.000 33.65309 53 ASP B O 1
ATOM 2706 N N . LEU B 2 54 ? -8.55332 19.64999 20.14030 1.000 24.81827 54 LEU B N 1
ATOM 2707 C CA . LEU B 2 54 ? -7.35798 19.00621 20.66527 1.000 33.62162 54 LEU B CA 1
ATOM 2708 C C . LEU B 2 54 ? -6.18346 19.98316 20.66815 1.000 28.70021 54 LEU B C 1
ATOM 2709 O O . LEU B 2 54 ? -5.73263 20.43287 19.61091 1.000 29.70360 54 LEU B O 1
ATOM 2714 N N . SER B 2 55 ? -5.67879 20.29642 21.84912 1.000 27.50116 55 SER B N 1
ATOM 2715 C CA . SER B 2 55 ? -4.49234 21.12664 21.98456 1.000 35.69363 55 SER B CA 1
ATOM 2716 C C . SER B 2 55 ? -3.45862 20.39531 22.83544 1.000 28.22868 55 SER B C 1
ATOM 2717 O O . SER B 2 55 ? -3.70894 19.30071 23.35342 1.00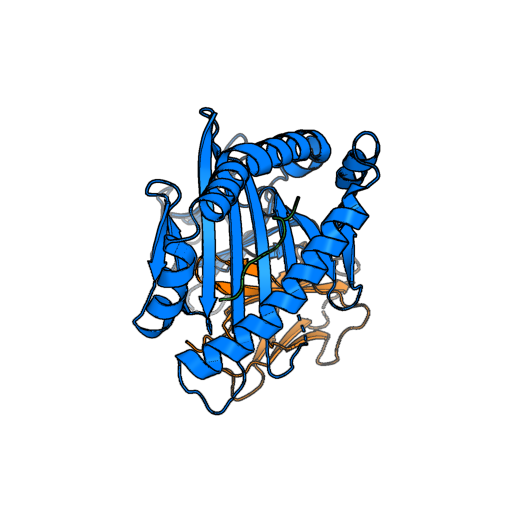0 21.40612 55 SER B O 1
ATOM 2720 N N . PHE B 2 56 ? -2.27853 21.00676 22.96219 1.000 20.32552 56 PHE B N 1
ATOM 2721 C CA . PHE B 2 56 ? -1.19674 20.42441 23.74550 1.000 21.44477 56 PHE B CA 1
ATOM 2722 C C . PHE B 2 56 ? -0.42678 21.53451 24.44061 1.000 23.63207 56 PHE B C 1
ATOM 2723 O O . PHE B 2 56 ? -0.64264 22.71836 24.18784 1.000 24.86038 56 PHE B O 1
ATOM 2731 N N . LYS B 2 57 ? 0.46272 21.12800 25.34317 1.000 25.81508 57 LYS B N 1
ATOM 2732 C CA . LYS B 2 57 ? 1.29437 22.02629 26.12226 1.000 20.29681 57 LYS B CA 1
ATOM 2733 C C . LYS B 2 57 ? 2.68248 22.09997 25.51719 1.000 28.12602 57 LYS B C 1
ATOM 2734 O O . LYS B 2 57 ? 3.02136 21.38191 24.56702 1.000 27.77951 57 LYS B O 1
ATOM 2740 N N . LYS B 2 58 ? 3.51281 22.94676 26.13144 1.000 24.68518 58 LYS B N 1
ATOM 2741 C CA . LYS B 2 58 ? 4.87701 23.15183 25.66897 1.000 24.28421 58 LYS B CA 1
ATOM 2742 C C . LYS B 2 58 ? 5.72297 21.90385 25.82558 1.000 25.64379 58 LYS B C 1
ATOM 2743 O O . LYS B 2 58 ? 6.80562 21.84170 25.23993 1.000 29.16822 58 LYS B O 1
ATOM 2749 N N . ASP B 2 59 ? 5.26451 20.91548 26.60317 1.000 26.25839 59 ASP B N 1
ATOM 2750 C CA . ASP B 2 59 ? 5.94264 19.62709 26.70962 1.000 23.82933 59 ASP B CA 1
ATOM 2751 C C . ASP B 2 59 ? 5.40096 18.60492 25.71433 1.000 25.65693 59 ASP B C 1
ATOM 2752 O O . ASP B 2 59 ? 5.78766 17.43039 25.76678 1.000 22.20933 59 ASP B O 1
ATOM 2757 N N . TRP B 2 60 ? 4.48522 19.03354 24.84297 1.000 30.45349 60 TRP B N 1
ATOM 2758 C CA . TRP B 2 60 ? 3.91797 18.32902 23.69702 1.000 26.47364 60 TRP B CA 1
ATOM 2759 C C . TRP B 2 60 ? 2.75824 17.41966 24.09459 1.000 27.89228 60 TRP B C 1
ATOM 2760 O O . TRP B 2 60 ? 2.10506 16.86120 23.19598 1.000 22.59569 60 TRP B O 1
ATOM 2771 N N . THR B 2 61 ? 2.46316 17.26102 25.38522 1.000 22.78226 61 THR B N 1
ATOM 2772 C CA . THR B 2 61 ? 1.40523 16.35686 25.79565 1.000 24.36042 61 THR B CA 1
ATOM 2773 C C . THR B 2 61 ? 0.04822 17.01846 25.61381 1.000 23.83228 61 THR B C 1
ATOM 2774 O O . THR B 2 61 ? -0.11036 18.22932 25.78457 1.000 27.69080 61 THR B O 1
ATOM 2778 N N . PHE B 2 62 ? -0.93457 16.19374 25.29048 1.000 22.65193 62 PHE B N 1
ATOM 2779 C CA . PHE B 2 62 ? -2.23829 16.60332 24.80306 1.000 27.58574 62 PHE B CA 1
ATOM 2780 C C . PHE B 2 62 ? -3.22831 16.87162 25.93391 1.000 23.96380 62 PHE B C 1
ATOM 2781 O O . PHE B 2 62 ? -3.04480 16.43129 27.06656 1.000 21.49860 62 PHE B O 1
ATOM 2789 N N . GLU B 2 63 ? -4.27539 17.63665 25.60554 1.000 30.89827 63 GLU B N 1
ATOM 2790 C CA . GLU B 2 63 ? -5.35947 17.96581 26.52654 1.000 30.72592 63 GLU B CA 1
ATOM 2791 C C . GLU B 2 63 ? -6.69238 17.82847 25.80146 1.000 32.29005 63 GLU B C 1
ATOM 2792 O O . GLU B 2 63 ? -6.79282 18.09198 24.59994 1.000 25.23506 63 GLU B O 1
ATOM 2798 N N . ARG B 2 64 ? -7.72584 17.44547 26.55679 1.000 40.92720 64 ARG B N 1
ATOM 2799 C CA . ARG B 2 64 ? -9.05877 17.23731 26.00290 1.000 26.13626 64 ARG B CA 1
ATOM 2800 C C . ARG B 2 64 ? -10.09272 17.40601 27.10515 1.000 32.92387 64 ARG B C 1
ATOM 2801 O O . ARG B 2 64 ? -9.97218 16.79835 28.17630 1.000 28.60006 64 ARG B O 1
ATOM 2809 N N . LEU B 2 65 ? -11.11223 18.21131 26.83153 1.000 31.09584 65 LEU B N 1
ATOM 2810 C CA . LEU B 2 65 ? -12.19945 18.46535 27.76177 1.000 26.52612 65 LEU B CA 1
ATOM 2811 C C . LEU B 2 65 ? -13.49689 17.92142 27.17865 1.000 33.19168 65 LEU B C 1
ATOM 2812 O O . LEU B 2 65 ? -13.76049 18.07068 25.98170 1.000 30.76226 65 LEU B O 1
ATOM 2817 N N . VAL B 2 66 ? -14.29185 17.27200 28.02943 1.000 34.37427 66 VAL B N 1
ATOM 2818 C CA . VAL B 2 66 ? -15.54092 16.62395 27.64840 1.000 22.74828 66 VAL B CA 1
ATOM 2819 C C . VAL B 2 66 ? -16.57906 17.00094 28.68550 1.000 26.19821 66 VAL B C 1
ATOM 2820 O O . VAL B 2 66 ? -16.31833 16.89876 29.88977 1.000 30.79654 66 VAL B O 1
ATOM 2824 N N . TYR B 2 67 ? -17.74311 17.45658 28.23903 1.000 25.00517 67 TYR B N 1
ATOM 2825 C CA . TYR B 2 67 ? -18.70108 17.95901 29.21093 1.000 24.85154 67 TYR B CA 1
ATOM 2826 C C . TYR B 2 67 ? -20.12092 17.85110 28.67128 1.000 30.52032 67 TYR B C 1
ATOM 2827 O O . TYR B 2 67 ? -20.34815 17.62714 27.47836 1.000 28.75710 67 TYR B O 1
ATOM 2836 N N . ALA B 2 68 ? -21.08105 18.00938 29.58718 1.000 36.01070 68 ALA B N 1
ATOM 2837 C CA . ALA B 2 68 ? -22.49907 17.88516 29.28272 1.000 27.72009 68 ALA B CA 1
ATOM 2838 C C . ALA B 2 68 ? -23.29486 18.57005 30.37605 1.000 23.48327 68 ALA B C 1
ATOM 2839 O O . ALA B 2 68 ? -22.91053 18.53467 31.54459 1.000 32.51393 68 ALA B O 1
ATOM 2841 N N . LYS B 2 69 ? -24.38119 19.22223 29.97944 1.000 34.86586 69 LYS B N 1
ATOM 2842 C CA . LYS B 2 69 ? -25.29389 19.79848 30.94936 1.000 39.32982 69 LYS B CA 1
ATOM 2843 C C . LYS B 2 69 ? -26.06341 18.67835 31.64029 1.000 45.28632 69 LYS B C 1
ATOM 2844 O O . LYS B 2 69 ? -26.30127 17.60975 31.06699 1.000 37.10717 69 LYS B O 1
ATOM 2850 N N . VAL B 2 70 ? -26.42411 18.91651 32.89950 1.000 41.69824 70 VAL B N 1
ATOM 2851 C CA . VAL B 2 70 ? -27.08229 17.90153 33.71042 1.000 47.18189 70 VAL B CA 1
ATOM 2852 C C . VAL B 2 70 ? -27.74460 18.59445 34.88893 1.000 46.48385 70 VAL B C 1
ATOM 2853 O O . VAL B 2 70 ? -27.36566 19.70653 35.26479 1.000 42.90683 70 VAL B O 1
ATOM 2857 N N . ILE B 2 71 ? -28.75440 17.95069 35.45781 1.000 55.59665 71 ILE B N 1
ATOM 2858 C CA . ILE B 2 71 ? -29.47811 18.44871 36.61988 1.000 50.23977 71 ILE B CA 1
ATOM 2859 C C . ILE B 2 71 ? -29.28842 17.46109 37.76146 1.000 48.70650 71 ILE B C 1
ATOM 2860 O O . ILE B 2 71 ? -29.88880 16.37603 37.75839 1.000 59.71150 71 ILE B O 1
ATOM 2865 N N . PRO B 2 72 ? -28.46998 17.77463 38.74990 1.000 63.18837 72 PRO B N 1
ATOM 2866 C CA . PRO B 2 72 ? -28.22131 16.82470 39.83907 1.000 69.18857 72 PRO B CA 1
ATOM 2867 C C . PRO B 2 72 ? -29.46721 16.50878 40.67224 1.000 68.81895 72 PRO B C 1
ATOM 2868 O O . PRO B 2 72 ? -30.43221 17.27768 40.72894 1.000 54.50674 72 PRO B O 1
ATOM 2872 N N . ASP B 2 73 ? -29.43097 15.32896 41.29406 1.000 72.42909 73 ASP B N 1
ATOM 2873 C CA . ASP B 2 73 ? -30.27772 14.95299 42.42049 1.000 68.27039 73 ASP B CA 1
ATOM 2874 C C . ASP B 2 73 ? -29.49187 13.94413 43.25344 1.000 70.40580 73 ASP B C 1
ATOM 2875 O O . ASP B 2 73 ? -28.46323 13.42003 42.81583 1.000 79.20867 73 ASP B O 1
ATOM 2880 N N . GLY B 2 74 ? -29.97695 13.67071 44.45886 1.000 61.45098 74 GLY B N 1
ATOM 2881 C CA . GLY B 2 74 ? -29.26464 12.78370 45.36507 1.000 50.44474 74 GLY B CA 1
ATOM 2882 C C . GLY B 2 74 ? -29.04876 11.38388 44.82439 1.000 53.97019 74 GLY B C 1
ATOM 2883 O O . GLY B 2 74 ? -29.57113 11.02429 43.76576 1.000 60.83993 74 GLY B O 1
ATOM 2884 N N . ALA B 2 76 ? -28.17986 9.97349 42.23290 1.000 49.47920 76 ALA B N 1
ATOM 2885 C CA . ALA B 2 76 ? -27.69168 9.70146 40.88208 1.000 54.98747 76 ALA B CA 1
ATOM 2886 C C . ALA B 2 76 ? -26.19705 10.01251 40.76898 1.000 51.19276 76 ALA B C 1
ATOM 2887 O O . ALA B 2 76 ? -25.75636 11.08340 41.18453 1.000 54.74491 76 ALA B O 1
ATOM 2889 N N . GLU B 2 77 ? -25.42778 9.08238 40.19761 1.000 47.39986 77 GLU B N 1
ATOM 2890 C CA . GLU B 2 77 ? -23.96609 9.09968 40.24931 1.000 43.18792 77 GLU B CA 1
ATOM 2891 C C . GLU B 2 77 ? -23.35166 9.46619 38.90009 1.000 48.57859 77 GLU B C 1
ATOM 2892 O O . GLU B 2 77 ? -23.79672 8.98850 37.85239 1.000 50.95758 77 GLU B O 1
ATOM 2898 N N . PHE B 2 78 ? -22.29479 10.27784 38.93410 1.000 47.02624 78 PHE B N 1
ATOM 2899 C CA . PHE B 2 78 ? -21.61842 10.75984 37.73684 1.000 32.80319 78 PHE B CA 1
ATOM 2900 C C . PHE B 2 78 ? -20.17395 10.28414 37.70265 1.000 37.23984 78 PHE B C 1
ATOM 2901 O O . PHE B 2 78 ? -19.46891 10.32499 38.71940 1.000 41.50100 78 PHE B O 1
ATOM 2909 N N . ALA B 2 79 ? -19.72938 9.85657 36.52366 1.000 32.07526 79 ALA B N 1
ATOM 2910 C CA . ALA B 2 79 ? -18.38396 9.32833 36.38127 1.000 36.32951 79 ALA B CA 1
ATOM 2911 C C . ALA B 2 79 ? -17.90881 9.50192 34.94179 1.000 40.24009 79 ALA B C 1
ATOM 2912 O O . ALA B 2 79 ? -18.65031 9.94939 34.05871 1.000 31.91190 79 ALA B O 1
ATOM 2914 N N . CYS B 2 80 ? -16.64650 9.14199 34.72069 1.000 28.99935 80 CYS B N 1
ATOM 2915 C CA . CYS B 2 80 ? -15.99823 9.36306 33.44354 1.000 36.20724 80 CYS B CA 1
ATOM 2916 C C . CYS B 2 80 ? -15.15820 8.13944 33.11471 1.000 33.94672 80 CYS B C 1
ATOM 2917 O O . CYS B 2 80 ? -14.35903 7.69214 33.93739 1.000 34.38324 80 CYS B O 1
ATOM 2920 N N . LYS B 2 81 ? -15.34412 7.59578 31.92174 1.000 32.72672 81 LYS B N 1
ATOM 2921 C CA . LYS B 2 81 ? -14.60351 6.43129 31.46562 1.000 32.97324 81 LYS B CA 1
ATOM 2922 C C . LYS B 2 81 ? -13.57075 6.88042 30.43963 1.000 39.03668 81 LYS B C 1
ATOM 2923 O O . LYS B 2 81 ? -13.93078 7.38674 29.37032 1.000 39.90092 81 LYS B O 1
ATOM 2929 N N . VAL B 2 82 ? -12.29397 6.68595 30.76386 1.000 47.49328 82 VAL B N 1
ATOM 2930 C CA . VAL B 2 82 ? -11.17153 7.07573 29.91245 1.000 47.41641 82 VAL B CA 1
ATOM 2931 C C . VAL B 2 82 ? -10.50497 5.81566 29.37459 1.000 42.44742 82 VAL B C 1
ATOM 2932 O O . VAL B 2 82 ? -10.09544 4.94435 30.15234 1.000 39.74904 82 VAL B O 1
ATOM 2936 N N . GLU B 2 83 ? -10.38037 5.72779 28.05311 1.000 39.46352 83 GLU B N 1
ATOM 2937 C CA . GLU B 2 83 ? -9.63949 4.65895 27.39252 1.000 49.45737 83 GLU B CA 1
ATOM 2938 C C . GLU B 2 83 ? -8.45451 5.24964 26.63709 1.000 45.82979 83 GLU B C 1
ATOM 2939 O O . GLU B 2 83 ? -8.60372 6.25792 25.93532 1.000 43.45005 83 GLU B O 1
ATOM 2945 N N . HIS B 2 84 ? -7.28764 4.61644 26.76816 1.000 45.30096 84 HIS B N 1
ATOM 2946 C CA . HIS B 2 84 ? -6.06561 5.12843 26.15565 1.000 44.75651 84 HIS B CA 1
ATOM 2947 C C . HIS B 2 84 ? -5.05579 4.00043 26.01599 1.000 41.18783 84 HIS B C 1
ATOM 2948 O O . HIS B 2 84 ? -5.06434 3.04089 26.78828 1.000 48.93571 84 HIS B O 1
ATOM 2955 N N . ILE B 2 85 ? -4.15199 4.16187 25.04312 1.000 43.08068 85 ILE B N 1
ATOM 2956 C CA . ILE B 2 85 ? -3.16056 3.13564 24.71112 1.000 43.89684 85 ILE B CA 1
ATOM 2957 C C . ILE B 2 85 ? -2.32303 2.73096 25.91827 1.000 45.58302 85 ILE B C 1
ATOM 2958 O O . ILE B 2 85 ? -1.83222 1.59826 25.98473 1.000 52.70697 85 ILE B O 1
ATOM 2963 N N . THR B 2 86 ? -2.12501 3.63961 26.87522 1.000 42.74041 86 THR B N 1
ATOM 2964 C CA . THR B 2 86 ? -1.37298 3.33582 28.08677 1.000 37.24416 86 THR B CA 1
ATOM 2965 C C . THR B 2 86 ? -2.21471 2.66967 29.16350 1.000 45.65896 86 THR B C 1
ATOM 2966 O O . THR B 2 86 ? -1.66444 2.25457 30.18771 1.000 52.83392 86 THR B O 1
ATOM 2970 N N . LEU B 2 87 ? -3.52640 2.57755 28.97387 1.000 49.66724 87 LEU B N 1
ATOM 2971 C CA . LEU B 2 87 ? -4.41616 2.02357 29.98843 1.000 58.99596 87 LEU B CA 1
ATOM 2972 C C . LEU B 2 87 ? -4.89587 0.65306 29.53569 1.000 60.55131 87 LEU B C 1
ATOM 2973 O O . LEU B 2 87 ? -5.78243 0.56184 28.67006 1.000 55.11795 87 LEU B O 1
ATOM 2978 N N . PRO B 2 88 ? -4.34537 -0.43847 30.08242 1.000 64.26062 88 PRO B N 1
ATOM 2979 C CA . PRO B 2 88 ? -4.74170 -1.77765 29.60213 1.000 65.50520 88 PRO B CA 1
ATOM 2980 C C . PRO B 2 88 ? -6.23136 -2.06338 29.75785 1.000 72.62063 88 PRO B C 1
ATOM 2981 O O . PRO B 2 88 ? -6.84188 -2.68041 28.87068 1.000 58.15583 88 PRO B O 1
ATOM 2985 N N . GLN B 2 89 ? -6.83984 -1.61724 30.85994 1.000 61.28552 89 GLN B N 1
ATOM 2986 C CA . GLN B 2 89 ? -8.28444 -1.64969 31.01896 1.000 60.86599 89 GLN B CA 1
ATOM 2987 C C . GLN B 2 89 ? -8.83842 -0.23068 31.01015 1.000 55.60146 89 GLN B C 1
ATOM 2988 O O . GLN B 2 89 ? -8.11142 0.70720 31.32410 1.000 58.55234 89 GLN B O 1
ATOM 2994 N N . PRO B 2 90 ? -10.09543 -0.01837 30.63519 1.000 52.11519 90 PRO B N 1
ATOM 2995 C CA . PRO B 2 90 ? -10.68138 1.31900 30.80090 1.000 51.33163 90 PRO B CA 1
ATOM 2996 C C . PRO B 2 90 ? -10.73133 1.72775 32.26785 1.000 51.05145 90 PRO B C 1
ATOM 2997 O O . PRO B 2 90 ? -11.02483 0.91971 33.14689 1.000 58.62263 90 PRO B O 1
ATOM 3001 N N . MET B 2 91 ? -10.44428 2.99908 32.52752 1.000 54.62815 91 MET B N 1
ATOM 3002 C CA . MET B 2 91 ? -10.38557 3.52784 33.88330 1.000 48.57577 91 MET B CA 1
ATOM 3003 C C . MET B 2 91 ? -11.55381 4.47023 34.13674 1.000 43.47911 91 MET B C 1
ATOM 3004 O O . MET B 2 91 ? -11.76796 5.41753 33.37267 1.000 43.97445 91 MET B O 1
ATOM 3009 N N . ILE B 2 92 ? -12.29688 4.21943 35.21432 1.000 40.68490 92 ILE B N 1
ATOM 3010 C CA . ILE B 2 92 ? -13.46305 5.01749 35.56463 1.000 38.19563 92 ILE B CA 1
ATOM 3011 C C . ILE B 2 92 ? -13.06845 5.95558 36.68973 1.000 37.54450 92 ILE B C 1
ATOM 3012 O O . ILE B 2 92 ? -12.43861 5.53417 37.66674 1.000 40.67041 92 ILE B O 1
ATOM 3017 N N . TYR B 2 93 ? -13.41615 7.23001 36.53602 1.000 39.53394 93 TYR B N 1
ATOM 3018 C CA . TYR B 2 93 ? -13.16619 8.27278 37.52211 1.000 29.78816 93 TYR B CA 1
ATOM 3019 C C . TYR B 2 93 ? -14.52201 8.72824 38.02506 1.000 42.13768 93 TYR B C 1
ATOM 3020 O O . TYR B 2 93 ? -15.29523 9.32286 37.26401 1.000 39.03929 93 TYR B O 1
ATOM 3029 N N . LYS B 2 94 ? -14.81264 8.43038 39.29248 1.000 39.75571 94 LYS B N 1
ATOM 3030 C CA . LYS B 2 94 ? -16.08477 8.77793 39.90431 1.000 38.35133 94 LYS B CA 1
ATOM 3031 C C . LYS B 2 94 ? -15.99760 10.17667 40.49615 1.000 36.64690 94 LYS B C 1
ATOM 3032 O O . LYS B 2 94 ? -14.96138 10.59342 41.01923 1.000 32.05227 94 LYS B O 1
ATOM 3038 N N . LEU B 2 95 ? -17.09934 10.90287 40.41695 1.000 36.88586 95 LEU B N 1
ATOM 3039 C CA . LEU B 2 95 ? -17.18204 12.23187 40.99917 1.000 37.49337 95 LEU B CA 1
ATOM 3040 C C . LEU B 2 95 ? -17.85625 12.12625 42.35823 1.000 51.77114 95 LEU B C 1
ATOM 3041 O O . LEU B 2 95 ? -18.93163 11.52733 42.47175 1.000 52.08601 95 LEU B O 1
ATOM 3046 N N . ASP B 2 96 ? -17.24163 12.68853 43.39290 1.000 44.65932 96 ASP B N 1
ATOM 3047 C CA . ASP B 2 96 ? -17.90138 12.64804 44.69081 1.000 66.91943 96 ASP B CA 1
ATOM 3048 C C . ASP B 2 96 ? -18.23299 14.05614 45.16309 1.000 60.38056 96 ASP B C 1
ATOM 3049 O O . ASP B 2 96 ? -17.60435 15.03261 44.73849 1.000 59.99992 96 ASP B O 1
ATOM 3054 N N . GLN B 2 97 ? -19.26621 14.12006 46.01414 1.000 57.92096 97 GLN B N 1
ATOM 3055 C CA . GLN B 2 97 ? -19.86252 15.30795 46.66089 1.000 55.47286 97 GLN B CA 1
ATOM 3056 C C . GLN B 2 97 ? -21.10495 15.79972 45.88557 1.000 69.20467 97 GLN B C 1
ATOM 3057 O O . GLN B 2 97 ? -21.97585 16.45895 46.46554 1.000 56.41582 97 GLN B O 1
ATOM 3063 N N . HIS C 3 1 ? -3.65398 35.18547 13.15227 1.000 16.67461 1 HIS C N 1
ATOM 3064 C CA . HIS C 3 1 ? -3.49561 34.78021 11.74921 1.000 20.48610 1 HIS C CA 1
ATOM 3065 C C . HIS C 3 1 ? -2.41563 33.69857 11.58699 1.000 18.49478 1 HIS C C 1
ATOM 3066 O O . HIS C 3 1 ? -1.32429 33.83327 12.12877 1.000 23.99198 1 HIS C O 1
ATOM 3073 N N . VAL C 3 2 ? -2.70499 32.62766 10.84429 1.000 18.47461 2 VAL C N 1
ATOM 3074 C CA . VAL C 3 2 ? -1.71690 31.54802 10.69783 1.000 16.86530 2 VAL C CA 1
ATOM 3075 C C . VAL C 3 2 ? -0.57607 31.99479 9.79540 1.000 16.09977 2 VAL C C 1
ATOM 3076 O O . VAL C 3 2 ? -0.69618 32.93809 9.00757 1.000 20.57160 2 VAL C O 1
ATOM 3080 N N . TYR C 3 3 ? 0.55191 31.29653 9.92479 1.000 20.05432 3 TYR C N 1
ATOM 3081 C CA . TYR C 3 3 ? 1.72102 31.47388 9.07333 1.000 15.47731 3 TYR C CA 1
ATOM 3082 C C . TYR C 3 3 ? 1.42120 31.03587 7.64098 1.000 22.46355 3 TYR C C 1
ATOM 3083 O O . TYR C 3 3 ? 0.49984 30.25941 7.38483 1.000 24.04224 3 TYR C O 1
ATOM 3092 N N . GLY C 3 4 ? 2.21187 31.55125 6.69304 1.000 22.77898 4 GLY C N 1
ATOM 3093 C CA . GLY C 3 4 ? 2.02800 31.24281 5.29044 1.000 16.57639 4 GLY C CA 1
ATOM 3094 C C . GLY C 3 4 ? 2.51216 29.85409 4.91468 1.000 22.72950 4 GLY C C 1
ATOM 3095 O O . GLY C 3 4 ? 2.57279 28.94903 5.74784 1.000 21.74952 4 GLY C O 1
ATOM 3096 N N . PRO C 3 5 ? 2.88116 29.66507 3.64833 1.000 24.24577 5 PRO C N 1
ATOM 3097 C CA . PRO C 3 5 ? 3.18957 28.31395 3.15221 1.000 22.75911 5 PRO C CA 1
ATOM 3098 C C . PRO C 3 5 ? 4.51865 27.78107 3.67804 1.000 20.72033 5 PRO C C 1
ATOM 3099 O O . PRO C 3 5 ? 5.46128 28.53551 3.93152 1.000 24.40375 5 PRO C O 1
ATOM 3103 N N . LEU C 3 6 ? 4.59693 26.45321 3.80175 1.000 20.47546 6 LEU C N 1
ATOM 3104 C CA . LEU C 3 6 ? 5.74728 25.75600 4.36359 1.000 19.96553 6 LEU C CA 1
ATOM 3105 C C . LEU C 3 6 ? 6.55211 25.03803 3.28553 1.000 20.15251 6 LEU C C 1
ATOM 3106 O O . LEU C 3 6 ? 6.07922 24.80770 2.17105 1.000 29.95655 6 LEU C O 1
ATOM 3111 N N . LYS C 3 7 ? 7.79051 24.67176 3.64446 1.000 28.68770 7 LYS C N 1
ATOM 3112 C CA . LYS C 3 7 ? 8.77189 24.01205 2.79055 1.000 28.43381 7 LYS C CA 1
ATOM 3113 C C . LYS C 3 7 ? 8.86549 22.53180 3.12827 1.000 25.95948 7 LYS C C 1
ATOM 3114 O O . LYS C 3 7 ? 8.53196 22.11126 4.23843 1.000 25.97223 7 LYS C O 1
ATOM 3120 N N . PRO C 3 8 ? 9.33334 21.70477 2.19794 1.000 28.93978 8 PRO C N 1
ATOM 3121 C CA . PRO C 3 8 ? 9.48406 20.27849 2.50564 1.000 30.74196 8 PRO C CA 1
ATOM 3122 C C . PRO C 3 8 ? 10.49722 20.05843 3.62347 1.000 32.51399 8 PRO C C 1
ATOM 3123 O O . PRO C 3 8 ? 11.51532 20.74736 3.70417 1.000 27.37209 8 PRO C O 1
ATOM 3127 N N . ILE C 3 9 ? 10.20111 19.08825 4.48902 1.000 30.76690 9 ILE C N 1
ATOM 3128 C CA . ILE C 3 9 ? 11.07817 18.68794 5.59300 1.000 28.42779 9 ILE C CA 1
ATOM 3129 C C . ILE C 3 9 ? 12.26268 17.82443 5.13537 1.000 35.40117 9 ILE C C 1
ATOM 3130 O O . ILE C 3 9 ? 13.22415 17.54664 5.86862 1.000 34.08983 9 ILE C O 1
#

Nearest PDB structures (foldseek):
  7cpo-assembly1_B  TM=1.011E+00  e=2.640E-16  Anolis carolinensis
  7wbi-assembly1_B  TM=9.816E-01  e=1.979E-12  Gallus gallus
  3tzv-assembly1_D  TM=9.843E-01  e=2.181E-11  Homo sapiens
  3myz-assembly1_A  TM=9.283E-01  e=1.852E-10  Homo sapiens
  5jzi-assembly1_B  TM=9.508E-01  e=2.166E-10  Homo sapiens

Organism: Anolis carolinensis (NCBI:txid28377)

Solvent-accessible surface area: 18954 Å² total; per-residue (Å²): 126,40,44,18,0,50,0,9,0,3,6,30,58,98,94,21,113,133,34,17,3,1,0,30,0,28,53,30,33,0,0,5,4,57,33,97,51,166,82,2,60,66,102,28,124,14,0,54,100,2,70,176,119,23,95,83,0,32,87,75,0,4,113,66,0,42,26,0,26,133,26,0,130,96,3,12,60,38,0,24,136,54,50,132,56,137,56,40,58,26,1,0,0,0,11,0,0,0,58,13,90,97,106,181,42,97,15,27,57,1,52,3,0,3,20,9,120,85,0,3,21,14,44,33,123,84,45,56,4,118,30,60,50,108,23,0,78,68,0,58,144,96,18,35,69,38,153,185,16,3,82,122,13,62,64,12,2,32,82,44,0,8,89,29,0,67,100,0,22,88,33,0,100,98,58,6,91,61,77,54,85,9,68,35,102,15,29,63,116,58,111,193,87,66,20,32,0,25,0,30,0,0,1,0,8,44,81,124,35,85,19,23,0,8,65,87,61,126,90,60,118,110,73,21,138,122,9,39,56,0,31,4,47,73,37,0,13,19,6,70,35,8,0,85,0,36,85,196,49,76,125,67,4,89,0,52,0,34,16,110,11,24,131,108,75,47,75,42,42,164,84,107,81,52,13,47,22,17,20,0,10,27,80,55,41,114,160,52,128,83,9,20,0,0,0,11,0,21,36,0,7,17,4,74,8,60,21,33,2,17,81,87,51,124,79,28,148,133,62,105,113,38,44,16,6,5,56,176,73,11,4,0,34,21,12,3,47,1,149,16,95,6,70,93,46,126,12,8,0,65,0,60,14,110,32,28,131,132,62,83,68,58,154,37,79,134,13,2,11,15,102,29,92,97,5

Secondary structure (DSSP, 8-state):
--EEEEEEEEEESS-----EEEEEETTEEEEEEETTTTEEEE-SGGGGGGGTT-TTHHHHHHHHHHHHHHHHHHHHHHHHHHTT------EEEEEEEEEE-TTS-EEEEEEEEETTEEEEEEETTTTEEEESSTTHHHHHHHHHT-HHHHHHHHHIIIIIHHHHHHHHHHHTHHHHT--B--EEEEEE------EEEEEEEEEEBSS--EEEEEETTEE--TTEEE---EE-TTS-EEEEEEEEE-TT-GGGEEEEEE-TT-SS-EEE--/--BPPEEEEEESS---TTS-EEEEEEEEEEBSS--EEEEEETTEEPSSEEEPPPEE-TT--EEEEEEEEE------EEEEEE-TT-SS-EEEE---/---------

Foldseek 3Di:
DKKKKKWKWKDKPPADPHIWIWIDILPDTFWICDVVVLWTGGDDPLVCVVCVVPVCVGVVVSVVVNVVRVVVVVVVVVVCVLVVPPDDMKMKMWMKIKMQGPVRDMDIWIFMDIRPHGAKIADLVVLFIDGPDDSSVVVSVVRSPPSVVSVVVNCCHVPVRVVVSVVVCVSCVVPQVDWWAWDWDWDWDDVPPWIKIKIKIWGTPDQDKDKAKAFQRHGDDVQKDKADFAADPVRITIIMMMHIDDPPRQVRIWIWMDDPNDPDIDTHGD/DFWDWDKDWDWPDDADAQDKIKIKIKTKDGPDPDKDKFKDWLRHGDPAKDKDDWDHDPVRIIMIMIMHMDGDDVIWIWMWMDDPPDPDIDIGTDDD/DDDDDDDDD

Radius of gyration: 22.9 Å; Cα contacts (8 Å, |Δi|>4): 826; chains: 3; bounding box: 54×48×65 Å

InterPro domains:
  IPR001039 MHC class I alpha chain, alpha1 alpha2 domains [PR01638] (85-114)
  IPR001039 MHC class I alpha chain, alpha1 alpha2 domains [PR01638] (116-132)
  IPR001039 MHC class I alpha chain, alpha1 alpha2 domains [PR01638] (136-153)
  IPR001039 MHC class I alpha chain, alpha1 alpha2 domains [PR01638] (182-200)
  IPR003006 Immunoglobulin/major histocompatibility complex, conserved site [PS00290] (282-288)
  IPR003597 Immunoglobulin C1-set [PF07654] (218-291)
  IPR003597 Immunoglobulin C1-set [SM00407] (223-294)
  IPR007110 Immunoglobulin-like domain [PS50835] (210-298)
  IPR011161 MHC class I-like antigen recognition-like [PF00129] (27-204)
  IPR011162 MHC classes I/II-like antigen recognition protein [SSF54452] (27-206)
  IPR013783 Immunoglobulin-like fold [G3DSA:2.60.40.10] (207-306)
  IPR036179 Immunoglobulin-like domain superfamily [SSF48726] (214-301)
  IPR037055 MHC class I-like antigen recognition-like superfamily [G3DSA:3.30.500.10] (24-206)
  IPR050208 Antigen-presenting and immune regulatory MHC class I-related [PTHR16675] (25-325)

Sequence (375 aa):
SSHSMRYFVTSVSEPGQPFSYVGYVDDQEFVSYNASTRRYLPKVPWISKVEKNDPDYWERNTLYAQGHERSFRDHLATLAEYYNQSGGLHTFQWMYGCELRNDWSKGGYYQYAYDGRDYISLDKDTLTWMAADVPAQNTKRKWDADFRDNEYKKTYLEETCIEWLQRYLNYGKETLLRTEVPEVKKVTRKEDYGMETLICRVGGFYPKDIDIDWTRDGEVWLQDVFHGLVSPNSDGTYYTWRSVKVDPKERERYKCHVEHDGLPNPVDVAWTQKAPSVQVYFRHPAEKGKENTFHCYAESFHPPKINITLLKNGIPMENVQQSDLSFKKDWTFERLVYAKVIPDGAEFACKVEHITLPQPMIYKLDQHVYGPLKPI